Protein 4YNZ (pdb70)

Solvent-accessible surface area: 30318 Å² total; per-residue (Å²): 7,34,30,49,6,46,69,130,0,45,52,31,83,3,33,61,14,67,29,86,50,131,20,16,23,33,0,26,0,24,37,69,123,90,89,109,109,5,10,0,11,4,5,34,44,91,135,40,64,136,66,31,10,40,100,1,16,58,20,5,7,0,14,62,27,15,103,7,78,32,13,20,24,9,92,52,31,67,73,66,179,84,15,1,0,2,0,24,40,55,30,52,22,13,19,0,8,3,28,2,17,74,98,45,128,6,85,52,166,47,0,48,76,1,3,107,20,3,0,38,0,0,32,7,0,22,50,0,22,0,12,1,87,37,3,16,11,70,5,0,41,3,14,142,196,58,36,0,44,1,9,50,7,7,10,25,56,16,95,77,39,48,21,20,0,0,7,44,39,110,68,77,202,77,50,3,130,27,3,0,1,0,6,2,0,0,2,1,5,0,1,4,20,20,47,28,16,1,62,35,96,82,110,201,88,2,48,96,93,0,65,182,11,89,39,127,19,13,168,110,2,37,106,56,0,32,56,0,0,126,16,0,7,50,48,55,33,94,181,3,38,32,13,107,94,0,58,147,32,124,7,11,107,68,112,168,104,24,152,35,143,76,4,107,49,106,171,68,17,30,95,84,5,28,89,48,0,58,90,59,30,6,10,120,63,103,106,114,2,54,114,38,0,62,42,167,106,125,30,21,8,7,1,0,2,6,5,30,25,36,138,102,160,7,35,30,71,6,72,52,105,0,40,39,33,78,0,32,68,18,66,26,93,51,151,38,16,22,31,0,30,0,26,30,71,124,75,87,115,120,6,10,0,14,5,10,48,42,85,117,33,61,142,62,32,38,91,106,9,60,50,18,15,10,0,18,80,37,16,110,9,36,10,14,20,28,9,87,53,29,68,111,45,176,72,20,14,0,10,0,22,39,50,29,50,23,13,16,0,8,5,41,1,7,92,108,37,111,3,84,43,112,35,0,26,31,0,2,32,21,2,0,40,0,0,30,4,0,13,52,3,27,0,8,2,87,63,3,32,10,74,4,0,39,4,22,136,200,41,28,0,38,1,8,44,10,6,16,42,55,44,91,33,30,25,19,0,0,14,42,40,109,69,86,213,70,78,5,95,22,2,0,0,0,7,1,0,0,1,0,5,0,1,4,29,16,50,29,10,0,76,39,102,61,105,180,100,3,40,93,76,0,61,174,13,85,27,147,12,20,165,65,2,38,112,57,0,42,64,0,0,141,17,0,7,40,50,58,34,97,169,2,36,49,17,115,82,0,52,143,37,124,6,12,79,38,0,134,70,54,78,103,118,71,84,102,148,34,190,85,28,104,64,132,90,16,104,49,106,165,73,11,45,88,96,8,11,75,54,0,48,67,76,34,22,10,159,84,84,114,118,3,26,124,26,0,60,40,182,123,128,24,22,13,11,4,0,2,5,9,39,31,63,157,149,153

Sequence (636 aa):
GPLGSMQYVGPYRLEKTLGKGQTGLVKLGIHCVTCQKVAIKIVNREKLSESVLMKVEREIAILKLIEHPHVLKLHDVYENKKYLYLVLEHVSGGELFDYLVKKGRLTPKEARKFFRQIISALDFCHSHSICHRDLKPENLLLDERNNIRIADFGMASLQSPHYACPEVIRGEKYDGRKADVWSCGVILFALLVGALPFDDDNLRQLLEKVKRGVFHMPHFIPPDCQSLLRGMIEVDAARRLTLEHIQKHIWYIGPRKVQIRSLPSLEDIDPDVLDSMHSLGCFRDRNKLLQDLLSEEENQEKMIYFLLLDRKLGPLGSMQYVGPYRLEKTLGKGQTGLVKLGIHCVTCQKVAIKIVNREKLSESVLMKVEREIAILKLIEHPHVLKLHDVYENKKYLYLVLEHVSGGELFDYLVKKGRLTPKEARKFFRQIISALDFCHSHSICHRDLKPENLLLDERNNIRIADFGMASLSPHYACPEVIRGEKYDGRKADVWSCGVILFALLVGALPFDDDNLRQLLEKVKRGVFHMPHFIPPDCQSLLRGMIEVDAARRLTLEHIQKHIWYIGGKNEPEPEQPIPRKVQIRSLPSLEDIDPDVLDSMHSLGCFRDRNKLLQDLLSEEENQEKMIYFLLLDRKL

B-factor: mean 48.61, std 18.44, range [17.69, 143.49]

Structure (mmCIF, N/CA/C/O backbone):
data_4YNZ
#
_entry.id   4YNZ
#
_cell.length_a   43.299
_cell.length_b   60.745
_cell.length_c   73.937
_cell.angle_alpha   103.74
_cell.angle_beta   106.48
_cell.angle_gamma   107.42
#
_symmetry.space_group_name_H-M   'P 1'
#
loop_
_entity.id
_entity.type
_entity.pdbx_description
1 polymer 'Serine/threonine-protein kinase BRSK2'
2 water water
#
loop_
_atom_site.group_PDB
_atom_site.id
_atom_site.type_symbol
_atom_site.label_atom_id
_atom_site.label_alt_id
_atom_site.label_comp_id
_atom_site.label_asym_id
_atom_site.label_entity_id
_atom_site.label_seq_id
_atom_site.pdbx_PDB_ins_code
_atom_site.Cartn_x
_atom_site.Cartn_y
_atom_site.Cartn_z
_atom_site.occupancy
_atom_site.B_iso_or_equiv
_atom_site.auth_seq_id
_atom_site.auth_comp_id
_atom_site.auth_asym_id
_atom_site.auth_atom_id
_atom_site.pdbx_PDB_model_num
ATOM 1 N N . GLY A 1 1 ? -30.558 24.727 56.006 1.00 50.51 9 GLY A N 1
ATOM 2 C CA . GLY A 1 1 ? -29.473 25.269 55.211 1.00 57.51 9 GLY A CA 1
ATOM 3 C C . GLY A 1 1 ? -28.273 25.618 56.061 1.00 56.58 9 GLY A C 1
ATOM 4 O O . GLY A 1 1 ? -28.229 25.261 57.236 1.00 57.94 9 GLY A O 1
ATOM 5 N N . PRO A 1 2 ? -27.288 26.341 55.482 1.00 55.28 10 PRO A N 1
ATOM 6 C CA . PRO A 1 2 ? -26.097 26.702 56.261 1.00 53.57 10 PRO A CA 1
ATOM 7 C C . PRO A 1 2 ? -26.450 27.725 57.339 1.00 47.47 10 PRO A C 1
ATOM 8 O O . PRO A 1 2 ? -27.288 28.602 57.107 1.00 39.85 10 PRO A O 1
ATOM 12 N N . LEU A 1 3 ? -25.821 27.611 58.501 1.00 43.79 11 LEU A N 1
ATOM 13 C CA . LEU A 1 3 ? -26.057 28.562 59.575 1.00 52.49 11 LEU A CA 1
ATOM 14 C C . LEU A 1 3 ? -25.581 29.954 59.165 1.00 57.44 11 LEU A C 1
ATOM 15 O O . LEU A 1 3 ? -24.514 30.113 58.564 1.00 58.71 11 LEU A O 1
ATOM 20 N N . GLY A 1 4 ? -26.396 30.953 59.478 1.00 44.87 12 GLY A N 1
ATOM 21 C CA . GLY A 1 4 ? -26.124 32.311 59.059 1.00 46.67 12 GLY A CA 1
ATOM 22 C C . GLY A 1 4 ? -26.736 32.651 57.713 1.00 50.15 12 GLY A C 1
ATOM 23 O O . GLY A 1 4 ? -26.783 33.821 57.340 1.00 56.15 12 GLY A O 1
ATOM 24 N N . SER A 1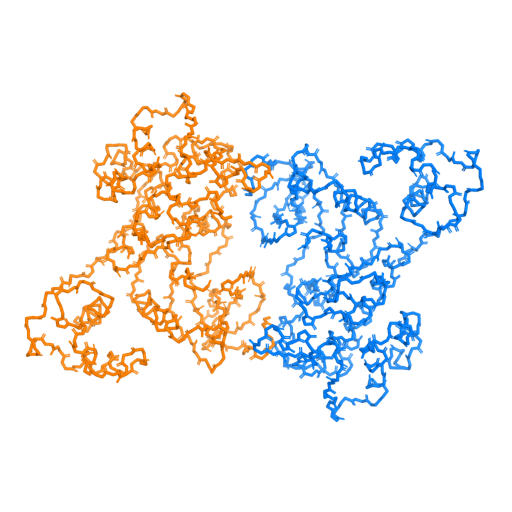 5 ? -27.197 31.644 56.972 1.00 47.33 13 SER A N 1
ATOM 25 C CA . SER A 1 5 ? -27.829 31.900 55.681 1.00 44.65 13 SER A CA 1
ATOM 26 C C . SER A 1 5 ? -29.229 32.515 55.836 1.00 51.50 13 SER A C 1
ATOM 27 O O . SER A 1 5 ? -29.854 32.398 56.892 1.00 50.28 13 SER A O 1
ATOM 30 N N . MET A 1 6 ? -29.712 33.171 54.784 1.00 45.67 14 MET A N 1
ATOM 31 C CA . MET A 1 6 ? -30.989 33.883 54.856 1.00 54.22 14 MET A CA 1
ATOM 32 C C . MET A 1 6 ? -32.202 32.954 54.895 1.00 57.31 14 MET A C 1
ATOM 33 O O . MET A 1 6 ? -32.142 31.809 54.456 1.00 50.08 14 MET A O 1
ATOM 38 N N . GLN A 1 7 ? -33.299 33.462 55.445 1.00 40.28 15 GLN A N 1
ATOM 39 C CA . GLN A 1 7 ? -34.558 32.739 55.463 1.00 41.25 15 GLN A CA 1
ATOM 40 C C . GLN A 1 7 ? -35.359 33.088 54.210 1.00 42.20 15 GLN A C 1
ATOM 41 O O . GLN A 1 7 ? -36.080 32.248 53.660 1.00 41.23 15 GLN A O 1
ATOM 47 N N . TYR A 1 8 ? -35.222 34.339 53.765 1.00 49.26 16 TYR A N 1
ATOM 48 C CA . TYR A 1 8 ? -35.837 34.827 52.538 1.00 39.01 16 TYR A CA 1
ATOM 49 C C . TYR A 1 8 ? -34.763 35.336 51.587 1.00 45.50 16 TYR A C 1
ATOM 50 O O . TYR A 1 8 ? -33.813 35.984 52.016 1.00 43.67 16 TYR A O 1
ATOM 59 N N . VAL A 1 9 ? -34.921 35.036 50.299 1.00 39.51 17 VAL A N 1
ATOM 60 C CA . VAL A 1 9 ? -34.061 35.573 49.238 1.00 37.25 17 VAL A CA 1
ATOM 61 C C . VAL A 1 9 ? -34.931 36.311 48.213 1.00 36.68 17 VAL A C 1
ATOM 62 O O . VAL A 1 9 ? -35.695 35.689 47.463 1.00 40.40 17 VAL A O 1
ATOM 66 N N . GLY A 1 10 ? -34.823 37.637 48.192 1.00 40.03 18 GLY A N 1
ATOM 67 C CA . GLY A 1 10 ? -35.746 38.447 47.421 1.00 43.42 18 GLY A CA 1
ATOM 68 C C . GLY A 1 10 ? -37.161 38.060 47.818 1.00 48.19 18 GLY A C 1
ATOM 69 O O . GLY A 1 10 ? -37.508 38.085 48.999 1.00 50.57 18 GLY A O 1
ATOM 70 N N . PRO A 1 11 ? -37.976 37.654 46.840 1.00 46.94 19 PRO A N 1
ATOM 71 C CA . PRO A 1 11 ? -39.369 37.268 47.094 1.00 45.79 19 PRO A CA 1
ATOM 72 C C . PRO A 1 11 ? -39.512 35.784 47.434 1.00 45.59 19 PRO A C 1
ATOM 73 O O . PRO A 1 11 ? -40.624 35.300 47.698 1.00 40.04 19 PRO A O 1
ATOM 77 N N . TYR A 1 12 ? -38.391 35.067 47.436 1.00 40.10 20 TYR A N 1
ATOM 78 C CA . TYR A 1 12 ? -38.424 33.628 47.639 1.00 41.48 20 TYR A CA 1
ATOM 79 C C . TYR A 1 12 ? -38.233 33.220 49.090 1.00 41.18 20 TYR A C 1
ATOM 80 O O . TYR A 1 12 ? -37.290 33.647 49.755 1.00 37.81 20 TYR A O 1
ATOM 89 N N . ARG A 1 13 ? -39.119 32.359 49.570 1.00 38.89 21 ARG A N 1
ATOM 90 C CA . ARG A 1 13 ? -38.949 31.763 50.889 1.00 40.48 21 ARG A CA 1
ATOM 91 C C . ARG A 1 13 ? -38.131 30.463 50.749 1.00 40.37 21 ARG A C 1
ATOM 92 O O . ARG A 1 13 ? -38.484 29.593 49.953 1.00 43.59 21 ARG A O 1
ATOM 100 N N . LEU A 1 14 ? -37.042 30.347 51.500 1.00 34.96 22 LEU A N 1
ATOM 101 C CA . LEU A 1 14 ? -36.247 29.106 51.507 1.00 33.91 22 LEU A CA 1
ATOM 102 C C . LEU A 1 14 ? -36.899 27.957 52.280 1.00 38.97 22 LEU A C 1
ATOM 103 O O . LEU A 1 14 ? -37.264 28.103 53.444 1.00 44.97 22 LEU A O 1
ATOM 108 N N . GLU A 1 15 ? -37.017 26.802 51.637 1.00 40.22 23 GLU A N 1
ATOM 109 C CA . GLU A 1 15 ? -37.566 25.618 52.291 1.00 39.96 23 GLU A CA 1
ATOM 110 C C . GLU A 1 15 ? -36.475 24.558 52.478 1.00 45.69 23 GLU A C 1
ATOM 111 O O . GLU A 1 15 ? -35.425 24.853 53.049 1.00 59.91 23 GLU A O 1
ATOM 117 N N . LYS A 1 16 ? -36.702 23.339 51.990 1.00 39.65 24 LYS A N 1
ATOM 118 C CA . LYS A 1 16 ? -35.797 22.222 52.289 1.00 35.94 24 LYS A CA 1
ATOM 119 C C . LYS A 1 16 ? -34.530 22.180 51.432 1.00 33.74 24 LYS A C 1
ATOM 120 O O . LYS A 1 16 ? -34.494 22.660 50.296 1.00 35.16 24 LYS A O 1
ATOM 126 N N . THR A 1 17 ? -33.493 21.571 51.988 1.00 33.01 25 THR A N 1
ATOM 127 C CA . THR A 1 17 ? -32.253 21.382 51.265 1.00 36.87 25 THR A CA 1
ATOM 128 C C . THR A 1 17 ? -32.467 20.321 50.193 1.00 37.11 25 THR A C 1
ATOM 129 O O . THR A 1 17 ? -33.044 19.275 50.460 1.00 38.12 25 THR A O 1
ATOM 133 N N . LEU A 1 18 ? -32.015 20.597 48.979 1.00 36.53 26 LEU A N 1
ATOM 134 C CA . LEU A 1 18 ? -32.210 19.660 47.877 1.00 37.04 26 LEU A CA 1
ATOM 135 C C . LEU A 1 18 ? -31.005 18.743 47.694 1.00 43.90 26 LEU A C 1
ATOM 136 O O . LEU A 1 18 ? -31.154 17.579 47.342 1.00 37.05 26 LEU A O 1
ATOM 141 N N . GLY A 1 19 ? -29.815 19.280 47.933 1.00 38.23 27 GLY A N 1
ATOM 142 C CA . GLY A 1 19 ? -28.594 18.521 47.755 1.00 37.82 27 GLY A CA 1
ATOM 143 C C . GLY A 1 19 ? -27.448 19.464 48.013 1.00 39.48 27 GLY A C 1
ATOM 144 O O . GLY A 1 19 ? -27.646 20.687 48.113 1.00 32.49 27 GLY A O 1
ATOM 145 N N . LYS A 1 20 ? -26.250 18.914 48.148 1.00 32.74 28 LYS A N 1
ATOM 146 C CA . LYS A 1 20 ? -25.082 19.756 48.369 1.00 36.66 28 LYS A CA 1
ATOM 147 C C . LYS A 1 20 ? -23.837 19.053 47.908 1.00 41.88 28 LYS A C 1
ATOM 148 O O . LYS A 1 20 ? -23.853 17.845 47.680 1.00 40.04 28 LYS A O 1
ATOM 154 N N . GLY A 1 21 ? -22.759 19.817 47.773 1.00 45.72 29 GLY A N 1
ATOM 155 C CA . GLY A 1 21 ? -21.462 19.256 47.442 1.00 45.95 29 GLY A CA 1
ATOM 156 C C . GLY A 1 21 ? -20.432 20.353 47.574 1.00 45.07 29 GLY A C 1
ATOM 157 O O . GLY A 1 21 ? -20.733 21.409 48.133 1.00 41.53 29 GLY A O 1
ATOM 158 N N . GLN A 1 22 ? -19.239 20.125 47.032 1.00 45.58 30 GLN A N 1
ATOM 159 C CA . GLN A 1 22 ? -18.152 21.100 47.131 1.00 45.24 30 GLN A CA 1
ATOM 160 C C . GLN A 1 22 ? -18.507 22.497 46.597 1.00 39.07 30 GLN A C 1
ATOM 161 O O . GLN A 1 22 ? -18.007 23.496 47.108 1.00 48.93 30 GLN A O 1
ATOM 167 N N . THR A 1 23 ? -19.372 22.565 45.585 1.00 38.78 31 THR A N 1
ATOM 168 C CA . THR A 1 23 ? -19.657 23.824 44.900 1.00 33.28 31 THR A CA 1
ATOM 169 C C . THR A 1 23 ? -20.776 24.648 45.560 1.00 45.84 31 THR A C 1
ATOM 170 O O . THR A 1 23 ? -21.004 25.808 45.205 1.00 41.46 31 THR A O 1
ATOM 174 N N . GLY A 1 24 ? -21.444 24.059 46.548 1.00 43.61 32 GLY A N 1
ATOM 175 C CA . GLY A 1 24 ? -22.432 24.789 47.322 1.00 42.47 32 GLY A CA 1
ATOM 176 C C . GLY A 1 24 ? -23.619 23.928 47.718 1.00 44.28 32 GLY A C 1
ATOM 177 O O . GLY A 1 24 ? -23.651 22.716 47.469 1.00 36.28 32 GLY A O 1
ATOM 178 N N . LEU A 1 25 ? -24.601 24.568 48.339 1.00 35.32 33 LEU A N 1
ATOM 179 C CA . LEU A 1 25 ? -25.772 23.882 48.875 1.00 28.92 33 LEU A CA 1
ATOM 180 C C . LEU A 1 25 ? -26.983 24.390 48.122 1.00 28.35 33 LEU A C 1
ATOM 181 O O . LEU A 1 25 ? -27.175 25.610 47.965 1.00 35.75 33 LEU A O 1
ATOM 186 N N . VAL A 1 26 ? -27.816 23.477 47.657 1.00 31.03 34 VAL A N 1
ATOM 187 C CA . VAL A 1 26 ? -28.999 23.866 46.899 1.00 34.15 34 VAL A CA 1
ATOM 188 C C . VAL A 1 26 ? -30.249 23.708 47.760 1.00 32.25 34 VAL A C 1
ATOM 189 O O . VAL A 1 26 ? -30.470 22.638 48.332 1.00 29.36 34 VAL A O 1
ATOM 193 N N . LYS A 1 27 ? -31.045 24.773 47.873 1.00 28.08 35 LYS A N 1
ATOM 194 C CA . LYS A 1 27 ? -32.308 24.719 48.627 1.00 36.40 35 LYS A CA 1
ATOM 195 C C . LYS A 1 27 ? -33.527 24.979 47.746 1.00 33.51 35 LYS A C 1
ATOM 196 O O . LYS A 1 27 ? -33.442 25.700 46.755 1.00 37.72 35 LYS A O 1
ATOM 202 N N . LEU A 1 28 ? -34.658 24.390 48.115 1.00 32.65 36 LEU A N 1
ATOM 203 C CA . LEU A 1 28 ? -35.914 24.653 47.428 1.00 33.75 36 LEU A CA 1
ATOM 204 C C . LEU A 1 28 ? -36.388 26.037 47.821 1.00 32.67 36 LEU A C 1
ATOM 205 O O . LEU A 1 28 ? -36.405 26.372 49.006 1.00 38.27 36 LEU A O 1
ATOM 210 N N . GLY A 1 29 ? -36.751 26.850 46.835 1.00 30.96 37 GLY A N 1
ATOM 211 C CA . GLY A 1 29 ? -37.312 28.161 47.118 1.00 30.70 37 GLY A CA 1
ATOM 212 C C . GLY A 1 29 ? -38.748 28.275 46.605 1.00 39.50 37 GLY A C 1
ATOM 213 O O . GLY A 1 29 ? -39.122 27.642 45.611 1.00 35.82 37 GLY A O 1
ATOM 214 N N . ILE A 1 30 ? -39.555 29.087 47.283 1.00 33.15 38 ILE A N 1
ATOM 215 C CA . ILE A 1 30 ? -40.962 29.269 46.901 1.00 39.60 38 ILE A CA 1
ATOM 216 C C . ILE A 1 30 ? -41.275 30.757 46.786 1.00 38.91 38 ILE A C 1
ATOM 217 O O . ILE A 1 30 ? -41.103 31.496 47.744 1.00 38.20 38 ILE A O 1
ATOM 222 N N . HIS A 1 31 ? -41.738 31.201 45.625 1.00 46.95 39 HIS A N 1
ATOM 223 C CA . HIS A 1 31 ? -42.090 32.607 45.472 1.00 52.17 39 HIS A CA 1
ATOM 224 C C . HIS A 1 31 ? -43.290 32.929 46.370 1.00 50.27 39 HIS A C 1
ATOM 225 O O . HIS A 1 31 ? -44.309 32.245 46.321 1.00 47.02 39 HIS A O 1
ATOM 232 N N . CYS A 1 32 ? -43.158 33.960 47.199 1.00 58.27 40 CYS A N 1
ATOM 233 C CA . CYS A 1 32 ? -44.166 34.249 48.224 1.00 60.88 40 CYS A CA 1
ATOM 234 C C . CYS A 1 32 ? -45.522 34.740 47.692 1.00 65.39 40 CYS A C 1
ATOM 235 O O . CYS A 1 32 ? -46.491 34.819 48.451 1.00 67.30 40 CYS A O 1
ATOM 238 N N . VAL A 1 33 ? -45.585 35.041 46.394 1.00 56.24 41 VAL A N 1
ATOM 239 C CA . VAL A 1 33 ? -46.812 35.519 45.761 1.00 66.13 41 VAL A CA 1
ATOM 240 C C . VAL A 1 33 ? -47.413 34.473 44.825 1.00 68.72 41 VAL A C 1
ATOM 241 O O . VAL A 1 33 ? -48.601 34.144 44.918 1.00 71.87 41 VAL A O 1
ATOM 245 N N . THR A 1 34 ? -46.575 33.950 43.933 1.00 60.53 42 THR A N 1
ATOM 246 C CA . THR A 1 34 ? -47.012 33.060 42.864 1.00 59.38 42 THR A CA 1
ATOM 247 C C . THR A 1 34 ? -46.908 31.584 43.236 1.00 61.93 42 THR A C 1
ATOM 248 O O . THR A 1 34 ? -47.496 30.724 42.569 1.00 55.60 42 THR A O 1
ATOM 252 N N . CYS A 1 35 ? -46.133 31.303 44.284 1.00 63.17 43 CYS A N 1
ATOM 253 C CA . CYS A 1 35 ? -45.870 29.941 44.749 1.00 53.13 43 CYS A CA 1
ATOM 254 C C . CYS A 1 35 ? -45.020 29.154 43.756 1.00 51.67 43 CYS A C 1
ATOM 255 O O . CYS A 1 35 ? -44.876 27.940 43.875 1.00 50.66 43 CYS A O 1
ATOM 258 N N . GLN A 1 36 ? -44.465 29.865 42.778 1.00 49.55 44 GLN A N 1
ATOM 259 C CA . GLN A 1 36 ? -43.475 29.313 41.861 1.00 48.46 44 GLN A CA 1
ATOM 260 C C . GLN A 1 36 ? -42.243 28.763 42.593 1.00 38.69 44 GLN A C 1
ATOM 261 O O . GLN A 1 36 ? -41.651 29.440 43.426 1.00 41.73 44 GLN A O 1
ATOM 267 N N . LYS A 1 37 ? -41.866 27.532 42.274 1.00 31.76 45 LYS A N 1
ATOM 268 C CA . LYS A 1 37 ? -40.645 26.927 42.809 1.00 34.42 45 LYS A CA 1
ATOM 269 C C . LYS A 1 37 ? -39.403 27.329 42.011 1.00 39.90 45 LYS A C 1
ATOM 270 O O . LYS A 1 37 ? -39.444 27.409 40.777 1.00 41.49 45 LYS A O 1
ATOM 276 N N . VAL A 1 38 ? -38.305 27.573 42.729 1.00 38.73 46 VAL A N 1
ATOM 277 C CA . VAL A 1 38 ? -36.986 27.790 42.136 1.00 34.44 46 VAL A CA 1
ATOM 278 C C . VAL A 1 38 ? -35.977 26.929 42.900 1.00 31.84 46 VAL A C 1
ATOM 279 O O . VAL A 1 38 ? -36.280 26.434 43.978 1.00 34.20 46 VAL A O 1
ATOM 283 N N . ALA A 1 39 ? -34.782 26.737 42.349 1.00 33.07 47 ALA A N 1
ATOM 284 C CA . ALA A 1 39 ? -33.710 26.101 43.122 1.00 38.61 47 ALA A CA 1
ATOM 285 C C . ALA A 1 39 ? -32.735 27.191 43.515 1.00 36.56 47 ALA A C 1
ATOM 286 O O . ALA A 1 39 ? -32.281 27.952 42.667 1.00 45.70 47 ALA A O 1
ATOM 288 N N . ILE A 1 40 ? -32.422 27.290 44.797 1.00 33.36 48 ILE A N 1
ATOM 289 C CA . ILE A 1 40 ? -31.548 28.360 45.235 1.00 29.12 48 ILE A CA 1
ATOM 290 C C . ILE A 1 40 ? -30.214 27.792 45.679 1.00 25.11 48 ILE A C 1
ATOM 291 O O . ILE A 1 40 ? -30.147 27.057 46.664 1.00 32.92 48 ILE A O 1
ATOM 296 N N . LYS A 1 41 ? -29.151 28.126 44.955 1.00 24.80 49 LYS A N 1
ATOM 297 C CA . LYS A 1 41 ? -27.826 27.645 45.339 1.00 24.96 49 LYS A CA 1
ATOM 298 C C . LYS A 1 41 ? -27.099 28.665 46.217 1.00 35.22 49 LYS A C 1
ATOM 299 O O . LYS A 1 41 ? -26.933 29.832 45.839 1.00 35.48 49 LYS A O 1
ATOM 305 N N . ILE A 1 42 ? -26.702 28.207 47.401 1.00 32.28 50 ILE A N 1
ATOM 306 C CA . ILE A 1 42 ? -25.998 29.021 48.368 1.00 34.92 50 ILE A CA 1
ATOM 307 C C . ILE A 1 42 ? -24.495 28.705 48.324 1.00 40.88 50 ILE A C 1
ATOM 308 O O . ILE A 1 42 ? -24.088 27.535 48.376 1.00 30.74 50 ILE A O 1
ATOM 313 N N . VAL A 1 43 ? -23.682 29.748 48.189 1.00 28.81 51 VAL A N 1
ATOM 314 C CA . VAL A 1 43 ? -22.231 29.592 48.058 1.00 35.10 51 VAL A CA 1
ATOM 315 C C . VAL A 1 43 ? -21.535 30.492 49.068 1.00 39.38 51 VAL A C 1
ATOM 316 O O . VAL A 1 43 ? -21.884 31.663 49.187 1.00 37.39 51 VAL A O 1
ATOM 320 N N . ASN A 1 44 ? -20.575 29.940 49.810 1.00 45.76 52 ASN A N 1
ATOM 321 C CA . ASN A 1 44 ? -19.863 30.709 50.829 1.00 53.42 52 ASN A CA 1
ATOM 322 C C . ASN A 1 44 ? -18.720 31.491 50.193 1.00 54.97 52 ASN A C 1
ATOM 323 O O . ASN A 1 44 ? -17.730 30.909 49.742 1.00 55.68 52 ASN A O 1
ATOM 328 N N . ARG A 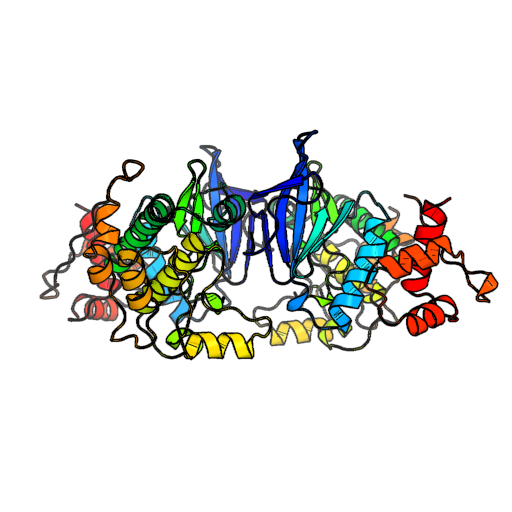1 45 ? -18.868 32.809 50.164 1.00 49.49 53 ARG A N 1
ATOM 329 C CA . ARG A 1 45 ? -17.876 33.689 49.559 1.00 54.57 53 ARG A CA 1
ATOM 330 C C . ARG A 1 45 ? -16.572 33.742 50.353 1.00 57.27 53 ARG A C 1
ATOM 331 O O . ARG A 1 45 ? -15.514 33.998 49.783 1.00 55.78 53 ARG A O 1
ATOM 339 N N . GLU A 1 46 ? -16.645 33.510 51.662 1.00 65.76 54 GLU A N 1
ATOM 340 C CA . GLU A 1 46 ? -15.476 33.686 52.531 1.00 83.90 54 GLU A CA 1
ATOM 341 C C . GLU A 1 46 ? -14.447 32.571 52.404 1.00 83.69 54 GLU A C 1
ATOM 342 O O . GLU A 1 46 ? -13.243 32.804 52.549 1.00 85.29 54 GLU A O 1
ATOM 348 N N . LYS A 1 47 ? -14.926 31.361 52.141 1.00 75.35 55 LYS A N 1
ATOM 349 C CA . LYS A 1 47 ? -14.044 30.213 51.986 1.00 78.17 55 LYS A CA 1
ATOM 350 C C . LYS A 1 47 ? -13.230 30.326 50.698 1.00 77.37 55 LYS A C 1
ATOM 351 O O . LYS A 1 47 ? -12.225 29.635 50.522 1.00 78.53 55 LYS A O 1
ATOM 357 N N . LEU A 1 48 ? -13.672 31.205 49.802 1.00 62.05 56 LEU A N 1
ATOM 358 C CA . LEU A 1 48 ? -13.085 31.317 48.473 1.00 52.30 56 LEU A CA 1
ATOM 359 C C . LEU A 1 48 ? -11.862 32.219 48.442 1.00 60.07 56 LEU A C 1
ATOM 360 O O . LEU A 1 48 ? -11.833 33.250 49.107 1.00 58.65 56 LEU A O 1
ATOM 365 N N . SER A 1 49 ? -10.863 31.835 47.652 1.00 54.41 57 SER A N 1
ATOM 366 C CA . SER A 1 49 ? -9.720 32.705 47.424 1.00 64.19 57 SER A CA 1
ATOM 367 C C . SER A 1 49 ? -10.162 33.894 46.580 1.00 67.07 57 SER A C 1
ATOM 368 O O . SER A 1 49 ? -11.281 33.922 46.058 1.00 64.89 57 SER A O 1
ATOM 371 N N . GLU A 1 50 ? -9.273 34.870 46.446 1.00 72.31 58 GLU A N 1
ATOM 372 C CA . GLU A 1 50 ? -9.566 36.107 45.729 1.00 74.03 58 GLU A CA 1
ATOM 373 C C . GLU A 1 50 ? -9.894 35.844 44.256 1.00 67.64 58 GLU A C 1
ATOM 374 O O . GLU A 1 50 ? -10.982 36.179 43.790 1.00 67.64 58 GLU A O 1
ATOM 380 N N . SER A 1 51 ? -8.966 35.216 43.540 1.00 61.83 59 SER A N 1
ATOM 381 C CA . SER A 1 51 ? -9.123 34.990 42.107 1.00 60.51 59 SER A CA 1
ATOM 382 C C . SER A 1 51 ? -10.296 34.065 41.757 1.00 51.42 59 SER A C 1
ATOM 383 O O . SER A 1 51 ? -10.896 34.201 40.693 1.00 55.06 59 SER A O 1
ATOM 386 N N . VAL A 1 52 ? -10.610 33.127 42.648 1.00 41.54 60 VAL A N 1
ATOM 387 C CA . VAL A 1 52 ? -11.710 32.194 42.420 1.00 45.02 60 VAL A CA 1
ATOM 388 C C . VAL A 1 52 ? -13.045 32.923 42.493 1.00 43.32 60 VAL A C 1
ATOM 389 O O . VAL A 1 52 ? -13.887 32.795 41.601 1.00 44.49 60 VAL A O 1
ATOM 393 N N . LEU A 1 53 ? -13.216 33.696 43.559 1.00 49.71 61 LEU A N 1
ATOM 394 C CA . LEU A 1 53 ? -14.424 34.475 43.774 1.00 49.40 61 LEU A CA 1
ATOM 395 C C . LEU A 1 53 ? -14.717 35.361 42.562 1.00 47.47 61 LEU A C 1
ATOM 396 O O . LEU A 1 53 ? -15.859 35.397 42.075 1.00 42.61 61 LEU A O 1
ATOM 401 N N . MET A 1 54 ? -13.681 36.038 42.059 1.00 46.06 62 MET A N 1
ATOM 402 C CA . MET A 1 54 ? -13.808 36.916 40.895 1.00 43.56 62 MET A CA 1
ATOM 403 C C . MET A 1 54 ? -14.207 36.145 39.643 1.00 43.19 62 MET A C 1
ATOM 404 O O . MET A 1 54 ? -15.122 36.561 38.910 1.00 39.77 62 MET A O 1
ATOM 409 N N . LYS A 1 55 ? -13.508 35.037 39.387 1.00 38.64 63 LYS A N 1
ATOM 410 C CA . LYS A 1 55 ? -13.809 34.210 38.213 1.00 42.86 63 LYS A CA 1
ATOM 411 C C . LYS A 1 55 ? -15.254 33.726 38.234 1.00 31.42 63 LYS A C 1
ATOM 412 O O . LYS A 1 55 ? -15.919 33.729 37.216 1.00 36.28 63 LYS A O 1
ATOM 418 N N . VAL A 1 56 ? -15.735 33.346 39.414 1.00 42.07 64 VAL A N 1
ATOM 419 C CA . VAL A 1 56 ? -17.084 32.818 39.569 1.00 40.15 64 VAL A CA 1
ATOM 420 C C . VAL A 1 56 ? -18.120 33.920 39.392 1.00 28.93 64 VAL A C 1
ATOM 421 O O . VAL A 1 56 ? -19.104 33.739 38.676 1.00 32.26 64 VAL A O 1
ATOM 425 N N . GLU A 1 57 ? -17.892 35.063 40.033 1.00 33.86 65 GLU A N 1
ATOM 426 C CA . GLU A 1 57 ? -18.845 36.168 39.960 1.00 34.48 65 GLU A CA 1
ATOM 427 C C . GLU A 1 57 ? -18.920 36.758 38.548 1.00 33.28 65 GLU A C 1
ATOM 428 O O . GLU A 1 57 ? -19.991 37.154 38.083 1.00 39.65 65 GLU A O 1
ATOM 434 N N . ARG A 1 58 ? -17.788 36.791 37.859 1.00 34.07 66 ARG A N 1
ATOM 435 C CA . ARG A 1 58 ? -17.764 37.233 36.457 1.00 35.89 66 ARG A CA 1
ATOM 436 C C . ARG A 1 58 ? -18.654 36.351 35.573 1.00 28.93 66 ARG A C 1
ATOM 437 O O . ARG A 1 58 ? -19.461 36.853 34.797 1.00 29.98 66 ARG A O 1
ATOM 445 N N . GLU A 1 59 ? -18.520 35.032 35.697 1.00 28.35 67 GLU A N 1
ATOM 446 C CA . GLU A 1 59 ? -19.296 34.119 34.849 1.00 28.96 67 GLU A CA 1
ATOM 447 C C . GLU A 1 59 ? -20.788 34.083 35.214 1.00 30.84 67 GLU A C 1
ATOM 448 O O . GLU A 1 59 ? -21.646 33.971 34.345 1.00 25.54 67 GLU A O 1
ATOM 454 N N . ILE A 1 60 ? -21.079 34.159 36.504 1.00 27.97 68 ILE A N 1
ATOM 455 C CA . ILE A 1 60 ? -22.441 34.279 36.994 1.00 31.53 68 ILE A CA 1
ATOM 456 C C . ILE A 1 60 ? -23.135 35.531 36.427 1.00 34.68 68 ILE A C 1
ATOM 457 O O . ILE A 1 60 ? -24.333 35.507 36.115 1.00 34.47 68 ILE A O 1
ATOM 462 N N . ALA A 1 61 ? -22.368 36.616 36.288 1.00 25.90 69 ALA A N 1
ATOM 463 C CA . ALA A 1 61 ? -22.857 37.846 35.672 1.00 31.99 69 ALA A CA 1
ATOM 464 C C . ALA A 1 61 ? -23.271 37.657 34.200 1.00 39.33 69 ALA A C 1
ATOM 465 O O . ALA A 1 61 ? -24.195 38.324 33.716 1.00 35.37 69 ALA A O 1
ATOM 467 N N . ILE A 1 62 ? -22.568 36.781 33.486 1.00 31.28 70 ILE A N 1
ATOM 468 C CA . ILE A 1 62 ? -22.910 36.472 32.094 1.00 25.86 70 ILE A CA 1
ATOM 469 C C . ILE A 1 62 ? -24.139 35.558 32.066 1.00 26.69 70 ILE A C 1
ATOM 470 O O . ILE A 1 62 ? -25.107 35.818 31.341 1.00 28.02 70 ILE A O 1
ATOM 475 N N . LEU A 1 63 ? -24.101 34.516 32.892 1.00 24.39 71 LEU A N 1
ATOM 476 C CA . LEU A 1 63 ? -25.157 33.512 32.943 1.00 32.44 71 LEU A CA 1
ATOM 477 C C . LEU A 1 63 ? -26.530 34.093 33.293 1.00 30.78 71 LEU A C 1
ATOM 478 O O . LEU A 1 63 ? -27.537 33.692 32.722 1.00 27.27 71 LEU A O 1
ATOM 483 N N . LYS A 1 64 ? -26.562 35.048 34.217 1.00 32.64 72 LYS A N 1
ATOM 484 C CA . LYS A 1 64 ? -27.823 35.635 34.628 1.00 40.22 72 LYS A CA 1
ATOM 485 C C . LYS A 1 64 ? -28.480 36.480 33.515 1.00 41.00 72 LYS A C 1
ATOM 486 O O . LYS A 1 64 ? -29.685 36.735 33.548 1.00 39.84 72 LYS A O 1
ATOM 492 N N . LEU A 1 65 ? -27.701 36.866 32.506 1.00 31.12 73 LEU A N 1
ATOM 493 C CA . LEU A 1 65 ? -28.219 37.719 31.441 1.00 35.95 73 LEU A CA 1
ATOM 494 C C . LEU A 1 65 ? -28.604 36.965 30.149 1.00 32.86 73 LEU A C 1
ATOM 495 O O . LEU A 1 65 ? -29.180 37.555 29.238 1.00 33.58 73 LEU A O 1
ATOM 500 N N . ILE A 1 66 ? -28.303 35.671 30.085 1.00 33.27 74 ILE A N 1
ATOM 501 C CA . ILE A 1 66 ? -28.624 34.872 28.902 1.00 32.88 74 ILE A CA 1
ATOM 502 C C . ILE A 1 66 ? -29.543 33.713 29.244 1.00 31.75 74 ILE A C 1
ATOM 503 O O . ILE A 1 66 ? -29.709 33.364 30.417 1.00 31.28 74 ILE A O 1
ATOM 508 N N . GLU A 1 67 ? -30.142 33.119 28.214 1.00 29.56 75 GLU A N 1
ATOM 509 C CA . GLU A 1 67 ? -31.103 32.014 28.392 1.00 34.18 75 GLU A CA 1
ATOM 510 C C . GLU A 1 67 ? -31.105 31.057 27.196 1.00 26.14 75 GLU A C 1
ATOM 511 O O . GLU A 1 67 ? -31.103 31.501 26.048 1.00 28.97 75 GLU A O 1
ATOM 517 N N . HIS A 1 68 ? -31.108 29.757 27.468 1.00 34.54 76 HIS A N 1
ATOM 518 C CA . HIS A 1 68 ? -31.113 28.725 26.427 1.00 30.66 76 HIS A CA 1
ATOM 519 C C . HIS A 1 68 ? -31.971 27.569 26.971 1.00 32.67 76 HIS A C 1
ATOM 520 O O . HIS A 1 68 ? -31.941 27.303 28.164 1.00 31.85 76 HIS A O 1
ATOM 527 N N . PRO A 1 69 ? -32.748 26.887 26.110 1.00 31.03 77 PRO A N 1
ATOM 528 C CA . PRO A 1 69 ? -33.676 25.877 26.657 1.00 29.87 77 PRO A CA 1
ATOM 529 C C . PRO A 1 69 ? -32.981 24.625 27.202 1.00 27.63 77 PRO A C 1
ATOM 530 O O . PRO A 1 69 ? -33.622 23.807 27.876 1.00 26.70 77 PRO A O 1
ATOM 534 N N . HIS A 1 70 ? -31.682 24.491 26.948 1.00 25.76 78 HIS A N 1
ATOM 535 C CA . HIS A 1 70 ? -30.924 23.347 27.491 1.00 30.98 78 HIS A CA 1
ATOM 536 C C . HIS A 1 70 ? -29.790 23.736 28.464 1.00 24.64 78 HIS A C 1
ATOM 537 O O . HIS A 1 70 ? -28.903 22.924 28.778 1.00 25.00 78 HIS A O 1
ATOM 544 N N . VAL A 1 71 ? -29.841 24.968 28.954 1.00 23.57 79 VAL A N 1
ATOM 545 C CA . VAL A 1 71 ? -28.956 25.417 30.033 1.00 28.26 79 VAL A CA 1
ATOM 546 C C . VAL A 1 71 ? -29.834 25.784 31.235 1.00 24.90 79 VAL A C 1
ATOM 547 O O . VAL A 1 71 ? -30.791 26.551 31.089 1.00 24.71 79 VAL A O 1
ATOM 551 N N . LEU A 1 72 ? -29.553 25.191 32.395 1.00 28.22 80 LEU A N 1
ATOM 552 C CA . LEU A 1 72 ? -30.302 25.491 33.629 1.00 32.83 80 LEU A CA 1
ATOM 553 C C . LEU A 1 72 ? -30.329 27.005 33.842 1.00 28.16 80 LEU A C 1
ATOM 554 O O . LEU A 1 72 ? -29.290 27.627 34.034 1.00 25.05 80 LEU A O 1
ATOM 559 N N . LYS A 1 73 ? -31.517 27.609 33.757 1.00 29.71 81 LYS A N 1
ATOM 560 C CA . LYS A 1 73 ? -31.610 29.071 33.773 1.00 31.43 81 LYS A CA 1
ATOM 561 C C . LYS A 1 73 ? -31.267 29.708 35.137 1.00 30.35 81 LYS A C 1
ATOM 562 O O . LYS A 1 73 ? -31.854 29.377 36.172 1.00 28.45 81 LYS A O 1
ATOM 568 N N . LEU A 1 74 ? -30.287 30.612 35.118 1.00 29.95 82 LEU A N 1
ATOM 569 C CA . LEU A 1 74 ? -29.959 31.447 36.273 1.00 25.75 82 LEU A CA 1
ATOM 570 C C . LEU A 1 74 ? -30.773 32.753 36.212 1.00 28.79 82 LEU A C 1
ATOM 571 O O . LEU A 1 74 ? -30.554 33.592 35.337 1.00 31.14 82 LEU A O 1
ATOM 576 N N . HIS A 1 75 ? -31.705 32.908 37.144 1.00 25.52 83 HIS A N 1
ATOM 577 C CA . HIS A 1 75 ? -32.694 33.990 37.090 1.00 39.55 83 HIS A CA 1
ATOM 578 C C . HIS A 1 75 ? -32.162 35.260 37.723 1.00 39.92 83 HIS A C 1
ATOM 579 O O . HIS A 1 75 ? -32.329 36.333 37.171 1.00 44.75 83 HIS A O 1
ATOM 586 N N . ASP A 1 76 ? -31.505 35.123 38.873 1.00 39.02 84 ASP A N 1
ATOM 587 C CA . ASP A 1 76 ? -30.936 36.270 39.574 1.00 47.66 84 ASP A CA 1
ATOM 588 C C . ASP A 1 76 ? -29.892 35.847 40.604 1.00 43.81 84 ASP A C 1
ATOM 589 O O . ASP A 1 76 ? -29.688 34.654 40.854 1.00 30.76 84 ASP A O 1
ATOM 594 N N . VAL A 1 77 ? -29.246 36.847 41.197 1.00 44.62 85 VAL A N 1
ATOM 595 C CA . VAL A 1 77 ? -28.151 36.655 42.137 1.00 41.92 85 VAL A CA 1
ATOM 596 C C . VAL A 1 77 ? -28.346 37.615 43.305 1.00 39.54 85 VAL A C 1
ATOM 597 O O . VAL A 1 77 ? -28.559 38.804 43.095 1.00 44.70 85 VAL A O 1
ATOM 601 N N . TYR A 1 78 ? -28.302 37.100 44.529 1.00 33.13 86 TYR A N 1
ATOM 602 C CA . TYR A 1 78 ? -28.362 37.941 45.715 1.00 37.77 86 TYR A CA 1
ATOM 603 C C . TYR A 1 78 ? -27.134 37.668 46.572 1.00 52.29 86 TYR A C 1
ATOM 604 O O . TYR A 1 78 ? -26.563 36.575 46.507 1.00 50.67 86 TYR A O 1
ATOM 613 N N . GLU A 1 79 ? -26.734 38.655 47.371 1.00 61.24 87 GLU A N 1
ATOM 614 C CA . GLU A 1 79 ? -25.559 38.516 48.229 1.00 75.39 87 GLU A CA 1
ATOM 615 C C . GLU A 1 79 ? -25.673 39.228 49.578 1.00 81.71 87 GLU A C 1
ATOM 616 O O . GLU A 1 79 ? -25.957 40.427 49.629 1.00 83.89 87 GLU A O 1
ATOM 622 N N . ASN A 1 80 ? -25.484 38.471 50.660 1.00 86.52 88 ASN A N 1
ATOM 623 C CA . ASN A 1 80 ? -24.943 39.017 51.907 1.00 96.70 88 ASN A CA 1
ATOM 624 C C . ASN A 1 80 ? -23.444 38.762 51.850 1.00 98.35 88 ASN A C 1
ATOM 625 O O . ASN A 1 80 ? -23.009 37.878 51.115 1.00 109.47 88 ASN A O 1
ATOM 630 N N . LYS A 1 81 ? -22.653 39.529 52.593 1.00 88.38 89 LYS A N 1
ATOM 631 C CA . LYS A 1 81 ? -21.192 39.423 52.521 1.00 83.01 89 LYS A CA 1
ATOM 632 C C . LYS A 1 81 ? -20.697 37.985 52.645 1.00 76.17 89 LYS A C 1
ATOM 633 O O . LYS A 1 81 ? -19.660 37.626 52.089 1.00 89.08 89 LYS A O 1
ATOM 639 N N . LYS A 1 82 ? -21.449 37.166 53.369 1.00 60.01 90 LYS A N 1
ATOM 640 C CA . LYS A 1 82 ? -21.060 35.783 53.632 1.00 65.85 90 LYS A CA 1
ATOM 641 C C . LYS A 1 82 ? -21.454 34.808 52.510 1.00 58.96 90 LYS A C 1
ATOM 642 O O . LYS A 1 82 ? -20.679 33.914 52.134 1.00 53.64 90 LYS A O 1
ATOM 648 N N . TYR A 1 83 ? -22.655 34.994 51.970 1.00 48.02 91 TYR A N 1
ATOM 649 C CA . TYR A 1 83 ? -23.222 34.044 51.015 1.00 41.50 91 TYR A CA 1
ATOM 650 C C . TYR A 1 83 ? -23.626 34.677 49.688 1.00 44.35 91 TYR A C 1
ATOM 651 O O . TYR A 1 83 ? -24.144 35.789 49.666 1.00 46.38 91 TYR A O 1
ATOM 660 N N . LEU A 1 84 ? -23.389 33.974 48.582 1.00 44.79 92 LEU A N 1
ATOM 661 C CA . LEU A 1 84 ? -24.079 34.308 47.340 1.00 39.81 92 LEU A CA 1
ATOM 662 C C . LEU A 1 84 ? -25.292 33.398 47.240 1.00 40.20 92 LEU A C 1
ATOM 663 O O . LEU A 1 84 ? -25.231 32.213 47.608 1.00 35.47 92 LEU A O 1
ATOM 668 N N . TYR A 1 85 ? -26.386 33.943 46.728 1.00 34.53 93 TYR A N 1
ATOM 669 C CA . TYR A 1 85 ? -27.572 33.137 46.487 1.00 38.50 93 TYR A CA 1
ATOM 670 C C . TYR A 1 85 ? -27.907 33.183 45.003 1.00 36.81 93 TYR A C 1
ATOM 671 O O . TYR A 1 85 ? -28.171 34.250 44.431 1.00 37.10 93 TYR A O 1
ATOM 680 N N . LEU A 1 86 ? -27.884 32.019 44.376 1.00 27.54 94 LEU A N 1
ATOM 681 C CA . LEU A 1 86 ? -28.140 31.924 42.946 1.00 26.94 94 LEU A CA 1
ATOM 682 C C . LEU A 1 86 ? -29.536 31.372 42.767 1.00 26.50 94 LEU A C 1
ATOM 683 O O . LEU A 1 86 ? -29.797 30.216 43.112 1.00 30.72 94 LEU A O 1
ATOM 688 N N . VAL A 1 87 ? -30.431 32.184 42.225 1.00 26.91 95 VAL A N 1
ATOM 689 C CA . VAL A 1 87 ? -31.804 31.737 42.043 1.00 32.89 95 VAL A CA 1
ATOM 690 C C . VAL A 1 87 ? -31.901 31.011 40.713 1.00 32.57 95 VAL A C 1
ATOM 691 O O . VAL A 1 87 ? -31.747 31.624 39.662 1.00 31.38 95 VAL A O 1
ATOM 695 N N . LEU A 1 88 ? -32.170 29.709 40.755 1.00 27.77 96 LEU A N 1
ATOM 696 C CA . LEU A 1 88 ? -32.131 28.889 39.542 1.00 24.71 96 LEU A CA 1
ATOM 697 C C . LEU A 1 88 ? -33.476 28.264 39.181 1.00 25.01 96 LEU A C 1
ATOM 698 O O . LEU A 1 88 ? -34.305 28.007 40.043 1.00 26.88 96 LEU A O 1
ATOM 703 N N . GLU A 1 89 ? -33.645 28.019 37.885 1.00 27.02 97 GLU A N 1
ATOM 704 C CA . GLU A 1 89 ? -34.704 27.173 37.358 1.00 31.66 97 GLU A CA 1
ATOM 705 C C . GLU A 1 89 ? -34.782 25.882 38.179 1.00 32.89 97 GLU A C 1
ATOM 706 O O . GLU A 1 89 ? -33.756 25.271 38.534 1.00 25.93 97 GLU A O 1
ATOM 712 N N . HIS A 1 90 ? -35.999 25.480 38.514 1.00 29.30 98 HIS A N 1
ATOM 713 C CA . HIS A 1 90 ? -36.185 24.294 39.333 1.00 29.79 98 HIS A CA 1
ATOM 714 C C . HIS A 1 90 ? -36.514 23.106 38.436 1.00 32.20 98 HIS A C 1
ATOM 715 O O . HIS A 1 90 ? -37.480 23.141 37.677 1.00 37.06 98 HIS A O 1
ATOM 722 N N . VAL A 1 91 ? -35.727 22.044 38.559 1.00 32.64 99 VAL A N 1
ATOM 723 C CA . VAL A 1 91 ? -35.901 20.846 37.742 1.00 39.62 99 VAL A CA 1
ATOM 724 C C . VAL A 1 91 ? -35.783 19.604 38.633 1.00 36.46 99 VAL A C 1
ATOM 725 O O . VAL A 1 91 ? -34.936 19.554 39.520 1.00 38.00 99 VAL A O 1
ATOM 729 N N . SER A 1 92 ? -36.625 18.602 38.404 1.00 34.76 100 SER A N 1
ATOM 730 C CA . SER A 1 92 ? -36.676 17.464 39.325 1.00 39.34 100 SER A CA 1
ATOM 731 C C . SER A 1 92 ? -36.850 16.109 38.644 1.00 43.93 100 SER A C 1
ATOM 732 O O . SER A 1 92 ? -37.236 15.125 39.290 1.00 47.27 100 SER A O 1
ATOM 735 N N . GLY A 1 93 ? -36.546 16.052 37.349 1.00 41.37 101 GLY A N 1
ATOM 736 C CA . GLY A 1 93 ? -36.718 14.838 36.573 1.00 40.66 101 GLY A CA 1
ATOM 737 C C . GLY A 1 93 ? -35.594 13.830 36.761 1.00 44.44 101 GLY A C 1
ATOM 738 O O . GLY A 1 93 ? -35.623 12.742 36.195 1.00 55.20 101 GLY A O 1
ATOM 739 N N . GLY A 1 94 ? -34.594 14.194 37.550 1.00 30.18 102 GLY A N 1
ATOM 740 C CA . GLY A 1 94 ? -33.476 13.299 37.797 1.00 37.67 102 GLY A CA 1
ATOM 741 C C . GLY A 1 94 ? -32.304 13.702 36.921 1.00 41.66 102 GLY A C 1
ATOM 742 O O . GLY A 1 94 ? -32.238 14.834 36.442 1.00 35.87 102 GLY A O 1
ATOM 743 N N . GLU A 1 95 ? -31.369 12.782 36.715 1.00 32.80 103 GLU A N 1
ATOM 744 C CA . GLU A 1 95 ? -30.249 13.077 35.863 1.00 31.48 103 GLU A CA 1
ATOM 745 C C . GLU A 1 95 ? -30.158 12.100 34.690 1.00 33.48 103 GLU A C 1
ATOM 746 O O . GLU A 1 95 ? -30.769 11.020 34.701 1.00 33.89 103 GLU A O 1
ATOM 752 N N . LEU A 1 96 ? -29.442 12.516 33.653 1.00 24.65 104 LEU A N 1
ATOM 753 C CA . LEU A 1 96 ? -29.411 11.761 32.391 1.00 29.04 104 LEU A CA 1
ATOM 754 C C . LEU A 1 96 ? -29.138 10.275 32.582 1.00 31.53 104 LEU A C 1
ATOM 755 O O . LEU A 1 96 ? -29.822 9.433 31.999 1.00 31.97 104 LEU A O 1
ATOM 760 N N . PHE A 1 97 ? -28.137 9.940 33.389 1.00 26.17 105 PHE A N 1
ATOM 761 C CA . PHE A 1 97 ? -27.795 8.530 33.551 1.00 30.10 105 PHE A CA 1
ATOM 762 C C . PHE A 1 97 ? -28.866 7.701 34.297 1.00 34.56 105 PHE A C 1
ATOM 763 O O . PHE A 1 97 ? -28.802 6.458 34.305 1.00 38.13 105 PHE A O 1
ATOM 771 N N . ASP A 1 98 ? -29.837 8.363 34.932 1.00 39.64 106 ASP A N 1
ATOM 772 C CA . ASP A 1 98 ? -30.978 7.635 35.516 1.00 41.14 106 ASP A CA 1
ATOM 773 C C . ASP A 1 98 ? -31.795 7.036 34.384 1.00 39.61 106 ASP A C 1
ATOM 774 O O . ASP A 1 98 ? -32.330 5.920 34.487 1.00 44.08 106 ASP A O 1
ATOM 779 N N . TYR A 1 99 ? -31.914 7.810 33.313 1.00 36.88 107 TYR A N 1
ATOM 780 C CA . TYR A 1 99 ? -32.570 7.358 32.097 1.00 39.44 107 TYR A CA 1
ATOM 781 C C . TYR A 1 99 ? -31.773 6.231 31.454 1.00 43.01 107 TYR A C 1
ATOM 782 O O . TYR A 1 99 ? -32.337 5.198 31.085 1.00 46.14 107 TYR A O 1
ATOM 791 N N . LEU A 1 100 ? -30.460 6.428 31.328 1.00 37.38 108 LEU A N 1
ATOM 792 C CA . LEU A 1 100 ? -29.584 5.432 30.697 1.00 39.18 108 LEU A CA 1
ATOM 793 C C . LEU A 1 100 ? -29.658 4.076 31.400 1.00 40.25 108 LEU A C 1
ATOM 794 O O . LEU A 1 100 ? -29.707 3.026 30.750 1.00 44.38 108 LEU A O 1
ATOM 799 N N . VAL A 1 101 ? -29.705 4.102 32.732 1.00 34.40 109 VAL A N 1
ATOM 800 C CA . VAL A 1 101 ? -29.835 2.883 33.526 1.00 41.76 109 VAL A CA 1
ATOM 801 C C . VAL A 1 101 ? -31.106 2.104 33.178 1.00 48.65 109 VAL A C 1
ATOM 802 O O . VAL A 1 101 ? -31.076 0.872 33.057 1.00 48.18 109 VAL A O 1
ATOM 806 N N . LYS A 1 102 ? -32.216 2.814 32.993 1.00 49.60 110 LYS A N 1
ATOM 807 C CA . LYS A 1 102 ? -33.471 2.167 32.592 1.00 50.55 110 LYS A CA 1
ATOM 808 C C . LYS A 1 102 ? -33.407 1.484 31.219 1.00 49.62 110 LYS A C 1
ATOM 809 O O . LYS A 1 102 ? -34.018 0.435 30.999 1.00 50.74 110 LYS A O 1
ATOM 815 N N . LYS A 1 103 ? -32.656 2.078 30.300 1.00 42.44 111 LYS A N 1
ATOM 816 C CA . LYS A 1 103 ? -32.574 1.568 28.935 1.00 49.21 111 LYS A CA 1
ATOM 817 C C . LYS A 1 103 ? -31.420 0.585 28.743 1.00 47.41 111 LYS A C 1
ATOM 818 O O . LYS A 1 103 ? -31.453 -0.233 27.829 1.00 54.80 111 LYS A O 1
ATOM 824 N N . GLY A 1 104 ? -30.393 0.685 29.588 1.00 41.67 112 GLY A N 1
ATOM 825 C CA . GLY A 1 104 ? -29.152 -0.049 29.377 1.00 46.65 112 GLY A CA 1
ATOM 826 C C . GLY A 1 104 ? -28.196 0.703 28.462 1.00 49.02 112 GLY A C 1
ATOM 827 O O . GLY A 1 104 ? -27.098 1.096 28.871 1.00 56.67 112 GLY A O 1
ATOM 828 N N . ARG A 1 105 ? -28.604 0.893 27.213 1.00 45.51 113 ARG A N 1
ATOM 829 C CA . ARG A 1 105 ? -27.864 1.744 26.281 1.00 48.24 113 ARG A CA 1
ATOM 830 C C . ARG A 1 105 ? -28.859 2.319 25.291 1.00 42.36 113 ARG A C 1
ATOM 831 O O . ARG A 1 105 ? -29.917 1.739 25.071 1.00 44.68 113 ARG A O 1
ATOM 839 N N . LEU A 1 106 ? -28.535 3.471 24.712 1.00 37.95 114 LEU A N 1
ATOM 840 C CA . LEU A 1 106 ? -29.450 4.121 23.793 1.00 39.90 114 LEU A CA 1
ATOM 841 C C . LEU A 1 106 ? -29.170 3.713 22.348 1.00 52.08 114 LEU A C 1
ATOM 842 O O . LEU A 1 106 ? -28.039 3.386 21.999 1.00 57.08 114 LEU A O 1
ATOM 847 N N . THR A 1 107 ? -30.210 3.721 21.519 1.00 43.91 115 THR A N 1
ATOM 848 C CA . THR A 1 107 ? -30.030 3.629 20.082 1.00 44.26 115 THR A CA 1
ATOM 849 C C . THR A 1 107 ? -29.294 4.876 19.597 1.00 38.37 115 THR A C 1
ATOM 850 O O . THR A 1 107 ? -29.461 5.957 20.153 1.00 36.01 115 THR A O 1
ATOM 854 N N . PRO A 1 108 ? -28.491 4.729 18.543 1.00 43.99 116 PRO A N 1
ATOM 855 C CA . PRO A 1 108 ? -27.841 5.900 17.957 1.00 43.73 116 PRO A CA 1
ATOM 856 C C . PRO A 1 108 ? -28.831 7.037 17.688 1.00 41.22 116 PRO A C 1
ATOM 857 O O . PRO A 1 108 ? -28.462 8.185 17.893 1.00 35.03 116 PRO A O 1
ATOM 861 N N . LYS A 1 109 ? -30.068 6.744 17.295 1.00 38.30 117 LYS A N 1
ATOM 862 C CA . LYS A 1 109 ? -31.020 7.844 17.107 1.00 41.77 117 LYS A CA 1
ATOM 863 C C . LYS A 1 109 ? -31.405 8.571 18.395 1.00 39.27 117 LYS A C 1
ATOM 864 O O . LYS A 1 109 ? -31.442 9.803 18.414 1.00 42.74 117 LYS A O 1
ATOM 870 N N . GLU A 1 110 ? -31.677 7.828 19.471 1.00 34.29 118 GLU A N 1
ATOM 871 C CA . GLU A 1 110 ? -32.008 8.471 20.737 1.00 35.76 118 GLU A CA 1
ATOM 872 C C . GLU A 1 110 ? -30.808 9.221 21.335 1.00 38.86 118 GLU A C 1
ATOM 873 O O . GLU A 1 110 ? -30.948 10.353 21.806 1.00 34.37 118 GLU A O 1
ATOM 879 N N . ALA A 1 111 ? -29.630 8.598 21.310 1.00 33.15 119 ALA A N 1
ATOM 880 C CA . ALA A 1 111 ? -28.427 9.257 21.818 1.00 31.42 119 ALA A CA 1
ATOM 881 C C . ALA A 1 111 ? -28.170 10.575 21.082 1.00 37.99 119 ALA A C 1
ATOM 882 O O . ALA A 1 111 ? -27.729 11.557 21.683 1.00 33.50 119 ALA A O 1
ATOM 884 N N . ARG A 1 112 ? -28.448 10.597 19.782 1.00 40.00 120 ARG A N 1
ATOM 885 C CA . ARG A 1 112 ? -28.221 11.814 18.996 1.00 42.15 120 ARG A CA 1
ATOM 886 C C . ARG A 1 112 ? -29.133 12.959 19.439 1.00 37.39 120 ARG A C 1
ATOM 887 O O . ARG A 1 112 ? -28.739 14.129 19.424 1.00 30.81 120 ARG A O 1
ATOM 895 N N . LYS A 1 113 ? -30.354 12.610 19.820 1.00 35.20 121 LYS A N 1
ATOM 896 C CA . LYS A 1 113 ? -31.297 13.565 20.371 1.00 42.17 121 LYS A CA 1
ATOM 897 C C . LYS A 1 113 ? -30.697 14.276 21.589 1.00 35.30 121 LYS A C 1
ATOM 898 O O . LYS A 1 113 ? -30.726 15.500 21.659 1.00 34.72 121 LYS A O 1
ATOM 904 N N . PHE A 1 114 ? -30.175 13.518 22.551 1.00 32.98 122 PHE A N 1
ATOM 905 C CA . PHE A 1 114 ? -29.554 14.139 23.721 1.00 31.89 122 PHE A CA 1
ATOM 906 C C . PHE A 1 114 ? -28.302 14.918 23.336 1.00 35.60 122 PHE A C 1
ATOM 907 O O . PHE A 1 114 ? -28.060 16.009 23.857 1.00 27.96 122 PHE A O 1
ATOM 915 N N . PHE A 1 115 ? -27.519 14.345 22.426 1.00 25.45 123 PHE A N 1
ATOM 916 C CA . PHE A 1 115 ? -26.250 14.934 22.024 1.00 24.97 123 PHE A CA 1
ATOM 917 C C . PHE A 1 115 ? -26.467 16.323 21.433 1.00 34.01 123 PHE A C 1
ATOM 918 O O . PHE A 1 115 ? -25.747 17.269 21.776 1.00 30.45 123 PHE A O 1
ATOM 926 N N . ARG A 1 116 ? -27.460 16.447 20.554 1.00 31.32 124 ARG A N 1
ATOM 927 C CA . ARG A 1 116 ? -27.781 17.743 19.948 1.00 29.75 124 ARG A CA 1
ATOM 928 C C . ARG A 1 116 ? -28.210 18.791 20.975 1.00 24.76 124 ARG A C 1
ATOM 929 O O . ARG A 1 116 ? -27.900 19.962 20.806 1.00 26.85 124 ARG A O 1
ATOM 937 N N . GLN A 1 117 ? -28.917 18.375 22.023 1.00 24.88 125 GLN A N 1
ATOM 938 C CA . GLN A 1 117 ? -29.275 19.274 23.132 1.00 29.63 125 GLN A CA 1
ATOM 939 C C . GLN A 1 117 ? -28.030 19.778 23.840 1.00 31.02 125 GLN A C 1
ATOM 940 O O . GLN A 1 117 ? -27.885 20.975 24.076 1.00 26.86 125 GLN A O 1
ATOM 946 N N . ILE A 1 118 ? -27.144 18.845 24.181 1.00 25.02 126 ILE A N 1
ATOM 947 C CA . ILE A 1 118 ? -25.915 19.163 24.891 1.00 26.59 126 ILE A CA 1
ATOM 948 C C . ILE A 1 118 ? -25.010 20.102 24.078 1.00 29.04 126 ILE A C 1
ATOM 949 O O . ILE A 1 118 ? -24.541 21.122 24.595 1.00 32.29 126 ILE A O 1
ATOM 954 N N . ILE A 1 119 ? -24.785 19.758 22.814 1.00 20.07 127 ILE A N 1
ATOM 955 C CA . ILE A 1 119 ? -23.908 20.542 21.922 1.00 24.35 127 ILE A CA 1
ATOM 956 C C . ILE A 1 119 ? -24.517 21.927 21.686 1.00 30.39 127 ILE A C 1
ATOM 957 O O . ILE A 1 119 ? -23.813 22.932 21.668 1.00 30.80 127 ILE A O 1
ATOM 962 N N . SER A 1 120 ? -25.838 21.973 21.542 1.00 22.62 128 SER A N 1
ATOM 963 C CA . SER A 1 120 ? -26.527 23.233 21.338 1.00 22.77 128 SER A CA 1
ATOM 964 C C . SER A 1 120 ? -26.282 24.168 22.513 1.00 25.53 128 SER A C 1
ATOM 965 O O . SER A 1 120 ? -25.982 25.341 22.324 1.00 29.79 128 SER A O 1
ATOM 968 N N . ALA A 1 121 ? -26.464 23.640 23.728 1.00 23.48 129 ALA A N 1
ATOM 969 C CA . ALA A 1 121 ? -26.218 24.392 24.954 1.00 26.87 129 ALA A CA 1
ATOM 970 C C . ALA A 1 121 ? -24.770 24.854 25.080 1.00 29.49 129 ALA A C 1
ATOM 971 O O . ALA A 1 121 ? -24.520 25.998 25.463 1.00 28.48 129 ALA A O 1
ATOM 973 N N . LEU A 1 122 ? -23.812 23.976 24.776 1.00 20.34 130 LEU A N 1
ATOM 974 C CA . LEU A 1 122 ? -22.399 24.354 24.884 1.00 27.63 130 LEU A CA 1
ATOM 975 C C . LEU A 1 122 ? -21.979 25.369 23.838 1.00 24.61 130 LEU A C 1
ATOM 976 O O . LEU A 1 122 ? -21.222 26.295 24.124 1.00 26.01 130 LEU A O 1
ATOM 981 N N . ASP A 1 123 ? -22.480 25.211 22.627 1.00 25.11 131 ASP A N 1
ATOM 982 C CA . ASP A 1 123 ? -22.187 26.173 21.565 1.00 32.92 131 ASP A CA 1
ATOM 983 C C . ASP A 1 123 ? -22.733 27.565 21.951 1.00 32.85 131 ASP A C 1
ATOM 984 O O . ASP A 1 123 ? -22.100 28.595 21.683 1.00 26.11 131 ASP A O 1
ATOM 989 N N . PHE A 1 124 ? -23.900 27.584 22.587 1.00 29.12 132 PHE A N 1
ATOM 990 C CA . PHE A 1 124 ? -24.501 28.845 23.041 1.00 32.37 132 PHE A CA 1
ATOM 991 C C . PHE A 1 124 ? -23.640 29.482 24.128 1.00 30.66 132 PHE A C 1
ATOM 992 O O . PHE A 1 124 ? -23.299 30.665 24.049 1.00 26.30 132 PHE A O 1
ATOM 1000 N N . CYS A 1 125 ? -23.270 28.692 25.131 1.00 26.09 133 CYS A N 1
ATOM 1001 C CA . CYS A 1 125 ? -22.432 29.201 26.211 1.00 29.17 133 CYS A CA 1
ATOM 1002 C C . CYS A 1 125 ? -21.031 29.629 25.750 1.00 27.42 133 CYS A C 1
ATOM 1003 O O . CYS A 1 125 ? -20.522 30.670 26.184 1.00 28.17 133 CYS A O 1
ATOM 1006 N N . HIS A 1 126 ? -20.412 28.838 24.873 1.00 23.02 134 HIS A N 1
ATOM 1007 C CA . HIS A 1 126 ? -19.084 29.159 24.357 1.00 23.97 134 HIS A CA 1
ATOM 1008 C C . HIS A 1 126 ? -19.095 30.461 23.587 1.00 23.78 134 HIS A C 1
ATOM 1009 O O . HIS A 1 126 ? -18.119 31.222 23.592 1.00 24.41 134 HIS A O 1
ATOM 1016 N N . SER A 1 127 ? -20.207 30.713 22.903 1.00 26.30 135 SER A N 1
ATOM 1017 C CA . SER A 1 127 ? -20.385 31.947 22.141 1.00 31.97 135 SER A CA 1
ATOM 1018 C C . SER A 1 127 ? -20.375 33.141 23.074 1.00 32.48 135 SER A C 1
ATOM 1019 O O . SER A 1 127 ? -20.049 34.259 22.672 1.00 32.01 135 SER A O 1
ATOM 1022 N N . HIS A 1 128 ? -20.742 32.908 24.326 1.00 27.23 136 HIS A N 1
ATOM 1023 C CA . HIS A 1 128 ? -20.703 33.986 25.311 1.00 28.11 136 HIS A CA 1
ATOM 1024 C C . HIS A 1 128 ? -19.490 33.887 26.229 1.00 32.48 136 HIS A C 1
ATOM 1025 O O . HIS A 1 128 ? -19.540 34.347 27.365 1.00 32.29 136 HIS A O 1
ATOM 1032 N N . SER A 1 129 ? -18.415 33.269 25.737 1.00 29.95 137 SER A N 1
ATOM 1033 C CA . SER A 1 129 ? -17.159 33.127 26.501 1.00 36.09 137 SER A CA 1
ATOM 1034 C C . SER A 1 129 ? -17.281 32.309 27.800 1.00 32.37 137 SER A C 1
ATOM 1035 O O . SER A 1 129 ? -16.489 32.476 28.722 1.00 33.00 137 SER A O 1
ATOM 1038 N N . ILE A 1 130 ? -18.264 31.423 27.869 1.00 27.33 138 ILE A N 1
ATOM 1039 C CA . ILE A 1 130 ? -18.439 30.577 29.048 1.00 27.10 138 ILE A CA 1
ATOM 1040 C C . ILE A 1 130 ? -18.180 29.126 28.668 1.00 31.78 138 ILE A C 1
ATOM 1041 O O . ILE A 1 130 ? -18.933 28.554 27.886 1.00 30.17 138 ILE A O 1
ATOM 1046 N N . CYS A 1 131 ? -17.139 28.524 29.232 1.00 27.30 139 CYS A N 1
ATOM 1047 C CA . CYS A 1 131 ? -16.950 27.069 29.110 1.00 29.12 139 CYS A CA 1
ATOM 1048 C C . CYS A 1 131 ? -17.382 26.403 30.404 1.00 25.72 139 CYS A C 1
ATOM 1049 O O . CYS A 1 131 ? -17.299 27.001 31.479 1.00 27.42 139 CYS A O 1
ATOM 1052 N N . HIS A 1 132 ? -17.816 25.148 30.316 1.00 20.99 140 HIS A N 1
ATOM 1053 C CA . HIS A 1 132 ? -18.211 24.431 31.531 1.00 24.91 140 HIS A CA 1
ATOM 1054 C C . HIS A 1 132 ? -16.985 23.965 32.300 1.00 23.61 140 HIS A C 1
ATOM 1055 O O . HIS A 1 132 ? -16.844 24.222 33.508 1.00 23.98 140 HIS A O 1
ATOM 1062 N N . ARG A 1 133 ? -16.102 23.280 31.584 1.00 21.51 141 ARG A N 1
ATOM 1063 C CA . ARG A 1 133 ? -14.787 22.865 32.093 1.00 22.28 141 ARG A CA 1
ATOM 1064 C C . ARG A 1 133 ? -14.843 21.689 33.043 1.00 27.12 141 ARG A C 1
ATOM 1065 O O . ARG A 1 133 ? -13.808 21.160 33.426 1.00 30.64 141 ARG A O 1
ATOM 1073 N N . ASP A 1 134 ? -16.036 21.260 33.420 1.00 27.54 142 ASP A N 1
ATOM 1074 C CA . ASP A 1 134 ? -16.149 20.238 34.446 1.00 31.97 142 ASP A CA 1
ATOM 1075 C C . ASP A 1 134 ? -17.379 19.378 34.187 1.00 27.31 142 ASP A C 1
ATOM 1076 O O . ASP A 1 134 ? -18.059 18.928 35.105 1.00 32.51 142 ASP A O 1
ATOM 1081 N N . LEU A 1 135 ? -17.628 19.140 32.909 1.00 22.55 143 LEU A N 1
ATOM 1082 C CA . LEU A 1 135 ? -18.843 18.490 32.452 1.00 27.78 143 LEU A CA 1
ATOM 1083 C C . LEU A 1 135 ? -18.839 17.022 32.864 1.00 33.08 143 LEU A C 1
ATOM 1084 O O . LEU A 1 135 ? -17.889 16.274 32.577 1.00 29.16 143 LEU A O 1
ATOM 1089 N N . LYS A 1 136 ? -19.879 16.637 33.595 1.00 30.98 144 LYS A N 1
ATOM 1090 C CA . LYS A 1 136 ? -20.029 15.264 34.041 1.00 28.70 144 LYS A CA 1
ATOM 1091 C C . LYS A 1 136 ? -21.520 14.915 34.031 1.00 27.47 144 LYS A C 1
ATOM 1092 O O . LYS A 1 136 ? -22.356 15.811 33.974 1.00 26.04 144 LYS A O 1
ATOM 1098 N N . PRO A 1 137 ? -21.852 13.617 34.064 1.00 28.86 145 PRO A N 1
ATOM 1099 C CA . PRO A 1 137 ? -23.262 13.199 33.974 1.00 30.14 145 PRO A CA 1
ATOM 1100 C C . PRO A 1 137 ? -24.191 13.869 34.976 1.00 27.56 145 PRO A C 1
ATOM 1101 O O . PRO A 1 137 ? -25.322 14.201 34.618 1.00 32.17 145 PRO A O 1
ATOM 1105 N N . GLU A 1 138 ? -23.726 14.092 36.200 1.00 25.08 146 GLU A N 1
ATOM 1106 C CA . GLU A 1 138 ? -24.604 14.714 37.181 1.00 31.47 146 GLU A CA 1
ATOM 1107 C C . GLU A 1 138 ? -24.917 16.180 36.876 1.00 32.70 146 GLU A C 1
ATOM 1108 O O . GLU A 1 138 ? -25.808 16.751 37.515 1.00 33.45 146 GLU A O 1
ATOM 1114 N N . ASN A 1 139 ? -24.187 16.792 35.932 1.00 26.06 147 ASN A N 1
ATOM 1115 C CA . ASN A 1 139 ? -24.510 18.147 35.465 1.00 27.03 147 ASN A CA 1
ATOM 1116 C C . ASN A 1 139 ? -25.634 18.142 34.427 1.00 27.43 147 ASN A C 1
ATOM 1117 O O . ASN A 1 139 ? -26.112 19.197 34.018 1.00 24.61 147 ASN A O 1
ATOM 1122 N N . LEU A 1 140 ? -26.007 16.956 33.959 1.00 22.62 148 LEU A N 1
ATOM 1123 C CA . LEU A 1 140 ? -26.962 16.849 32.865 1.00 30.63 148 LEU A CA 1
ATOM 1124 C C . LEU A 1 140 ? -28.324 16.502 33.453 1.00 29.62 148 LEU A C 1
ATOM 1125 O O . LEU A 1 140 ? -28.708 15.337 33.575 1.00 26.86 148 LEU A O 1
ATOM 1130 N N . LEU A 1 141 ? -29.035 17.538 33.859 1.00 26.38 149 LEU A N 1
ATOM 1131 C CA . LEU A 1 141 ? -30.302 17.340 34.532 1.00 31.67 149 LEU A CA 1
ATOM 1132 C C . LEU A 1 141 ? -31.401 17.042 33.526 1.00 29.95 149 LEU A C 1
ATOM 1133 O O . LEU A 1 141 ? -31.303 17.411 32.361 1.00 30.45 149 LEU A O 1
ATOM 1138 N N . LEU A 1 142 ? -32.456 16.384 33.996 1.00 27.60 150 LEU A N 1
ATOM 1139 C CA . LEU A 1 142 ? -33.630 16.126 33.170 1.00 31.71 150 LEU A CA 1
ATOM 1140 C C . LEU A 1 142 ? -34.830 16.866 33.730 1.00 25.84 150 LEU A C 1
ATOM 1141 O O . LEU A 1 142 ? -35.050 16.878 34.949 1.00 31.49 150 LEU A O 1
ATOM 1146 N N . ASP A 1 143 ? -35.586 17.505 32.850 1.00 28.47 151 ASP A N 1
ATOM 1147 C CA . ASP A 1 143 ? -36.873 18.069 33.217 1.00 34.01 151 ASP A CA 1
ATOM 1148 C C . ASP A 1 143 ? -37.916 16.948 33.071 1.00 40.25 151 ASP A C 1
ATOM 1149 O O . ASP A 1 143 ? -37.551 15.785 32.872 1.00 37.97 151 ASP A O 1
ATOM 1154 N N . GLU A 1 144 ? -39.197 17.287 33.144 1.00 38.28 152 GLU A N 1
ATOM 1155 C CA . GLU A 1 144 ? -40.246 16.260 33.158 1.00 41.92 152 GLU A CA 1
ATOM 1156 C C . GLU A 1 144 ? -40.444 15.546 31.816 1.00 41.83 152 GLU A C 1
ATOM 1157 O O . GLU A 1 144 ? -41.009 14.452 31.765 1.00 44.33 152 GLU A O 1
ATOM 1163 N N . ARG A 1 145 ? -39.974 16.177 30.744 1.00 31.14 153 ARG A N 1
ATOM 1164 C CA . ARG A 1 145 ? -40.031 15.620 29.398 1.00 38.95 153 ARG A CA 1
ATOM 1165 C C . ARG A 1 145 ? -38.808 14.784 29.054 1.00 31.93 153 ARG A C 1
ATOM 1166 O O . ARG A 1 145 ? -38.627 14.423 27.896 1.00 38.04 153 ARG A O 1
ATOM 1174 N N . ASN A 1 146 ? -37.946 14.528 30.027 1.00 38.22 154 ASN A N 1
ATOM 1175 C CA . ASN A 1 146 ? -36.648 13.920 29.749 1.00 39.46 154 ASN A CA 1
ATOM 1176 C C . ASN A 1 146 ? -35.781 14.719 28.770 1.00 38.23 154 ASN A C 1
ATOM 1177 O O . ASN A 1 146 ? -35.006 14.124 28.024 1.00 34.21 154 ASN A O 1
ATOM 1182 N N . ASN A 1 147 ? -35.913 16.047 28.777 1.00 34.73 155 ASN A N 1
ATOM 1183 C CA . ASN A 1 147 ? -34.971 16.911 28.050 1.00 30.36 155 ASN A CA 1
ATOM 1184 C C . ASN A 1 147 ? -33.881 17.431 28.995 1.00 26.36 155 ASN A C 1
ATOM 1185 O O . ASN A 1 147 ? -34.098 17.551 30.219 1.00 31.42 155 ASN A O 1
ATOM 1190 N N . ILE A 1 148 ? -32.721 17.739 28.424 1.00 26.71 156 ILE A N 1
ATOM 1191 C CA . ILE A 1 148 ? -31.552 18.137 29.201 1.00 30.53 156 ILE A CA 1
ATOM 1192 C C . ILE A 1 148 ? -31.586 19.615 29.608 1.00 28.62 156 ILE A C 1
ATOM 1193 O O . ILE A 1 148 ? -31.961 20.482 28.811 1.00 28.07 156 ILE A O 1
ATOM 1198 N N . ARG A 1 149 ? -31.195 19.884 30.856 1.00 22.91 157 ARG A N 1
ATOM 1199 C CA . ARG A 1 149 ? -30.722 21.203 31.258 1.00 24.19 157 ARG A CA 1
ATOM 1200 C C . ARG A 1 149 ? -29.313 20.990 31.809 1.00 23.07 157 ARG A C 1
ATOM 1201 O O . ARG A 1 149 ? -29.148 20.240 32.769 1.00 32.78 157 ARG A O 1
ATOM 1209 N N . ILE A 1 150 ? -28.308 21.612 31.200 1.00 23.97 158 ILE A N 1
ATOM 1210 C CA . ILE A 1 150 ? -26.940 21.541 31.751 1.00 26.68 158 ILE A CA 1
ATOM 1211 C C . ILE A 1 150 ? -26.797 22.525 32.901 1.00 28.77 158 ILE A C 1
ATOM 1212 O O . ILE A 1 150 ? -27.084 23.709 32.744 1.00 24.57 158 ILE A O 1
ATOM 1217 N N . ALA A 1 151 ? -26.385 22.023 34.066 1.00 27.87 159 ALA A N 1
ATOM 1218 C CA . ALA A 1 151 ? -26.263 22.836 35.277 1.00 20.04 159 ALA A CA 1
ATOM 1219 C C . ALA A 1 151 ? -24.774 23.097 35.580 1.00 26.39 159 ALA A C 1
ATOM 1220 O O . ALA A 1 151 ? -23.895 22.405 35.044 1.00 22.78 159 ALA A O 1
ATOM 1222 N N . ASP A 1 152 ? -24.527 24.081 36.443 1.00 25.27 160 ASP A N 1
ATOM 1223 C CA . ASP A 1 152 ? -23.202 24.358 37.023 1.00 25.98 160 ASP A CA 1
ATOM 1224 C C . ASP A 1 152 ? -22.132 24.889 36.090 1.00 29.13 160 ASP A C 1
ATOM 1225 O O . ASP A 1 152 ? -20.941 24.696 36.315 1.00 27.69 160 ASP A O 1
ATOM 1230 N N . PHE A 1 153 ? -22.558 25.565 35.042 1.00 27.93 161 PHE A N 1
ATOM 1231 C CA . PHE A 1 153 ? -21.645 26.460 34.349 1.00 35.38 161 PHE A CA 1
ATOM 1232 C C . PHE A 1 153 ? -21.110 27.487 35.339 1.00 37.02 161 PHE A C 1
ATOM 1233 O O . PHE A 1 153 ? -21.844 27.974 36.199 1.00 36.89 161 PHE A O 1
ATOM 1241 N N . GLY A 1 154 ? -19.821 27.788 35.231 1.00 36.10 162 GLY A N 1
ATOM 1242 C CA . GLY A 1 154 ? -19.210 28.805 36.052 1.00 43.37 162 GLY A CA 1
ATOM 1243 C C . GLY A 1 154 ? -18.712 28.352 37.411 1.00 43.43 162 GLY A C 1
ATOM 1244 O O . GLY A 1 154 ? -18.097 29.140 38.119 1.00 39.18 162 GLY A O 1
ATOM 1245 N N . MET A 1 155 ? -18.967 27.097 37.778 1.00 38.14 163 MET A N 1
ATOM 1246 C CA . MET A 1 155 ? -18.586 26.590 39.098 1.00 35.01 163 MET A CA 1
ATOM 1247 C C . MET A 1 155 ? -17.282 25.799 39.125 1.00 33.12 163 MET A C 1
ATOM 1248 O O . MET A 1 155 ? -16.843 25.387 40.193 1.00 32.14 163 MET A O 1
ATOM 1253 N N . ALA A 1 156 ? -16.659 25.585 37.971 1.00 30.79 164 ALA A N 1
ATOM 1254 C CA . ALA A 1 156 ? -15.498 24.691 37.903 1.00 33.82 164 ALA A CA 1
ATOM 1255 C C . ALA A 1 156 ? -14.355 25.071 38.854 1.00 44.79 164 ALA A C 1
ATOM 1256 O O . ALA A 1 156 ? -13.692 24.200 39.415 1.00 49.42 164 ALA A O 1
ATOM 1258 N N . SER A 1 157 ? -14.133 26.364 39.062 1.00 46.60 165 SER A N 1
ATOM 1259 C CA . SER A 1 157 ? -13.061 26.783 39.963 1.00 53.87 165 SER A CA 1
ATOM 1260 C C . SER A 1 157 ? -13.356 26.481 41.442 1.00 59.15 165 SER A C 1
ATOM 1261 O O . SER A 1 157 ? -12.438 26.393 42.256 1.00 63.39 165 SER A O 1
ATOM 1264 N N . LEU A 1 158 ? -14.632 26.307 41.782 1.00 56.24 166 LEU A N 1
ATOM 1265 C CA . LEU A 1 158 ? -15.020 25.947 43.147 1.00 52.65 166 LEU A CA 1
ATOM 1266 C C . LEU A 1 158 ? -14.631 24.513 43.498 1.00 48.09 166 LEU A C 1
ATOM 1267 O O . LEU A 1 158 ? -14.759 24.099 44.648 1.00 48.52 166 LEU A O 1
ATOM 1272 N N . GLN A 1 159 ? -14.185 23.749 42.508 1.00 37.89 167 GLN A N 1
ATOM 1273 C CA . GLN A 1 159 ? -13.822 22.349 42.748 1.00 49.47 167 GLN A CA 1
ATOM 1274 C C . GLN A 1 159 ? -12.391 22.241 43.276 1.00 58.88 167 GLN A C 1
ATOM 1275 O O . GLN A 1 159 ? -12.000 21.213 43.833 1.00 67.23 167 GLN A O 1
ATOM 1281 N N . SER A 1 171 ? -14.287 14.510 38.936 1.00 58.53 179 SER A N 1
ATOM 1282 C CA . SER A 1 171 ? -14.589 13.272 38.211 1.00 63.80 179 SER A CA 1
ATOM 1283 C C . SER A 1 171 ? -13.712 13.077 36.972 1.00 55.41 179 SER A C 1
ATOM 1284 O O . SER A 1 171 ? -14.110 13.401 35.847 1.00 42.36 179 SER A O 1
ATOM 1287 N N . PRO A 1 172 ? -12.511 12.511 37.180 1.00 46.97 180 PRO A N 1
ATOM 1288 C CA . PRO A 1 172 ? -11.509 12.331 36.122 1.00 41.76 180 PRO A CA 1
ATOM 1289 C C . PRO A 1 172 ? -11.947 11.444 34.950 1.00 37.35 180 PRO A C 1
ATOM 1290 O O . PRO A 1 172 ? -11.327 11.532 33.892 1.00 36.53 180 PRO A O 1
ATOM 1294 N N . HIS A 1 173 ? -12.997 10.634 35.110 1.00 34.78 181 HIS A N 1
ATOM 1295 C CA . HIS A 1 173 ? -13.505 9.835 33.987 1.00 31.65 181 HIS A CA 1
ATOM 1296 C C . HIS A 1 173 ? -13.891 10.686 32.792 1.00 27.87 181 HIS A C 1
ATOM 1297 O O . HIS A 1 173 ? -13.860 10.210 31.660 1.00 31.11 181 HIS A O 1
ATOM 1304 N N . TYR A 1 174 ? -14.266 11.940 33.046 1.00 25.50 182 TYR A N 1
ATOM 1305 C CA . TYR A 1 174 ? -14.853 12.783 32.015 1.00 25.81 182 TYR A CA 1
ATOM 1306 C C . TYR A 1 174 ? -13.948 13.956 31.617 1.00 23.94 182 TYR A C 1
ATOM 1307 O O . TYR A 1 174 ? -14.281 14.732 30.724 1.00 28.62 182 TYR A O 1
ATOM 1316 N N . ALA A 1 175 ? -12.818 14.083 32.293 1.00 31.14 183 ALA A N 1
ATOM 1317 C CA . ALA A 1 175 ? -11.911 15.209 32.072 1.00 28.88 183 ALA A CA 1
ATOM 1318 C C . ALA A 1 175 ? -10.873 14.889 30.995 1.00 35.76 183 ALA A C 1
ATOM 1319 O O . ALA A 1 175 ? -10.341 13.768 30.929 1.00 31.73 183 ALA A O 1
ATOM 1321 N N . CYS A 1 176 ? -10.566 15.883 30.165 1.00 27.31 184 CYS A N 1
ATOM 1322 C CA . CYS A 1 176 ? -9.604 15.684 29.094 1.00 27.01 184 CYS A CA 1
ATOM 1323 C C . CYS A 1 176 ? -8.184 15.598 29.693 1.00 34.84 184 CYS A C 1
ATOM 1324 O O . CYS A 1 176 ? -7.970 16.007 30.837 1.00 27.25 184 CYS A O 1
ATOM 1327 N N . PRO A 1 177 ? -7.213 15.060 28.932 1.00 33.97 185 PRO A N 1
ATOM 1328 C CA . PRO A 1 177 ? -5.882 14.899 29.543 1.00 32.81 185 PRO A CA 1
ATOM 1329 C C . PRO A 1 177 ? -5.254 16.221 29.983 1.00 34.31 185 PRO A C 1
ATOM 1330 O O . PRO A 1 177 ? -4.502 16.239 30.961 1.00 32.20 185 PRO A O 1
ATOM 1334 N N . GLU A 1 178 ? -5.552 17.319 29.295 1.00 33.31 186 GLU A N 1
ATOM 1335 C CA . GLU A 1 178 ? -4.920 18.566 29.705 1.00 38.43 186 GLU A CA 1
ATOM 1336 C C . GLU A 1 178 ? -5.443 19.057 31.065 1.00 36.08 186 GLU A C 1
ATOM 1337 O O . GLU A 1 178 ? -4.685 19.606 31.874 1.00 37.38 186 GLU A O 1
ATOM 1343 N N . VAL A 1 179 ? -6.719 18.797 31.335 1.00 31.02 187 VAL A N 1
ATOM 1344 C CA . VAL A 1 179 ? -7.334 19.144 32.618 1.00 34.42 187 VAL A CA 1
ATOM 1345 C C . VAL A 1 179 ? -6.772 18.265 33.732 1.00 36.41 187 VAL A C 1
ATOM 1346 O O . VAL A 1 179 ? -6.402 18.758 34.791 1.00 36.92 187 VAL A O 1
ATOM 1350 N N . ILE A 1 180 ? -6.690 16.961 33.475 1.00 31.07 188 ILE A N 1
ATOM 1351 C CA . ILE A 1 180 ? -6.051 16.038 34.402 1.00 31.64 188 ILE A CA 1
ATOM 1352 C C . ILE A 1 180 ? -4.595 16.412 34.701 1.00 43.21 188 ILE A C 1
ATOM 1353 O O . ILE A 1 180 ? -4.124 16.297 35.838 1.00 33.78 188 ILE A O 1
ATOM 1358 N N . ARG A 1 181 ? -3.888 16.891 33.690 1.00 33.06 189 ARG A N 1
ATOM 1359 C CA . ARG A 1 181 ? -2.474 17.200 33.884 1.00 35.37 189 ARG A CA 1
ATOM 1360 C C . ARG A 1 181 ? -2.271 18.548 34.582 1.00 54.67 189 ARG A C 1
ATOM 1361 O O . ARG A 1 181 ? -1.147 18.916 34.922 1.00 52.55 189 ARG A O 1
ATOM 1369 N N . GLY A 1 182 ? -3.365 19.272 34.801 1.00 52.75 190 GLY A N 1
ATOM 1370 C CA . GLY A 1 182 ? -3.304 20.561 35.467 1.00 49.85 190 GLY A CA 1
ATOM 1371 C C . GLY A 1 182 ? -2.592 21.620 34.645 1.00 46.37 190 GLY A C 1
ATOM 1372 O O . GLY A 1 182 ? -2.003 22.554 35.190 1.00 49.22 190 GLY A O 1
ATOM 1373 N N . GLU A 1 183 ? -2.638 21.481 33.327 1.00 42.47 191 GLU A N 1
ATOM 1374 C CA . GLU A 1 183 ? -1.960 22.438 32.467 1.00 44.30 191 GLU A CA 1
ATOM 1375 C C . GLU A 1 183 ? -2.910 23.521 31.986 1.00 47.59 191 GLU A C 1
ATOM 1376 O O . GLU A 1 183 ? -4.108 23.456 32.247 1.00 43.35 191 GLU A O 1
ATOM 1382 N N . LYS A 1 184 ? -2.361 24.535 31.324 1.00 48.87 192 LYS A N 1
ATOM 1383 C CA . LYS A 1 184 ? -3.175 25.567 30.691 1.00 56.41 192 LYS A CA 1
ATOM 1384 C C . LYS A 1 184 ? -3.902 24.942 29.509 1.00 54.28 192 LYS A C 1
ATOM 1385 O O . LYS A 1 184 ? -3.323 24.152 28.755 1.00 59.55 192 LYS A O 1
ATOM 1391 N N . TYR A 1 185 ? -5.170 25.282 29.334 1.00 48.34 193 TYR A N 1
ATOM 1392 C CA . TYR A 1 185 ? -5.961 24.621 28.301 1.00 41.72 193 TYR A CA 1
ATOM 1393 C C . TYR A 1 185 ? -7.056 25.518 27.761 1.00 42.03 193 TYR A C 1
ATOM 1394 O O . TYR A 1 185 ? -7.385 26.548 28.356 1.00 35.48 193 TYR A O 1
ATOM 1403 N N . ASP A 1 186 ? -7.593 25.125 26.611 1.00 42.53 194 ASP A N 1
ATOM 1404 C CA . ASP A 1 186 ? -8.758 25.771 26.033 1.00 42.07 194 ASP A CA 1
ATOM 1405 C C . ASP A 1 186 ? -9.979 25.109 26.664 1.00 37.92 194 ASP A C 1
ATOM 1406 O O . ASP A 1 186 ? -10.163 23.902 26.541 1.00 32.44 194 ASP A O 1
ATOM 1411 N N . GLY A 1 187 ? -10.801 25.888 27.357 1.00 33.91 195 GLY A N 1
ATOM 1412 C CA . GLY A 1 187 ? -12.016 25.349 27.958 1.00 36.0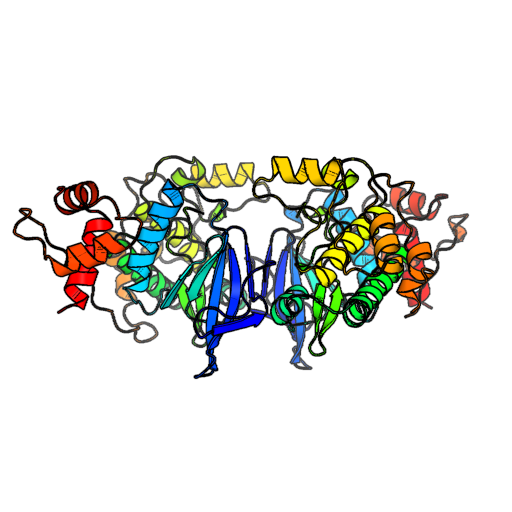5 195 GLY A CA 1
ATOM 1413 C C . GLY A 1 187 ? -12.998 24.761 26.959 1.00 31.71 195 GLY A C 1
ATOM 1414 O O . GLY A 1 187 ? -13.775 23.851 27.286 1.00 30.22 195 GLY A O 1
ATOM 1415 N N . ARG A 1 188 ? -12.987 25.287 25.741 1.00 31.87 196 ARG A N 1
ATOM 1416 C CA . ARG A 1 188 ? -13.876 24.799 24.687 1.00 34.33 196 ARG A CA 1
ATOM 1417 C C . ARG A 1 188 ? -13.474 23.400 24.299 1.00 31.73 196 ARG A C 1
ATOM 1418 O O . ARG A 1 188 ? -14.328 22.546 24.049 1.00 34.32 196 ARG A O 1
ATOM 1426 N N . LYS A 1 189 ? -12.166 23.169 24.259 1.00 30.24 197 LYS A N 1
ATOM 1427 C CA . LYS A 1 189 ? -11.624 21.877 23.879 1.00 31.68 197 LYS A CA 1
ATOM 1428 C C . LYS A 1 189 ? -11.884 20.825 24.957 1.00 23.66 197 LYS A C 1
ATOM 1429 O O . LYS A 1 189 ? -12.173 19.673 24.642 1.00 25.90 197 LYS A O 1
ATOM 1435 N N . ALA A 1 190 ? -11.755 21.218 26.223 1.00 29.98 198 ALA A N 1
ATOM 1436 C CA . ALA A 1 190 ? -12.103 20.330 27.331 1.00 31.76 198 ALA A CA 1
ATOM 1437 C C . ALA A 1 190 ? -13.575 19.910 27.263 1.00 27.47 198 ALA A C 1
ATOM 1438 O O . ALA A 1 190 ? -13.890 18.756 27.481 1.00 27.25 198 ALA A O 1
ATOM 1440 N N . ASP A 1 191 ? -14.473 20.854 26.976 1.00 24.90 199 ASP A N 1
ATOM 1441 C CA . ASP A 1 191 ? -15.888 20.508 26.899 1.00 20.43 199 ASP A CA 1
ATOM 1442 C C . ASP A 1 191 ? -16.126 19.485 25.800 1.00 26.79 199 ASP A C 1
ATOM 1443 O O . ASP A 1 191 ? -16.958 18.575 25.971 1.00 21.71 199 ASP A O 1
ATOM 1448 N N . VAL A 1 192 ? -15.409 19.626 24.678 1.00 24.29 200 VAL A N 1
ATOM 1449 C CA . VAL A 1 192 ? -15.587 18.693 23.552 1.00 24.22 200 VAL A CA 1
ATOM 1450 C C . VAL A 1 192 ? -15.176 17.269 23.955 1.00 24.73 200 VAL A C 1
ATOM 1451 O O . VAL A 1 192 ? -15.867 16.303 23.654 1.00 25.75 200 VAL A O 1
ATOM 1455 N N . TRP A 1 193 ? -14.042 17.151 24.637 1.00 24.00 201 TRP A N 1
ATOM 1456 C CA . TRP A 1 193 ? -13.627 15.861 25.158 1.00 28.96 201 TRP A CA 1
ATOM 1457 C C . TRP A 1 193 ? -14.688 15.273 26.100 1.00 30.25 201 TRP A C 1
ATOM 1458 O O . TRP A 1 193 ? -15.060 14.107 25.966 1.00 25.14 201 TRP A O 1
ATOM 1469 N N . SER A 1 194 ? -15.160 16.069 27.058 1.00 26.28 202 SER A N 1
ATOM 1470 C CA . SER A 1 194 ? -16.163 15.568 27.988 1.00 26.22 202 SER A CA 1
ATOM 1471 C C . SER A 1 194 ? -17.437 15.125 27.267 1.00 24.01 202 SER A C 1
ATOM 1472 O O . SER A 1 194 ? -18.007 14.086 27.604 1.00 27.02 202 SER A O 1
ATOM 1475 N N . CYS A 1 195 ? -17.863 15.882 26.252 1.00 25.52 203 CYS A N 1
ATOM 1476 C CA . CYS A 1 195 ? -19.030 15.469 25.452 1.00 30.02 203 CYS A CA 1
ATOM 1477 C C . CYS A 1 195 ? -18.823 14.166 24.680 1.00 31.02 203 CYS A C 1
ATOM 1478 O O . CYS A 1 195 ? -19.755 13.380 24.553 1.00 30.19 203 CYS A O 1
ATOM 1481 N N . GLY A 1 196 ? -17.618 13.961 24.147 1.00 27.08 204 GLY A N 1
ATOM 1482 C CA . GLY A 1 196 ? -17.273 12.684 23.523 1.00 23.33 204 GLY A CA 1
ATOM 1483 C C . GLY A 1 196 ? -17.432 11.534 24.515 1.00 29.73 204 GLY A C 1
ATOM 1484 O O . GLY A 1 196 ? -18.055 10.513 24.206 1.00 32.51 204 GLY A O 1
ATOM 1485 N N . VAL A 1 197 ? -16.882 11.696 25.717 1.00 24.70 205 VAL A N 1
ATOM 1486 C CA . VAL A 1 197 ? -16.964 10.628 26.714 1.00 28.78 205 VAL A CA 1
ATOM 1487 C C . VAL A 1 197 ? -18.423 10.325 27.073 1.00 35.11 205 VAL A C 1
ATOM 1488 O O . VAL A 1 197 ? -18.812 9.167 27.212 1.00 31.94 205 VAL A O 1
ATOM 1492 N N . ILE A 1 198 ? -19.226 11.377 27.184 1.00 32.77 206 ILE A N 1
ATOM 1493 C CA . ILE A 1 198 ? -20.631 11.229 27.510 1.00 29.91 206 ILE A CA 1
ATOM 1494 C C . ILE A 1 198 ? -21.404 10.547 26.387 1.00 30.25 206 ILE A C 1
ATOM 1495 O O . ILE A 1 198 ? -22.204 9.654 26.653 1.00 33.28 206 ILE A O 1
ATOM 1500 N N . LEU A 1 199 ? -21.161 10.967 25.146 1.00 28.06 207 LEU A N 1
ATOM 1501 C CA . LEU A 1 199 ? -21.805 10.368 23.993 1.00 29.35 207 LEU A CA 1
ATOM 1502 C C . LEU A 1 199 ? -21.476 8.880 23.979 1.00 33.90 207 LEU A C 1
ATOM 1503 O O . LEU A 1 199 ? -22.365 8.055 23.788 1.00 33.60 207 LEU A O 1
ATOM 1508 N N . PHE A 1 200 ? -20.208 8.545 24.224 1.00 28.01 208 PHE A N 1
ATOM 1509 C CA . PHE A 1 200 ? -19.773 7.141 24.227 1.00 30.83 208 PHE A CA 1
ATOM 1510 C C . PHE A 1 200 ? -20.563 6.358 25.257 1.00 36.56 208 PHE A C 1
ATOM 1511 O O . PHE A 1 200 ? -21.041 5.253 24.981 1.00 34.33 208 PHE A O 1
ATOM 1519 N N . ALA A 1 201 ? -20.704 6.947 26.442 1.00 28.67 209 ALA A N 1
ATOM 1520 C CA . ALA A 1 201 ? -21.430 6.310 27.533 1.00 27.36 209 ALA A CA 1
ATOM 1521 C C . ALA A 1 201 ? -22.891 6.082 27.181 1.00 34.90 209 ALA A C 1
ATOM 1522 O O . ALA A 1 201 ? -23.454 5.056 27.560 1.00 33.63 209 ALA A O 1
ATOM 1524 N N . LEU A 1 202 ? -23.505 7.015 26.450 1.00 27.06 210 LEU A N 1
ATOM 1525 C CA . LEU A 1 202 ? -24.921 6.841 26.078 1.00 32.48 210 LEU A CA 1
ATOM 1526 C C . LEU A 1 202 ? -25.085 5.674 25.104 1.00 37.04 210 LEU A C 1
ATOM 1527 O O . LEU A 1 202 ? -26.044 4.892 25.173 1.00 40.32 210 LEU A O 1
ATOM 1532 N N . LEU A 1 203 ? -24.133 5.556 24.191 1.00 36.94 211 LEU A N 1
ATOM 1533 C CA . LEU A 1 203 ? -24.198 4.514 23.170 1.00 40.73 211 LEU A CA 1
ATOM 1534 C C . LEU A 1 203 ? -23.817 3.129 23.706 1.00 43.32 211 LEU A C 1
ATOM 1535 O O . LEU A 1 203 ? -24.366 2.121 23.274 1.00 50.00 211 LEU A O 1
ATOM 1540 N N . VAL A 1 204 ? -22.866 3.089 24.637 1.00 38.02 212 VAL A N 1
ATOM 1541 C CA . VAL A 1 204 ? -22.254 1.837 25.066 1.00 36.19 212 VAL A CA 1
ATOM 1542 C C . VAL A 1 204 ? -22.785 1.322 26.415 1.00 41.12 212 VAL A C 1
ATOM 1543 O O . VAL A 1 204 ? -22.922 0.117 26.614 1.00 42.79 212 VAL A O 1
ATOM 1547 N N . GLY A 1 205 ? -23.099 2.228 27.336 1.00 43.42 213 GLY A N 1
ATOM 1548 C CA . GLY A 1 205 ? -23.512 1.821 28.672 1.00 41.27 213 GLY A CA 1
ATOM 1549 C C . GLY A 1 205 ? -22.314 1.484 29.543 1.00 37.24 213 GLY A C 1
ATOM 1550 O O . GLY A 1 205 ? -22.425 0.768 30.528 1.00 42.61 213 GLY A O 1
ATOM 1551 N N . ALA A 1 206 ? -21.160 2.022 29.164 1.00 33.49 214 ALA A N 1
ATOM 1552 C CA . ALA A 1 206 ? -19.902 1.813 29.864 1.00 38.10 214 ALA A CA 1
ATOM 1553 C C . ALA A 1 206 ? -19.016 2.983 29.458 1.00 31.97 214 ALA A C 1
ATOM 1554 O O . ALA A 1 206 ? -19.257 3.599 28.431 1.00 32.60 214 ALA A O 1
ATOM 1556 N N . LEU A 1 207 ? -18.001 3.283 30.255 1.00 42.87 215 LEU A N 1
ATOM 1557 C CA . LEU A 1 207 ? -17.107 4.404 29.961 1.00 42.78 215 LEU A CA 1
ATOM 1558 C C . LEU A 1 207 ? -15.921 3.975 29.081 1.00 36.30 215 LEU A C 1
ATOM 1559 O O . LEU A 1 207 ? -15.479 2.823 29.144 1.00 37.29 215 LEU A O 1
ATOM 1564 N N . PRO A 1 208 ? -15.402 4.897 28.256 1.00 31.84 216 PRO A N 1
ATOM 1565 C CA . PRO A 1 208 ? -14.237 4.568 27.420 1.00 34.38 216 PRO A CA 1
ATOM 1566 C C . PRO A 1 208 ? -12.987 4.383 28.263 1.00 42.78 216 PRO A C 1
ATOM 1567 O O . PRO A 1 208 ? -12.102 3.565 27.934 1.00 37.42 216 PRO A O 1
ATOM 1571 N N . PHE A 1 209 ? -12.920 5.140 29.351 1.00 35.51 217 PHE A N 1
ATOM 1572 C CA . PHE A 1 209 ? -11.834 5.010 30.308 1.00 33.33 217 PHE A CA 1
ATOM 1573 C C . PHE A 1 209 ? -12.416 4.748 31.687 1.00 37.03 217 PHE A C 1
ATOM 1574 O O . PHE A 1 209 ? -13.176 5.560 32.208 1.00 41.32 217 PHE A O 1
ATOM 1582 N N . ASP A 1 210 ? -12.073 3.602 32.269 1.00 41.22 218 ASP A N 1
ATOM 1583 C CA . ASP A 1 210 ? -12.531 3.263 33.611 1.00 40.43 218 ASP A CA 1
ATOM 1584 C C . ASP A 1 210 ? -11.493 2.391 34.296 1.00 49.73 218 ASP A C 1
ATOM 1585 O O . ASP A 1 210 ? -10.748 1.661 33.637 1.00 52.44 218 ASP A O 1
ATOM 1590 N N . ASP A 1 211 ? -11.455 2.461 35.620 1.00 42.96 219 ASP A N 1
ATOM 1591 C CA . ASP A 1 211 ? -10.524 1.657 36.386 1.00 56.45 219 ASP A CA 1
ATOM 1592 C C . ASP A 1 211 ? -10.927 1.629 37.858 1.00 61.78 219 ASP A C 1
ATOM 1593 O O . ASP A 1 211 ? -11.510 2.581 38.378 1.00 60.78 219 ASP A 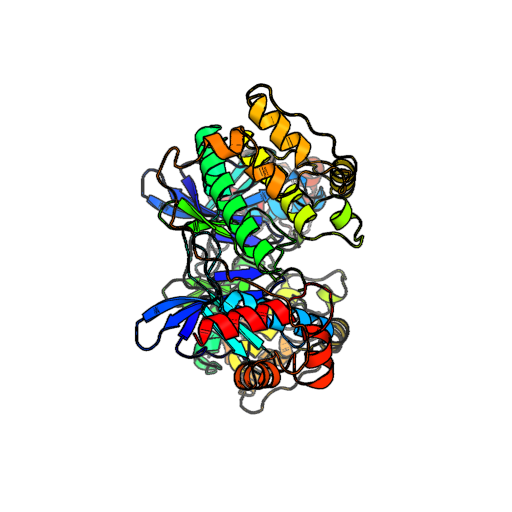O 1
ATOM 1598 N N . ASP A 1 212 ? -10.614 0.525 38.524 1.00 64.96 220 ASP A N 1
ATOM 1599 C CA . ASP A 1 212 ? -10.895 0.390 39.944 1.00 75.55 220 ASP A CA 1
ATOM 1600 C C . ASP A 1 212 ? -9.919 1.208 40.788 1.00 74.75 220 ASP A C 1
ATOM 1601 O O . ASP A 1 212 ? -10.146 1.405 41.981 1.00 82.89 220 ASP A O 1
ATOM 1606 N N . ASN A 1 213 ? -8.837 1.674 40.167 1.00 63.11 221 ASN A N 1
ATOM 1607 C CA . ASN A 1 213 ? -7.841 2.494 40.855 1.00 60.14 221 ASN A CA 1
ATOM 1608 C C . ASN A 1 213 ? -7.598 3.833 40.164 1.00 55.37 221 ASN A C 1
ATOM 1609 O O . ASN A 1 213 ? -7.344 3.888 38.958 1.00 50.52 221 ASN A O 1
ATOM 1614 N N . LEU A 1 214 ? -7.666 4.908 40.938 1.00 52.78 222 LEU A N 1
ATOM 1615 C CA . LEU A 1 214 ? -7.589 6.248 40.370 1.00 50.82 222 LEU A CA 1
ATOM 1616 C C . LEU A 1 214 ? -6.320 6.446 39.566 1.00 42.44 222 LEU A C 1
ATOM 1617 O O . LEU A 1 214 ? -6.363 6.921 38.433 1.00 44.90 222 LEU A O 1
ATOM 1622 N N . ARG A 1 215 ? -5.189 6.075 40.153 1.00 44.46 223 ARG A N 1
ATOM 1623 C CA . ARG A 1 215 ? -3.905 6.270 39.490 1.00 48.20 223 ARG A CA 1
ATOM 1624 C C . ARG A 1 215 ? -3.878 5.691 38.067 1.00 52.53 223 ARG A C 1
ATOM 1625 O O . ARG A 1 215 ? -3.435 6.357 37.131 1.00 49.06 223 ARG A O 1
ATOM 1633 N N . GLN A 1 216 ? -4.372 4.464 37.910 1.00 54.11 224 GLN A N 1
ATOM 1634 C CA . GLN A 1 216 ? -4.402 3.809 36.605 1.00 54.37 224 GLN A CA 1
ATOM 1635 C C . GLN A 1 216 ? -5.395 4.464 35.649 1.00 45.04 224 GLN A C 1
ATOM 1636 O O . GLN A 1 216 ? -5.162 4.494 34.438 1.00 49.93 224 GLN A O 1
ATOM 1642 N N . LEU A 1 217 ? -6.504 4.978 36.184 1.00 44.35 225 LEU A N 1
ATOM 1643 C CA . LEU A 1 217 ? -7.501 5.663 35.348 1.00 35.39 225 LEU A CA 1
ATOM 1644 C C . LEU A 1 217 ? -6.927 6.927 34.704 1.00 33.87 225 LEU A C 1
ATOM 1645 O O . LEU A 1 217 ? -7.098 7.152 33.508 1.00 40.56 225 LEU A O 1
ATOM 1650 N N . LEU A 1 218 ? -6.242 7.752 35.490 1.00 54.63 226 LEU A N 1
ATOM 1651 C CA . LEU A 1 218 ? -5.625 8.965 34.946 1.00 48.68 226 LEU A CA 1
ATOM 1652 C C . LEU A 1 218 ? -4.671 8.626 33.791 1.00 46.46 226 LEU A C 1
ATOM 1653 O O . LEU A 1 218 ? -4.656 9.311 32.756 1.00 40.64 226 LEU A O 1
ATOM 1658 N N . GLU A 1 219 ? -3.901 7.551 33.969 1.00 46.74 227 GLU A N 1
ATOM 1659 C CA . GLU A 1 219 ? -3.001 7.062 32.929 1.00 53.45 227 GLU A CA 1
ATOM 1660 C C . GLU A 1 219 ? -3.724 6.667 31.640 1.00 48.34 227 GLU A C 1
ATOM 1661 O O . GLU A 1 219 ? -3.288 7.037 30.541 1.00 41.03 227 GLU A O 1
ATOM 1667 N N . LYS A 1 220 ? -4.803 5.894 31.780 1.00 41.73 228 LYS A N 1
ATOM 1668 C CA . LYS A 1 220 ? -5.665 5.545 30.643 1.00 40.54 228 LYS A CA 1
ATOM 1669 C C . LYS A 1 220 ? -6.163 6.772 29.881 1.00 40.51 228 LYS A C 1
ATOM 1670 O O . LYS A 1 220 ? -6.086 6.825 28.651 1.00 40.76 228 LYS A O 1
ATOM 1676 N N . VAL A 1 221 ? -6.682 7.751 30.616 1.00 39.91 229 VAL A N 1
ATOM 1677 C CA . VAL A 1 221 ? -7.181 8.979 30.011 1.00 29.93 229 VAL A CA 1
ATOM 1678 C C . VAL A 1 221 ? -6.065 9.716 29.284 1.00 33.15 229 VAL A C 1
ATOM 1679 O O . VAL A 1 221 ? -6.231 10.123 28.138 1.00 32.17 229 VAL A O 1
ATOM 1683 N N . LYS A 1 222 ? -4.912 9.840 29.933 1.00 36.94 230 LYS A N 1
ATOM 1684 C CA . LYS A 1 222 ? -3.762 10.487 29.319 1.00 44.63 230 LYS A CA 1
ATOM 1685 C C . LYS A 1 222 ? -3.265 9.780 28.051 1.00 46.28 230 LYS A C 1
ATOM 1686 O O . LYS A 1 222 ? -2.961 10.434 27.049 1.00 41.68 230 LYS A O 1
ATOM 1692 N N . ARG A 1 223 ? -3.204 8.455 28.082 1.00 42.99 231 ARG A N 1
ATOM 1693 C CA . ARG A 1 223 ? -2.791 7.688 26.902 1.00 42.80 231 ARG A CA 1
ATOM 1694 C C . ARG A 1 223 ? -3.880 7.770 25.840 1.00 42.15 231 ARG A C 1
ATOM 1695 O O . ARG A 1 223 ? -3.608 7.863 24.643 1.00 45.26 231 ARG A O 1
ATOM 1703 N N . GLY A 1 224 ? -5.123 7.724 26.299 1.00 41.02 232 GLY A N 1
ATOM 1704 C CA . GLY A 1 224 ? -6.264 8.065 25.473 1.00 42.94 232 GLY A CA 1
ATOM 1705 C C . GLY A 1 224 ? -6.721 6.945 24.570 1.00 41.77 232 GLY A C 1
ATOM 1706 O O . GLY A 1 224 ? -7.524 7.170 23.675 1.00 37.19 232 GLY A O 1
ATOM 1707 N N . VAL A 1 225 ? -6.205 5.740 24.794 1.00 35.96 233 VAL A N 1
ATOM 1708 C CA . VAL A 1 225 ? -6.598 4.593 23.977 1.00 40.72 233 VAL A CA 1
ATOM 1709 C C . VAL A 1 225 ? -7.859 4.017 24.586 1.00 42.67 233 VAL A C 1
ATOM 1710 O O . VAL A 1 225 ? -7.961 3.898 25.806 1.00 37.77 233 VAL A O 1
ATOM 1714 N N . PHE A 1 226 ? -8.828 3.681 23.742 1.00 45.47 234 PHE A N 1
ATOM 1715 C CA . PHE A 1 226 ? -10.040 3.030 24.219 1.00 42.91 234 PHE A CA 1
ATOM 1716 C C . PHE A 1 226 ? -10.595 2.062 23.189 1.00 50.56 234 PHE A C 1
ATOM 1717 O O . PHE A 1 226 ? -10.222 2.100 22.014 1.00 46.53 234 PHE A O 1
ATOM 1725 N N . HIS A 1 227 ? -11.477 1.179 23.643 1.00 50.11 235 HIS A N 1
ATOM 1726 C CA . HIS A 1 227 ? -12.052 0.177 22.762 1.00 58.05 235 HIS A CA 1
ATOM 1727 C C . HIS A 1 227 ? -13.349 0.698 22.162 1.00 50.05 235 HIS A C 1
ATOM 1728 O O . HIS A 1 227 ? -14.271 1.044 22.881 1.00 44.02 235 HIS A O 1
ATOM 1735 N N . MET A 1 228 ? -13.415 0.749 20.839 1.00 52.25 236 MET A N 1
ATOM 1736 C CA . MET A 1 228 ? -14.629 1.192 20.177 1.00 57.69 236 MET A CA 1
ATOM 1737 C C . MET A 1 228 ? -15.442 0.021 19.657 1.00 55.44 236 MET A C 1
ATOM 1738 O O . MET A 1 228 ? -15.026 -0.641 18.710 1.00 57.47 236 MET A O 1
ATOM 1743 N N . PRO A 1 229 ? -16.618 -0.230 20.271 1.00 51.69 237 PRO A N 1
ATOM 1744 C CA . PRO A 1 229 ? -17.480 -1.362 19.894 1.00 57.24 237 PRO A CA 1
ATOM 1745 C C . PRO A 1 229 ? -17.923 -1.351 18.432 1.00 51.70 237 PRO A C 1
ATOM 1746 O O . PRO A 1 229 ? -18.151 -0.297 17.835 1.00 52.17 237 PRO A O 1
ATOM 1750 N N . HIS A 1 230 ? -18.051 -2.544 17.867 1.00 64.46 238 HIS A N 1
ATOM 1751 C CA . HIS A 1 230 ? -18.370 -2.698 16.455 1.00 71.20 238 HIS A CA 1
ATOM 1752 C C . HIS A 1 230 ? -19.789 -2.225 16.112 1.00 66.50 238 HIS A C 1
ATOM 1753 O O . HIS A 1 230 ? -20.038 -1.771 14.993 1.00 62.96 238 HIS A O 1
ATOM 1760 N N . PHE A 1 231 ? -20.704 -2.286 17.078 1.00 62.32 239 PHE A N 1
ATOM 1761 C CA . PHE A 1 231 ? -22.085 -1.886 16.820 1.00 56.57 239 PHE A CA 1
ATOM 1762 C C . PHE A 1 231 ? -22.268 -0.373 16.671 1.00 58.48 239 PHE A C 1
ATOM 1763 O O . PHE A 1 231 ? -23.320 0.093 16.230 1.00 67.49 239 PHE A O 1
ATOM 1771 N N . ILE A 1 232 ? -21.257 0.397 17.057 1.00 49.49 240 ILE A N 1
ATOM 1772 C CA . ILE A 1 232 ? -21.316 1.836 16.868 1.00 51.91 240 ILE A CA 1
ATOM 1773 C C . ILE A 1 232 ? -21.084 2.141 15.388 1.00 56.15 240 ILE A C 1
ATOM 1774 O O . ILE A 1 232 ? -20.046 1.772 14.835 1.00 52.48 240 ILE A O 1
ATOM 1779 N N . PRO A 1 233 ? -22.068 2.791 14.741 1.00 57.67 241 PRO A N 1
ATOM 1780 C CA . PRO A 1 233 ? -21.982 3.170 13.323 1.00 59.54 241 PRO A CA 1
ATOM 1781 C C . PRO A 1 233 ? -20.719 3.987 13.012 1.00 55.07 241 PRO A C 1
ATOM 1782 O O . PRO A 1 233 ? -20.313 4.817 13.823 1.00 44.32 241 PRO A O 1
ATOM 1786 N N . PRO A 1 234 ? -20.105 3.746 11.843 1.00 53.95 242 PRO A N 1
ATOM 1787 C CA . PRO A 1 234 ? -18.752 4.231 11.539 1.00 52.76 242 PRO A CA 1
ATOM 1788 C C . PRO A 1 234 ? -18.632 5.748 11.377 1.00 51.18 242 PRO A C 1
ATOM 1789 O O . PRO A 1 234 ? -17.569 6.312 11.640 1.00 54.31 242 PRO A O 1
ATOM 1793 N N . ASP A 1 235 ? -19.696 6.417 10.960 1.00 56.29 243 ASP A N 1
ATOM 1794 C CA . ASP A 1 235 ? -19.630 7.870 10.911 1.00 66.10 243 ASP A CA 1
ATOM 1795 C C . ASP A 1 235 ? -19.775 8.438 12.327 1.00 59.14 243 ASP A C 1
ATOM 1796 O O . ASP A 1 235 ? -19.198 9.474 12.651 1.00 55.58 243 ASP A O 1
ATOM 1801 N N . CYS A 1 236 ? -20.520 7.733 13.178 1.00 51.85 244 CYS A N 1
ATOM 1802 C CA . CYS A 1 236 ? -20.600 8.091 14.587 1.00 48.55 244 CYS A CA 1
ATOM 1803 C C . CYS A 1 236 ? -19.278 7.779 15.282 1.00 40.13 244 CYS A C 1
ATOM 1804 O O . CYS A 1 236 ? -18.777 8.549 16.093 1.00 38.61 244 CYS A O 1
ATOM 1807 N N . GLN A 1 237 ? -18.716 6.632 14.940 1.00 37.05 245 GLN A N 1
ATOM 1808 C CA . GLN A 1 237 ? -17.413 6.224 15.420 1.00 41.22 245 GLN A CA 1
ATOM 1809 C C . GLN A 1 237 ? -16.318 7.238 15.007 1.00 43.26 245 GLN A C 1
ATOM 1810 O O . GLN A 1 237 ? -15.408 7.539 15.776 1.00 34.61 245 GLN A O 1
ATOM 1816 N N . SER A 1 238 ? -16.416 7.805 13.812 1.00 44.66 246 SER A N 1
ATOM 1817 C CA . SER A 1 238 ? -15.437 8.818 13.452 1.00 45.76 246 SER A CA 1
ATOM 1818 C C . SER A 1 238 ? -15.622 10.087 14.294 1.00 41.28 246 SER A C 1
ATOM 1819 O O . SER A 1 238 ? -14.645 10.742 14.643 1.00 35.85 246 SER A O 1
ATOM 1822 N N . LEU A 1 239 ? -16.870 10.417 14.620 1.00 43.52 247 LEU A N 1
ATOM 1823 C CA . LEU A 1 239 ? -17.172 11.572 15.455 1.00 45.71 247 LEU A CA 1
ATOM 1824 C C . LEU A 1 239 ? -16.477 11.419 16.798 1.00 42.01 247 LEU A C 1
ATOM 1825 O O . LEU A 1 239 ? -15.852 12.364 17.287 1.00 34.74 247 LEU A O 1
ATOM 1830 N N . LEU A 1 240 ? -16.593 10.225 17.387 1.00 33.57 248 LEU A N 1
ATOM 1831 C CA . LEU A 1 240 ? -16.114 9.981 18.752 1.00 35.06 248 LEU A CA 1
ATOM 1832 C C . LEU A 1 240 ? -14.599 10.061 18.812 1.00 37.08 248 LEU A C 1
ATOM 1833 O O . LEU A 1 240 ? -14.032 10.596 19.773 1.00 35.11 248 LEU A O 1
ATOM 1838 N N . ARG A 1 241 ? -13.953 9.539 17.772 1.00 34.61 249 ARG A N 1
ATOM 1839 C CA . ARG A 1 241 ? -12.501 9.616 17.659 1.00 41.50 249 ARG A CA 1
ATOM 1840 C C . ARG A 1 241 ? -12.027 11.058 17.543 1.00 35.54 249 ARG A C 1
ATOM 1841 O O . ARG A 1 241 ? -10.975 11.391 18.053 1.00 41.95 249 ARG A O 1
ATOM 1849 N N . GLY A 1 242 ? -12.803 11.905 16.876 1.00 36.38 250 GLY A N 1
ATOM 1850 C CA . GLY A 1 242 ? -12.434 13.306 16.717 1.00 34.83 250 GLY A CA 1
ATOM 1851 C C . GLY A 1 242 ? -12.557 14.089 18.016 1.00 35.08 250 GLY A C 1
ATOM 1852 O O . GLY A 1 242 ? -11.794 15.023 18.269 1.00 32.44 250 GLY A O 1
ATOM 1853 N N . MET A 1 243 ? -13.505 13.683 18.856 1.00 28.80 251 MET A N 1
ATOM 1854 C CA . MET A 1 243 ? -13.754 14.356 20.122 1.00 30.86 251 MET A CA 1
ATOM 1855 C C . MET A 1 243 ? -12.861 13.863 21.252 1.00 34.25 251 MET A C 1
ATOM 1856 O O . MET A 1 243 ? -12.325 14.652 22.010 1.00 35.10 251 MET A O 1
ATOM 1861 N N . ILE A 1 244 ? -12.735 12.548 21.368 1.00 36.59 252 ILE A N 1
ATOM 1862 C CA . ILE A 1 244 ? -11.870 11.939 22.358 1.00 34.46 252 ILE A CA 1
ATOM 1863 C C . ILE A 1 244 ? -10.474 11.808 21.750 1.00 38.38 252 ILE A C 1
ATOM 1864 O O . ILE A 1 244 ? -9.926 10.715 21.602 1.00 32.26 252 ILE A O 1
ATOM 1869 N N . GLU A 1 245 ? -9.920 12.958 21.380 1.00 40.71 253 GLU A N 1
ATOM 1870 C CA . GLU A 1 245 ? -8.614 13.042 20.739 1.00 36.38 253 GLU A CA 1
ATOM 1871 C C . GLU A 1 245 ? -7.686 13.745 21.732 1.00 39.29 253 GLU A C 1
ATOM 1872 O O . GLU A 1 245 ? -7.990 14.846 22.216 1.00 31.78 253 GLU A O 1
ATOM 1878 N N . VAL A 1 246 ? -6.579 13.079 22.069 1.00 32.19 254 VAL A N 1
ATOM 1879 C CA . VAL A 1 246 ? -5.671 13.558 23.115 1.00 33.00 254 VAL A CA 1
ATOM 1880 C C . VAL A 1 246 ? -4.988 14.889 22.757 1.00 36.87 254 VAL A C 1
ATOM 1881 O O . VAL A 1 246 ? -4.732 15.719 23.636 1.00 40.80 254 VAL A O 1
ATOM 1885 N N . ASP A 1 247 ? -4.711 15.093 21.469 1.00 37.85 255 ASP A N 1
ATOM 1886 C CA . ASP A 1 247 ? -4.099 16.336 20.993 1.00 41.77 255 ASP A CA 1
ATOM 1887 C C . ASP A 1 247 ? -5.177 17.410 20.855 1.00 42.91 255 ASP A C 1
ATOM 1888 O O . ASP A 1 247 ? -6.016 17.344 19.956 1.00 46.55 255 ASP A O 1
ATOM 1893 N N . ALA A 1 248 ? -5.155 18.392 21.754 1.00 39.22 256 ALA A N 1
ATOM 1894 C CA . ALA A 1 248 ? -6.182 19.429 21.788 1.00 41.66 256 ALA A CA 1
ATOM 1895 C C . ALA A 1 248 ? -6.209 20.261 20.516 1.00 45.16 256 ALA A C 1
ATOM 1896 O O . ALA A 1 248 ? -7.249 20.797 20.138 1.00 44.56 256 ALA A O 1
ATOM 1898 N N . ALA A 1 249 ? -5.060 20.355 19.855 1.00 46.01 257 ALA A N 1
ATOM 1899 C CA . ALA A 1 249 ? -4.964 21.046 18.582 1.00 46.17 257 ALA A CA 1
ATOM 1900 C C . ALA A 1 249 ? -5.699 20.262 17.503 1.00 46.00 257 ALA A C 1
ATOM 1901 O O . ALA A 1 249 ? -6.293 20.849 16.604 1.00 46.51 257 ALA A O 1
ATOM 1903 N N . ARG A 1 250 ? -5.662 18.935 17.601 1.00 44.27 258 ARG A N 1
ATOM 1904 C CA . ARG A 1 250 ? -6.290 18.065 16.604 1.00 44.76 258 ARG A CA 1
ATOM 1905 C C . ARG A 1 250 ? -7.757 17.794 16.913 1.00 39.05 258 ARG A C 1
ATOM 1906 O O . ARG A 1 250 ? -8.538 17.475 16.020 1.00 42.79 258 ARG A O 1
ATOM 1914 N N . ARG A 1 251 ? -8.120 17.893 18.184 1.00 36.36 259 ARG A N 1
ATOM 1915 C CA . ARG A 1 251 ? -9.485 17.594 18.607 1.00 30.93 259 ARG A CA 1
ATOM 1916 C C . ARG A 1 251 ? -10.502 18.479 17.872 1.00 37.26 259 ARG A C 1
ATOM 1917 O O . ARG A 1 251 ? -10.235 19.647 17.590 1.00 30.21 259 ARG A O 1
ATOM 1925 N N . LEU A 1 252 ? -11.652 17.896 17.542 1.00 36.65 260 LEU A N 1
ATOM 1926 C CA . LEU A 1 252 ? -12.734 18.596 16.848 1.00 38.35 260 LEU A CA 1
ATOM 1927 C C . LEU A 1 252 ? -13.246 19.845 17.579 1.00 30.75 260 LEU A C 1
ATOM 1928 O O . LEU A 1 252 ? -13.327 19.869 18.806 1.00 30.16 260 LEU A O 1
ATOM 1933 N N . THR A 1 253 ? -13.621 20.868 16.820 1.00 29.88 261 THR A N 1
ATOM 1934 C CA . THR A 1 253 ? -14.266 22.057 17.382 1.00 30.63 261 THR A CA 1
ATOM 1935 C C . THR A 1 253 ? -15.784 21.870 17.400 1.00 34.61 261 THR A C 1
ATOM 1936 O O . THR A 1 253 ? -16.315 20.999 16.723 1.00 30.24 261 THR A O 1
ATOM 1940 N N . LEU A 1 254 ? -16.493 22.705 18.150 1.00 30.45 262 LEU A N 1
ATOM 1941 C CA . LEU A 1 254 ? -17.945 22.581 18.204 1.00 36.78 262 LEU A CA 1
ATOM 1942 C C . LEU A 1 254 ? -18.527 22.893 16.841 1.00 35.95 262 LEU A C 1
ATOM 1943 O O . LEU A 1 254 ? -19.516 22.293 16.422 1.00 31.09 262 LEU A O 1
ATOM 1948 N N . GLU A 1 255 ? -17.884 23.825 16.147 1.00 38.45 263 GLU A N 1
ATOM 1949 C CA . GLU A 1 255 ? -18.258 24.176 14.784 1.00 45.14 263 GLU A CA 1
ATOM 1950 C C . GLU A 1 255 ? -18.187 22.942 13.885 1.00 37.55 263 GLU A C 1
ATOM 1951 O O . GLU A 1 255 ? -19.116 22.675 13.121 1.00 37.45 263 GLU A O 1
ATOM 1957 N N . HIS A 1 256 ? -17.087 22.195 13.984 1.00 34.27 264 HIS A N 1
ATOM 1958 C CA . HIS A 1 256 ? -16.913 20.979 13.186 1.00 36.70 264 HIS A CA 1
ATOM 1959 C C . HIS A 1 256 ? -17.957 19.933 13.559 1.00 28.33 264 HIS A C 1
ATOM 1960 O O . HIS A 1 256 ? -18.524 19.289 12.686 1.00 33.12 264 HIS A O 1
ATOM 1967 N N . ILE A 1 257 ? -18.193 19.757 14.854 1.00 30.99 265 ILE A N 1
ATOM 1968 C CA . ILE A 1 257 ? -19.186 18.792 15.331 1.00 27.45 265 ILE A CA 1
ATOM 1969 C C . ILE A 1 257 ? -20.554 19.068 14.694 1.00 37.58 265 ILE A C 1
ATOM 1970 O O . ILE A 1 257 ? -21.224 18.157 14.202 1.00 36.06 265 ILE A O 1
ATOM 1975 N N . GLN A 1 258 ? -20.956 20.335 14.691 1.00 33.63 266 GLN A N 1
ATOM 1976 C CA . GLN A 1 258 ? -22.274 20.717 14.183 1.00 31.89 266 GLN A CA 1
ATOM 1977 C C . GLN A 1 258 ? -22.414 20.586 12.661 1.00 35.34 266 GLN A C 1
ATOM 1978 O O . GLN A 1 258 ? -23.518 20.644 12.132 1.00 41.91 266 GLN A O 1
ATOM 1984 N N . LYS A 1 259 ? -21.305 20.385 11.960 1.00 36.20 267 LYS A N 1
ATOM 1985 C CA . LYS A 1 259 ? -21.372 20.128 10.521 1.00 34.69 267 LYS A CA 1
ATOM 1986 C C . LYS A 1 259 ? -21.176 18.643 10.205 1.00 31.60 267 LYS A C 1
ATOM 1987 O O . LYS A 1 259 ? -21.146 18.265 9.044 1.00 41.77 267 LYS A O 1
ATOM 1993 N N . HIS A 1 260 ? -20.982 17.821 11.229 1.00 33.34 268 HIS A N 1
ATOM 1994 C CA . HIS A 1 260 ? -20.670 16.415 11.006 1.00 38.02 268 HIS A CA 1
ATOM 1995 C C . HIS A 1 260 ? -21.892 15.690 10.466 1.00 41.90 268 HIS A C 1
ATOM 1996 O O . HIS A 1 260 ? -23.017 15.911 10.926 1.00 38.53 268 HIS A O 1
ATOM 2003 N N . ILE A 1 261 ? -21.670 14.837 9.470 1.00 38.73 269 ILE A N 1
ATOM 2004 C CA . ILE A 1 261 ? -22.764 14.085 8.863 1.00 43.63 269 ILE A CA 1
ATOM 2005 C C . ILE A 1 261 ? -23.653 13.397 9.911 1.00 53.03 269 ILE A C 1
ATOM 2006 O O . ILE A 1 261 ? -24.880 13.434 9.797 1.00 52.34 269 ILE A O 1
ATOM 2011 N N . TRP A 1 262 ? -23.042 12.814 10.946 1.00 40.08 270 TRP A N 1
ATOM 2012 C CA . TRP A 1 262 ? -23.818 12.095 11.953 1.00 47.66 270 TRP A CA 1
ATOM 2013 C C . TRP A 1 262 ? -24.667 13.060 12.772 1.00 40.85 270 TRP A C 1
ATOM 2014 O O . TRP A 1 262 ? -25.791 12.749 13.153 1.00 43.31 270 TRP A O 1
ATOM 2025 N N . TYR A 1 263 ? -24.115 14.239 13.028 1.00 40.59 271 TYR A N 1
ATOM 2026 C CA . TYR A 1 263 ? -24.800 15.256 13.805 1.00 35.66 271 TYR A CA 1
ATOM 2027 C C . TYR A 1 263 ? -25.997 15.797 13.047 1.00 39.43 271 TYR A C 1
ATOM 2028 O O . TYR A 1 263 ? -27.054 16.051 13.622 1.00 39.25 271 TYR A O 1
ATOM 2037 N N . ILE A 1 264 ? -25.812 15.983 11.748 1.00 37.15 272 ILE A N 1
ATOM 2038 C CA . ILE A 1 264 ? -26.833 16.560 10.891 1.00 49.29 272 ILE A CA 1
ATOM 2039 C C . ILE A 1 264 ? -27.975 15.576 10.646 1.00 54.99 272 ILE A C 1
ATOM 2040 O O . ILE A 1 264 ? -29.131 15.979 10.500 1.00 55.00 272 ILE A O 1
ATOM 2045 N N . GLY A 1 265 ? -27.648 14.287 10.626 1.00 55.22 273 GLY A N 1
ATOM 2046 C CA . GLY A 1 265 ? -28.640 13.256 10.399 1.00 62.03 273 GLY A CA 1
ATOM 2047 C C . GLY A 1 265 ? -29.185 13.296 8.982 1.00 70.55 273 GLY A C 1
ATOM 2048 O O . GLY A 1 265 ? -28.559 13.859 8.081 1.00 72.64 273 GLY A O 1
ATOM 2049 N N . PRO A 1 277 ? -32.857 31.010 20.288 1.00 61.80 285 PRO A N 1
ATOM 2050 C CA . PRO A 1 277 ? -32.093 31.705 21.328 1.00 61.07 285 PRO A CA 1
ATOM 2051 C C . PRO A 1 277 ? -31.165 32.750 20.720 1.00 55.14 285 PRO A C 1
ATOM 2052 O O . PRO A 1 277 ? -30.352 32.424 19.859 1.00 51.68 285 PRO A O 1
ATOM 2056 N N . ARG A 1 278 ? -31.279 33.989 21.179 1.00 54.46 286 ARG A N 1
ATOM 2057 C CA . ARG A 1 278 ? -30.555 35.100 20.576 1.00 55.25 286 ARG A CA 1
ATOM 2058 C C . ARG A 1 278 ? -29.158 35.268 21.166 1.00 49.45 286 ARG A C 1
ATOM 2059 O O . ARG A 1 278 ? -29.008 35.434 22.379 1.00 51.76 286 ARG A O 1
ATOM 2067 N N . LYS A 1 279 ? -28.137 35.217 20.311 1.00 49.81 287 LYS A N 1
ATOM 2068 C CA . LYS A 1 279 ? -26.760 35.487 20.743 1.00 49.36 287 LYS A CA 1
ATOM 2069 C C . LYS A 1 279 ? -26.438 36.978 20.641 1.00 50.19 287 LYS A C 1
ATOM 2070 O O . LYS A 1 279 ? -26.841 37.645 19.686 1.00 51.62 287 LYS A O 1
ATOM 2076 N N . VAL A 1 280 ? -25.710 37.496 21.626 1.00 48.62 288 VAL A N 1
ATOM 2077 C CA . VAL A 1 280 ? -25.215 38.866 21.554 1.00 52.83 288 VAL A CA 1
ATOM 2078 C C . VAL A 1 280 ? -23.760 38.816 21.112 1.00 43.66 288 VAL A C 1
ATOM 2079 O O . VAL A 1 280 ? -23.010 37.966 21.565 1.00 41.87 288 VAL A O 1
ATOM 2083 N N . GLN A 1 281 ? -23.355 39.711 20.221 1.00 40.57 289 GLN A N 1
ATOM 2084 C CA . GLN A 1 281 ? -21.995 39.650 19.693 1.00 44.15 289 GLN A CA 1
ATOM 2085 C C . GLN A 1 281 ? -21.088 40.686 20.339 1.00 47.07 289 GLN A C 1
ATOM 2086 O O . GLN A 1 281 ? -21.453 41.851 20.478 1.00 47.57 289 GLN A O 1
ATOM 2092 N N . ILE A 1 282 ? -19.904 40.239 20.747 1.00 43.30 290 ILE A N 1
ATOM 2093 C CA . ILE A 1 282 ? -18.878 41.123 21.290 1.00 36.74 290 ILE A CA 1
ATOM 2094 C C . ILE A 1 282 ? -18.285 41.962 20.163 1.00 47.13 290 ILE A C 1
ATOM 2095 O O . ILE A 1 282 ? -18.000 41.449 19.080 1.00 46.97 290 ILE A O 1
ATOM 2100 N N . ARG A 1 283 ? -18.115 43.254 20.429 1.00 43.34 291 ARG A N 1
ATOM 2101 C CA . ARG A 1 283 ? -17.624 44.228 19.460 1.00 48.45 291 ARG A CA 1
ATOM 2102 C C . ARG A 1 283 ? -16.373 44.834 20.089 1.00 46.58 291 ARG A C 1
ATOM 2103 O O . ARG A 1 283 ? -16.087 44.568 21.245 1.00 46.08 291 ARG A O 1
ATOM 2111 N N . SER A 1 284 ? -15.623 45.640 19.348 1.00 44.05 292 SER A N 1
ATOM 2112 C CA . SER A 1 284 ? -14.446 46.274 19.928 1.00 46.53 292 SER A CA 1
ATOM 2113 C C . SER A 1 284 ? -14.761 47.642 20.539 1.00 50.54 292 SER A C 1
ATOM 2114 O O . SER A 1 284 ? -15.686 48.328 20.109 1.00 47.30 292 SER A O 1
ATOM 2117 N N . LEU A 1 285 ? -13.999 48.019 21.560 1.00 46.00 293 LEU A N 1
ATOM 2118 C CA . LEU A 1 285 ? -14.075 49.364 22.123 1.00 48.43 293 LEU A CA 1
ATOM 2119 C C . LEU A 1 285 ? -12.702 50.023 21.969 1.00 55.86 293 LEU A C 1
ATOM 2120 O O . LEU A 1 285 ? -11.826 49.852 22.815 1.00 56.04 293 LEU A O 1
ATOM 2125 N N . PRO A 1 286 ? -12.504 50.758 20.864 1.00 62.62 294 PRO A N 1
ATOM 2126 C CA . PRO A 1 286 ? -11.220 51.397 20.544 1.00 69.48 294 PRO A CA 1
ATOM 2127 C C . PRO A 1 286 ? -10.775 52.416 21.590 1.00 71.77 294 PRO A C 1
ATOM 2128 O O . PRO A 1 286 ? -9.584 52.532 21.887 1.00 73.77 294 PRO A O 1
ATOM 2132 N N . SER A 1 287 ? -11.727 53.160 22.139 1.00 65.66 295 SER A N 1
ATOM 2133 C CA . SER A 1 287 ? -11.381 54.231 23.054 1.00 56.04 295 SER A CA 1
ATOM 2134 C C . SER A 1 287 ? -12.391 54.408 24.175 1.00 53.73 295 SER A C 1
ATOM 2135 O O . SER A 1 287 ? -13.547 53.991 24.072 1.00 52.86 295 SER A O 1
ATOM 2138 N N . LEU A 1 288 ? -11.935 55.058 25.240 1.00 54.55 296 LEU A N 1
ATOM 2139 C CA . LEU A 1 288 ? -12.748 55.322 26.417 1.00 58.71 296 LEU A CA 1
ATOM 2140 C C . LEU A 1 288 ? -14.017 56.079 26.081 1.00 56.22 296 LEU A C 1
ATOM 2141 O O . LEU A 1 288 ? -14.987 56.016 26.832 1.00 54.74 296 LEU A O 1
ATOM 2146 N N . GLU A 1 289 ? -14.001 56.814 24.973 1.00 47.72 297 GLU A N 1
ATOM 2147 C CA . GLU A 1 289 ? -15.164 57.598 24.575 1.00 56.83 297 GLU A CA 1
ATOM 2148 C C . GLU A 1 289 ? -16.275 56.698 24.043 1.00 56.25 297 GLU A C 1
ATOM 2149 O O . GLU A 1 289 ? -17.430 57.113 23.948 1.00 52.97 297 GLU A O 1
ATOM 2155 N N . ASP A 1 290 ? -15.910 55.462 23.708 1.00 50.96 298 ASP A N 1
ATOM 2156 C CA . ASP A 1 290 ? -16.847 54.485 23.162 1.00 55.28 298 ASP A CA 1
ATOM 2157 C C . ASP A 1 290 ? -17.599 53.766 24.270 1.00 57.72 298 ASP A C 1
ATOM 2158 O O . ASP A 1 290 ? -18.566 53.047 24.011 1.00 53.69 298 ASP A O 1
ATOM 2163 N N . ILE A 1 291 ? -17.138 53.956 25.501 1.00 50.55 299 ILE A N 1
ATOM 2164 C CA . ILE A 1 291 ? -17.683 53.235 26.636 1.00 53.80 299 ILE A CA 1
ATOM 2165 C C . ILE A 1 291 ? -18.910 53.954 27.180 1.00 52.96 299 ILE A C 1
ATOM 2166 O O . ILE A 1 291 ? -18.835 55.102 27.588 1.00 50.06 299 ILE A O 1
ATOM 2171 N N . ASP A 1 292 ? -20.053 53.276 27.120 1.00 54.15 300 ASP A N 1
ATOM 2172 C CA . ASP A 1 292 ? -21.302 53.808 27.648 1.00 51.08 300 ASP A CA 1
ATOM 2173 C C . ASP A 1 292 ? -21.174 53.908 29.159 1.00 37.70 300 ASP A C 1
ATOM 2174 O O . ASP A 1 292 ? -20.878 52.914 29.822 1.00 43.80 300 ASP A O 1
ATOM 2179 N N . PRO A 1 293 ? -21.432 55.107 29.713 1.00 42.93 301 PRO A N 1
ATOM 2180 C CA . PRO A 1 293 ? -21.225 55.358 31.141 1.00 41.72 301 PRO A CA 1
ATOM 2181 C C . PRO A 1 293 ? -22.230 54.608 32.001 1.00 43.13 301 PRO A C 1
ATOM 2182 O O . PRO A 1 293 ? -21.905 54.211 33.115 1.00 43.72 301 PRO A O 1
ATOM 2186 N N . ASP A 1 294 ? -23.434 54.399 31.486 1.00 44.16 302 ASP A N 1
ATOM 2187 C CA . ASP A 1 294 ? -24.436 53.642 32.229 1.00 49.15 302 ASP A CA 1
ATOM 2188 C C . ASP A 1 294 ? -24.010 52.177 32.395 1.00 46.27 302 ASP A C 1
ATOM 2189 O O . ASP A 1 294 ? -24.111 51.599 33.490 1.00 47.74 302 ASP A O 1
ATOM 2194 N N . VAL A 1 295 ? -23.544 51.576 31.302 1.00 43.43 303 VAL A N 1
ATOM 2195 C CA . VAL A 1 295 ? -23.071 50.194 31.345 1.00 37.44 303 VAL A CA 1
ATOM 2196 C C . VAL A 1 295 ? -21.875 50.025 32.305 1.00 36.35 303 VAL A C 1
ATOM 2197 O O . VAL A 1 295 ? -21.831 49.072 33.083 1.00 38.78 303 VAL A O 1
ATOM 2201 N N . LEU A 1 296 ? -20.918 50.951 32.259 1.00 33.22 304 LEU A N 1
ATOM 2202 C CA . LEU A 1 296 ? -19.758 50.876 33.139 1.00 35.67 304 LEU A CA 1
ATOM 2203 C C . LEU A 1 296 ? -20.159 50.971 34.606 1.00 36.21 304 LEU A C 1
ATOM 2204 O O . LEU A 1 296 ? -19.652 50.230 35.449 1.00 45.17 304 LEU A O 1
ATOM 2209 N N . ASP A 1 297 ? -21.083 51.874 34.910 1.00 36.28 305 ASP A N 1
ATOM 2210 C CA . ASP A 1 297 ? -21.595 52.018 36.266 1.00 34.45 305 ASP A CA 1
ATOM 2211 C C . ASP A 1 297 ? -22.225 50.742 36.771 1.00 41.97 305 ASP A C 1
ATOM 2212 O O . ASP A 1 297 ? -22.060 50.386 37.948 1.00 46.12 305 ASP A O 1
ATOM 2217 N N . SER A 1 298 ? -22.968 50.065 35.892 1.00 35.71 306 SER A N 1
ATOM 2218 C CA . SER A 1 298 ? -23.598 48.808 36.268 1.00 42.38 306 SER A CA 1
ATOM 2219 C C . SER A 1 298 ? -22.543 47.744 36.501 1.00 43.86 306 SER A C 1
ATOM 2220 O O . SER A 1 298 ? -22.710 46.878 37.363 1.00 47.49 306 SER A O 1
ATOM 2223 N N . MET A 1 299 ? -21.457 47.816 35.732 1.00 44.33 307 MET A N 1
ATOM 2224 C CA . MET A 1 299 ? -20.358 46.853 35.870 1.00 45.29 307 MET A CA 1
ATOM 2225 C C . MET A 1 299 ? -19.614 47.121 37.181 1.00 45.99 307 MET A C 1
ATOM 2226 O O . MET A 1 299 ? -19.289 46.182 37.909 1.00 39.31 307 MET A O 1
ATOM 2231 N N . HIS A 1 300 ? -19.376 48.398 37.481 1.00 40.59 308 HIS A N 1
ATOM 2232 C CA . HIS A 1 300 ? -18.747 48.798 38.739 1.00 43.44 308 HIS A CA 1
ATOM 2233 C C . HIS A 1 300 ? -19.522 48.257 39.929 1.00 49.66 308 HIS A C 1
ATOM 2234 O O . HIS A 1 300 ? -18.935 47.857 40.930 1.00 52.21 308 HIS A O 1
ATOM 2241 N N . SER A 1 301 ? -20.846 48.244 39.810 1.00 56.43 309 SER A N 1
ATOM 2242 C CA . SER A 1 301 ? -21.716 47.838 40.911 1.00 58.94 309 SER A CA 1
ATOM 2243 C C . SER A 1 301 ? -21.777 46.326 41.134 1.00 64.41 309 SER A C 1
ATOM 2244 O O . SER A 1 301 ? -22.261 45.867 42.172 1.00 65.06 309 SER A O 1
ATOM 2247 N N . LEU A 1 302 ? -21.304 45.550 40.162 1.00 69.01 310 LEU A N 1
ATOM 2248 C CA . LEU A 1 302 ? -21.394 44.094 40.255 1.00 70.65 310 LEU A CA 1
ATOM 2249 C C . LEU A 1 302 ? -20.583 43.538 41.422 1.00 70.50 310 LEU A C 1
ATOM 2250 O O . LEU A 1 302 ? -21.099 42.757 42.223 1.00 78.98 310 LEU A O 1
ATOM 2255 N N . GLY A 1 303 ? -19.320 43.939 41.525 1.00 62.04 311 GLY A N 1
ATOM 2256 C CA . GLY A 1 303 ? -18.503 43.499 42.636 1.00 68.65 311 GLY A CA 1
ATOM 2257 C C . GLY A 1 303 ? -17.311 42.646 42.261 1.00 74.31 311 GLY A C 1
ATOM 2258 O O . GLY A 1 303 ? -16.275 42.708 42.915 1.00 79.45 311 GLY A O 1
ATOM 2259 N N . CYS A 1 304 ? -17.452 41.845 41.212 1.00 76.99 312 CYS A N 1
ATOM 2260 C CA . CYS A 1 304 ? -16.355 41.017 40.718 1.00 70.93 312 CYS A CA 1
ATOM 2261 C C . CYS A 1 304 ? -15.273 41.869 40.068 1.00 68.70 312 CYS A C 1
ATOM 2262 O O . CYS A 1 304 ? -14.220 41.364 39.677 1.00 65.89 312 CYS A O 1
ATOM 2265 N N . PHE A 1 305 ? -15.551 43.157 39.926 1.00 62.98 313 PHE A N 1
ATOM 2266 C CA . PHE A 1 305 ? -14.561 44.076 39.398 1.00 65.14 313 PHE A CA 1
ATOM 2267 C C . PHE A 1 305 ? -14.125 45.013 40.497 1.00 71.15 313 PHE A C 1
ATOM 2268 O O . PHE A 1 305 ? -14.685 46.091 40.665 1.00 72.48 313 PHE A O 1
ATOM 2276 N N . ARG A 1 306 ? -13.139 44.572 41.268 1.00 76.79 314 ARG A N 1
ATOM 2277 C CA . ARG A 1 306 ? -12.543 45.411 42.293 1.00 83.40 314 ARG A CA 1
ATOM 2278 C C . ARG A 1 306 ? -11.515 46.321 41.644 1.00 85.41 314 ARG A C 1
ATOM 2279 O O . ARG A 1 306 ? -11.608 47.544 41.738 1.00 95.77 314 ARG A O 1
ATOM 2287 N N . ASP A 1 307 ? -10.532 45.715 40.987 1.00 72.21 315 ASP A N 1
ATOM 2288 C CA . ASP A 1 307 ? -9.522 46.477 40.272 1.00 61.08 315 ASP A CA 1
ATOM 2289 C C . ASP A 1 307 ? -10.161 47.137 39.062 1.00 50.64 315 ASP A C 1
ATOM 2290 O O . ASP A 1 307 ? -10.326 46.506 38.008 1.00 44.37 315 ASP A O 1
ATOM 2295 N N . ARG A 1 308 ? -10.521 48.410 39.210 1.00 45.30 316 ARG A N 1
ATOM 2296 C CA . ARG A 1 308 ? -11.294 49.091 38.177 1.00 45.03 316 ARG A CA 1
ATOM 2297 C C . ARG A 1 308 ? -10.420 49.542 37.012 1.00 46.27 316 ARG A C 1
ATOM 2298 O O . ARG A 1 308 ? -10.914 49.704 35.891 1.00 44.26 316 ARG A O 1
ATOM 2306 N N . ASN A 1 309 ? -9.130 49.756 37.279 1.00 45.63 317 ASN A N 1
ATOM 2307 C CA . ASN A 1 309 ? -8.175 50.047 36.210 1.00 40.65 317 ASN A CA 1
ATOM 2308 C C . ASN A 1 309 ? -8.017 48.822 35.316 1.00 37.41 317 ASN A C 1
ATOM 2309 O O . ASN A 1 309 ? -7.876 48.937 34.111 1.00 39.18 317 ASN A O 1
ATOM 2314 N N . LYS A 1 310 ? -8.042 47.653 35.941 1.00 37.18 318 LYS A N 1
ATOM 2315 C CA . LYS A 1 310 ? -7.887 46.396 35.244 1.00 44.47 318 LYS A CA 1
ATOM 2316 C C . LYS A 1 310 ? -9.119 46.175 34.394 1.00 41.76 318 LYS A C 1
ATOM 2317 O O . LYS A 1 310 ? -9.016 45.692 33.268 1.00 45.70 318 LYS A O 1
ATOM 2323 N N . LEU A 1 311 ? -10.277 46.544 34.940 1.00 39.28 319 LEU A N 1
ATOM 2324 C CA . LEU A 1 311 ? -11.537 46.489 34.200 1.00 39.93 319 LEU A CA 1
ATOM 2325 C C . LEU A 1 311 ? -11.415 47.239 32.875 1.00 35.59 319 LEU A C 1
ATOM 2326 O O . LEU A 1 311 ? -11.733 46.707 31.809 1.00 32.22 319 LEU A O 1
ATOM 2331 N N . LEU A 1 312 ? -10.987 48.495 32.961 1.00 40.62 320 LEU A N 1
ATOM 2332 C CA . LEU A 1 312 ? -10.916 49.362 31.792 1.00 35.58 320 LEU A CA 1
ATOM 2333 C C . LEU A 1 312 ? -9.922 48.820 30.777 1.00 29.84 320 LEU A C 1
ATOM 2334 O O . LEU A 1 312 ? -10.208 48.813 29.598 1.00 33.07 320 LEU A O 1
ATOM 2339 N N . GLN A 1 313 ? -8.747 48.397 31.242 1.00 42.19 321 GLN A N 1
ATOM 2340 C CA . GLN A 1 313 ? -7.781 47.740 30.362 1.00 41.29 321 GLN A CA 1
ATOM 2341 C C . GLN A 1 313 ? -8.435 46.572 29.623 1.00 34.63 321 GLN A C 1
ATOM 2342 O O . GLN A 1 313 ? -8.229 46.389 28.424 1.00 35.37 321 GLN A O 1
ATOM 2348 N N . ASP A 1 314 ? -9.216 45.772 30.342 1.00 34.69 322 ASP A N 1
ATOM 2349 C CA . ASP A 1 314 ? -9.824 44.579 29.735 1.00 30.58 322 ASP A CA 1
ATOM 2350 C C . ASP A 1 314 ? -10.896 44.925 28.704 1.00 33.32 322 ASP A C 1
ATOM 2351 O O . ASP A 1 314 ? -11.097 44.199 27.728 1.00 30.82 322 ASP A O 1
ATOM 2356 N N . LEU A 1 315 ? -11.572 46.049 28.908 1.00 33.50 323 LEU A N 1
ATOM 2357 C CA . LEU A 1 315 ? -12.545 46.521 27.931 1.00 31.60 323 LEU A CA 1
ATOM 2358 C C . LEU A 1 315 ? -11.849 47.110 26.706 1.00 31.66 323 LEU A C 1
ATOM 2359 O O . LEU A 1 315 ? -12.354 46.993 25.591 1.00 33.21 323 LEU A O 1
ATOM 2364 N N . LEU A 1 316 ? -10.683 47.732 26.902 1.00 33.22 324 LEU A N 1
ATOM 2365 C CA . LEU A 1 316 ? -9.959 48.314 25.764 1.00 39.32 324 LEU A CA 1
ATOM 2366 C C . LEU A 1 316 ? -8.958 47.365 25.091 1.00 42.18 324 LEU A C 1
ATOM 2367 O O . LEU A 1 316 ? -8.356 47.715 24.081 1.00 38.10 324 LEU A O 1
ATOM 2372 N N . SER A 1 317 ? -8.766 46.178 25.652 1.00 41.28 325 SER A N 1
ATOM 2373 C CA . SER A 1 317 ? -7.782 45.254 25.100 1.00 41.13 325 SER A CA 1
ATOM 2374 C C . SER A 1 317 ? -8.192 44.706 23.724 1.00 39.34 325 SER A C 1
ATOM 2375 O O . SER A 1 317 ? -9.327 44.884 23.267 1.00 33.47 325 SER A O 1
ATOM 2378 N N . GLU A 1 318 ? -7.240 44.045 23.075 1.00 41.88 326 GLU A N 1
ATOM 2379 C CA . GLU A 1 318 ? -7.387 43.563 21.708 1.00 47.56 326 GLU A CA 1
ATOM 2380 C C . GLU A 1 318 ? -8.002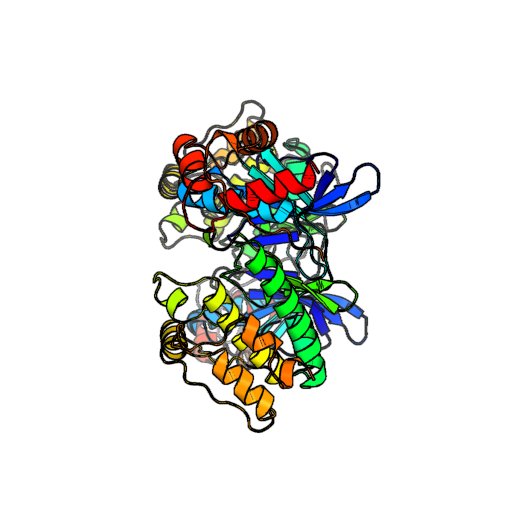 42.165 21.705 1.00 45.70 326 GLU A C 1
ATOM 2381 O O . GLU A 1 318 ? -8.158 41.542 20.654 1.00 49.14 326 GLU A O 1
ATOM 2387 N N . GLU A 1 319 ? -8.335 41.677 22.892 1.00 48.96 327 GLU A N 1
ATOM 2388 C CA . GLU A 1 319 ? -8.766 40.302 23.059 1.00 53.47 327 GLU A CA 1
ATOM 2389 C C . GLU A 1 319 ? -10.205 40.197 23.549 1.00 43.88 327 GLU A C 1
ATOM 2390 O O . GLU A 1 319 ? -10.670 41.012 24.346 1.00 43.46 327 GLU A O 1
ATOM 2396 N N . GLU A 1 320 ? -10.889 39.188 23.027 1.00 36.75 328 GLU A N 1
ATOM 2397 C CA . GLU A 1 320 ? -12.162 38.700 23.535 1.00 41.12 328 GLU A CA 1
ATOM 2398 C C . GLU A 1 320 ? -11.971 38.327 24.993 1.00 42.74 328 GLU A C 1
ATOM 2399 O O . GLU A 1 320 ? -10.998 37.663 25.352 1.00 47.10 328 GLU A O 1
ATOM 2405 N N . ASN A 1 321 ? -12.872 38.782 25.847 1.00 37.26 329 ASN A N 1
ATOM 2406 C CA . ASN A 1 321 ? -12.834 38.373 27.246 1.00 30.62 329 ASN A CA 1
ATOM 2407 C C . ASN A 1 321 ? -14.221 38.507 27.852 1.00 30.33 329 ASN A C 1
ATOM 2408 O O . ASN A 1 321 ? -15.145 39.035 27.210 1.00 31.17 329 ASN A O 1
ATOM 2413 N N . GLN A 1 322 ? -14.377 38.035 29.078 1.00 31.39 330 GLN A N 1
ATOM 2414 C CA . GLN A 1 322 ? -15.676 38.070 29.721 1.00 30.12 330 GLN A CA 1
ATOM 2415 C C . GLN A 1 322 ? -16.062 39.505 30.081 1.00 34.64 330 GLN A C 1
ATOM 2416 O O . GLN A 1 322 ? -17.246 39.819 30.172 1.00 29.68 330 GLN A O 1
ATOM 2422 N N . GLU A 1 323 ? -15.059 40.372 30.243 1.00 27.75 331 GLU A N 1
ATOM 2423 C CA . GLU A 1 323 ? -15.328 41.788 30.535 1.00 32.60 331 GLU A CA 1
ATOM 2424 C C . GLU A 1 323 ? -16.118 42.419 29.407 1.00 33.24 331 GLU A C 1
ATOM 2425 O O . GLU A 1 323 ? -17.154 43.049 29.649 1.00 31.17 331 GLU A O 1
ATOM 2431 N N . LYS A 1 324 ? -15.647 42.227 28.169 1.00 28.95 332 LYS A N 1
ATOM 2432 C CA . LYS A 1 324 ? -16.360 42.719 27.010 1.00 25.97 332 LYS A CA 1
ATOM 2433 C C . LYS A 1 324 ? -17.733 42.057 26.874 1.00 27.13 332 LYS A C 1
ATOM 2434 O O . LYS A 1 324 ? -18.738 42.734 26.595 1.00 23.69 332 LYS A O 1
ATOM 2440 N N . MET A 1 325 ? -17.779 40.743 27.070 1.00 22.97 333 MET A N 1
ATOM 2441 C CA . MET A 1 325 ? -19.044 40.020 26.970 1.00 29.93 333 MET A CA 1
ATOM 2442 C C . MET A 1 325 ? -20.100 40.653 27.887 1.00 32.33 333 MET A C 1
ATOM 2443 O O . MET A 1 325 ? -21.217 40.932 27.448 1.00 32.24 333 MET A O 1
ATOM 2448 N N . ILE A 1 326 ? -19.726 40.879 29.146 1.00 30.68 334 ILE A N 1
ATOM 2449 C CA . ILE A 1 326 ? -20.639 41.464 30.116 1.00 30.87 334 ILE A CA 1
ATOM 2450 C C . ILE A 1 326 ? -21.045 42.850 29.635 1.00 41.12 334 ILE A C 1
ATOM 2451 O O . ILE A 1 326 ? -22.235 43.188 29.641 1.00 32.68 334 ILE A O 1
ATOM 2456 N N . TYR A 1 327 ? -20.060 43.625 29.179 1.00 30.14 335 TYR A N 1
ATOM 2457 C CA . TYR A 1 327 ? -20.350 44.954 28.652 1.00 33.06 335 TYR A CA 1
ATOM 2458 C C . TYR A 1 327 ? -21.449 44.877 27.599 1.00 33.25 335 TYR A C 1
ATOM 2459 O O . TYR A 1 327 ? -22.450 45.592 27.690 1.00 28.55 335 TYR A O 1
ATOM 2468 N N . PHE A 1 328 ? -21.273 44.011 26.602 1.00 24.09 336 PHE A N 1
ATOM 2469 C CA . PHE A 1 328 ? -22.205 44.002 25.494 1.00 30.90 336 PHE A CA 1
ATOM 2470 C C . PHE A 1 328 ? -23.565 43.385 25.830 1.00 34.04 336 PHE A C 1
ATOM 2471 O O . PHE A 1 328 ? -24.581 43.809 25.290 1.00 33.79 336 PHE A O 1
ATOM 2479 N N . LEU A 1 329 ? -23.595 42.415 26.738 1.00 30.44 337 LEU A N 1
ATOM 2480 C CA . LEU A 1 329 ? -24.879 41.926 27.249 1.00 29.23 337 LEU A CA 1
ATOM 2481 C C . LEU A 1 329 ? -25.649 43.037 27.987 1.00 38.36 337 LEU A C 1
ATOM 2482 O O . LEU A 1 329 ? -26.864 43.156 27.868 1.00 38.51 337 LEU A O 1
ATOM 2487 N N . LEU A 1 330 ? -24.934 43.842 28.762 1.00 38.45 338 LEU A N 1
ATOM 2488 C CA . LEU A 1 330 ? -25.567 44.941 29.471 1.00 39.56 338 LEU A CA 1
ATOM 2489 C C . LEU A 1 330 ? -26.040 46.008 28.473 1.00 38.13 338 LEU A C 1
ATOM 2490 O O . LEU A 1 330 ? -27.146 46.534 28.583 1.00 41.65 338 LEU A O 1
ATOM 2495 N N . LEU A 1 331 ? -25.207 46.301 27.484 1.00 36.91 339 LEU A N 1
ATOM 2496 C CA . LEU A 1 331 ? -25.565 47.270 26.459 1.00 41.92 339 LEU A CA 1
ATOM 2497 C C . LEU A 1 331 ? -26.827 46.831 25.719 1.00 44.42 339 LEU A C 1
ATOM 2498 O O . LEU A 1 331 ? -27.749 47.624 25.536 1.00 39.93 339 LEU A O 1
ATOM 2503 N N . ASP A 1 332 ? -26.872 45.561 25.319 1.00 40.91 340 ASP A N 1
ATOM 2504 C CA . ASP A 1 332 ? -28.023 45.023 24.601 1.00 50.99 340 ASP A CA 1
ATOM 2505 C C . ASP A 1 332 ? -29.278 45.046 25.466 1.00 53.20 340 ASP A C 1
ATOM 2506 O O . ASP A 1 332 ? -30.364 45.346 24.983 1.00 61.97 340 ASP A O 1
ATOM 2511 N N . ARG A 1 333 ? -29.121 44.733 26.746 1.00 42.25 341 ARG A N 1
ATOM 2512 C CA . ARG A 1 333 ? -30.253 44.727 27.670 1.00 52.22 341 ARG A CA 1
ATOM 2513 C C . ARG A 1 333 ? -30.821 46.127 27.896 1.00 53.61 341 ARG A C 1
ATOM 2514 O O . ARG A 1 333 ? -32.029 46.295 28.053 1.00 59.21 341 ARG A O 1
ATOM 2522 N N . LYS A 1 334 ? -29.955 47.134 27.892 1.00 53.42 342 LYS A N 1
ATOM 2523 C CA . LYS A 1 334 ? -30.422 48.508 27.983 1.00 62.91 342 LYS A CA 1
ATOM 2524 C C . LYS A 1 334 ? -31.133 48.893 26.688 1.00 68.83 342 LYS A C 1
ATOM 2525 O O . LYS A 1 334 ? -32.017 49.747 26.690 1.00 71.34 342 LYS A O 1
ATOM 2531 N N . LEU A 1 335 ? -30.746 48.252 25.586 1.00 70.14 343 LEU A N 1
ATOM 2532 C CA . LEU A 1 335 ? -31.341 48.520 24.276 1.00 66.57 343 LEU A CA 1
ATOM 2533 C C . LEU A 1 335 ? -32.729 47.897 24.155 1.00 66.09 343 LEU A C 1
ATOM 2534 O O . LEU A 1 335 ? -33.692 48.383 24.740 1.00 63.88 343 LEU A O 1
ATOM 2539 N N . GLY B 1 1 ? -28.175 6.540 37.906 1.00 52.49 9 GLY B N 1
ATOM 2540 C CA . GLY B 1 1 ? -27.338 5.731 38.766 1.00 56.94 9 GLY B CA 1
ATOM 2541 C C . GLY B 1 1 ? -26.033 5.408 38.088 1.00 58.43 9 GLY B C 1
ATOM 2542 O O . GLY B 1 1 ? -25.849 5.723 36.910 1.00 65.93 9 GLY B O 1
ATOM 2543 N N . PRO B 1 2 ? -25.109 4.769 38.827 1.00 61.24 10 PRO B N 1
ATOM 2544 C CA . PRO B 1 2 ? -23.822 4.436 38.206 1.00 62.77 10 PRO B CA 1
ATOM 2545 C C . PRO B 1 2 ? -24.004 3.459 37.051 1.00 62.28 10 PRO B C 1
ATOM 2546 O O . PRO B 1 2 ? -24.978 2.700 37.021 1.00 61.14 10 PRO B O 1
ATOM 2550 N N . LEU B 1 3 ? -23.086 3.501 36.094 1.00 54.46 11 LEU B N 1
ATOM 2551 C CA . LEU B 1 3 ? -23.150 2.611 34.951 1.00 57.67 11 LEU B CA 1
ATOM 2552 C C . LEU B 1 3 ? -23.038 1.162 35.408 1.00 60.02 11 LEU B C 1
ATOM 2553 O O . LEU B 1 3 ? -22.215 0.835 36.259 1.00 53.58 11 LEU B O 1
ATOM 2558 N N . GLY B 1 4 ? -23.889 0.305 34.856 1.00 67.25 12 GLY B N 1
ATOM 2559 C CA . GLY B 1 4 ? -23.897 -1.094 35.230 1.00 73.95 12 GLY B CA 1
ATOM 2560 C C . GLY B 1 4 ? -24.618 -1.389 36.536 1.00 80.47 12 GLY B C 1
ATOM 2561 O O . GLY B 1 4 ? -24.567 -2.519 37.024 1.00 83.08 12 GLY B O 1
ATOM 2562 N N . SER B 1 5 ? -25.276 -0.386 37.116 1.00 77.95 13 SER B N 1
ATOM 2563 C CA . SER B 1 5 ? -26.117 -0.623 38.289 1.00 78.15 13 SER B CA 1
ATOM 2564 C C . SER B 1 5 ? -27.527 -0.977 37.831 1.00 88.99 13 SER B C 1
ATOM 2565 O O . SER B 1 5 ? -28.129 -0.251 37.043 1.00 92.92 13 SER B O 1
ATOM 2568 N N . MET B 1 6 ? -28.037 -2.100 38.330 1.00 94.74 14 MET B N 1
ATOM 2569 C CA . MET B 1 6 ? -29.315 -2.669 37.893 1.00 89.40 14 MET B CA 1
ATOM 2570 C C . MET B 1 6 ? -30.472 -1.666 37.908 1.00 84.47 14 MET B C 1
ATOM 2571 O O . MET B 1 6 ? -30.450 -0.685 38.663 1.00 86.82 14 MET B O 1
ATOM 2576 N N . GLN B 1 7 ? -31.483 -1.916 37.078 1.00 78.34 15 GLN B N 1
ATOM 2577 C CA . GLN B 1 7 ? -32.695 -1.101 37.119 1.00 71.01 15 GLN B CA 1
ATOM 2578 C C . GLN B 1 7 ? -33.605 -1.552 38.256 1.00 51.30 15 GLN B C 1
ATOM 2579 O O . GLN B 1 7 ? -34.482 -0.810 38.689 1.00 57.87 15 GLN B O 1
ATOM 2585 N N . TYR B 1 8 ? -33.403 -2.781 38.725 1.00 44.57 16 TYR B N 1
ATOM 2586 C CA . TYR B 1 8 ? -34.153 -3.286 39.867 1.00 37.37 16 TYR B CA 1
ATOM 2587 C C . TYR B 1 8 ? -33.224 -3.739 40.962 1.00 35.91 16 TYR B C 1
ATOM 2588 O O . TYR B 1 8 ? -32.206 -4.374 40.709 1.00 49.22 16 TYR B O 1
ATOM 2597 N N . VAL B 1 9 ? -33.599 -3.447 42.193 1.00 36.13 17 VAL B N 1
ATOM 2598 C CA . VAL B 1 9 ? -32.934 -4.055 43.329 1.00 49.62 17 VAL B CA 1
ATOM 2599 C C . VAL B 1 9 ? -34.000 -4.812 44.094 1.00 51.67 17 VAL B C 1
ATOM 2600 O O . VAL B 1 9 ? -34.962 -4.214 44.585 1.00 50.30 17 VAL B O 1
ATOM 2604 N N . GLY B 1 10 ? -33.855 -6.135 44.150 1.00 50.09 18 GLY B N 1
ATOM 2605 C CA . GLY B 1 10 ? -34.916 -6.981 44.649 1.00 42.77 18 GLY B CA 1
ATOM 2606 C C . GLY B 1 10 ? -36.207 -6.604 43.948 1.00 52.75 18 GLY B C 1
ATOM 2607 O O . GLY B 1 10 ? -36.253 -6.521 42.712 1.00 49.81 18 GLY B O 1
ATOM 2608 N N . PRO B 1 11 ? -37.258 -6.326 44.732 1.00 47.47 19 PRO B N 1
ATOM 2609 C CA . PRO B 1 11 ? -38.552 -5.914 44.171 1.00 45.46 19 PRO B CA 1
ATOM 2610 C C . PRO B 1 11 ? -38.633 -4.419 43.898 1.00 52.24 19 PRO B C 1
ATOM 2611 O O . PRO B 1 11 ? -39.715 -3.924 43.577 1.00 56.34 19 PRO B O 1
ATOM 2615 N N . TYR B 1 12 ? -37.520 -3.704 44.034 1.00 40.77 20 TYR B N 1
ATOM 2616 C CA . TYR B 1 12 ? -37.547 -2.263 43.835 1.00 48.76 20 TYR B CA 1
ATOM 2617 C C . TYR B 1 12 ? -36.936 -1.881 42.486 1.00 49.06 20 TYR B C 1
ATOM 2618 O O . TYR B 1 12 ? -35.826 -2.298 42.158 1.00 46.32 20 TYR B O 1
ATOM 2627 N N . ARG B 1 13 ? -37.683 -1.106 41.709 1.00 41.28 21 ARG B N 1
ATOM 2628 C CA . ARG B 1 13 ? -37.191 -0.556 40.454 1.00 40.82 21 ARG B CA 1
ATOM 2629 C C . ARG B 1 13 ? -36.506 0.767 40.763 1.00 46.76 21 ARG B C 1
ATOM 2630 O O . ARG B 1 13 ? -37.056 1.602 41.487 1.00 39.43 21 ARG B O 1
ATOM 2638 N N . LEU B 1 14 ? -35.311 0.977 40.224 1.00 52.31 22 LEU B N 1
ATOM 2639 C CA . LEU B 1 14 ? -34.604 2.227 40.523 1.00 51.89 22 LEU B CA 1
ATOM 2640 C C . LEU B 1 14 ? -35.079 3.375 39.633 1.00 55.97 22 LEU B C 1
ATOM 2641 O O . LEU B 1 14 ? -35.054 3.280 38.405 1.00 58.05 22 LEU B O 1
ATOM 2646 N N . GLU B 1 15 ? -35.516 4.462 40.256 1.00 57.33 23 GLU B N 1
ATOM 2647 C CA . GLU B 1 15 ? -35.897 5.656 39.515 1.00 54.65 23 GLU B CA 1
ATOM 2648 C C . GLU B 1 15 ? -34.799 6.722 39.656 1.00 57.10 23 GLU B C 1
ATOM 2649 O O . GLU B 1 15 ? -33.620 6.423 39.504 1.00 67.17 23 GLU B O 1
ATOM 2655 N N . LYS B 1 16 ? -35.170 7.955 39.967 1.00 52.47 24 LYS B N 1
ATOM 2656 C CA . LYS B 1 16 ? -34.199 9.047 39.914 1.00 44.53 24 LYS B CA 1
ATOM 2657 C C . LYS B 1 16 ? -33.155 9.031 41.027 1.00 44.17 24 LYS B C 1
ATOM 2658 O O . LYS B 1 16 ? -33.381 8.506 42.126 1.00 39.37 24 LYS B O 1
ATOM 2664 N N . THR B 1 17 ? -32.001 9.628 40.747 1.00 32.96 25 THR B N 1
ATOM 2665 C CA . THR B 1 17 ? -30.985 9.786 41.770 1.00 31.52 25 THR B CA 1
ATOM 2666 C C . THR B 1 17 ? -31.473 10.819 42.792 1.00 40.82 25 THR B C 1
ATOM 2667 O O . THR B 1 17 ? -31.970 11.874 42.413 1.00 42.72 25 THR B O 1
ATOM 2671 N N . LEU B 1 18 ? -31.360 10.513 44.082 1.00 37.92 26 LEU B N 1
ATOM 2672 C CA . LEU B 1 18 ? -31.767 11.477 45.102 1.00 36.26 26 LEU B CA 1
ATOM 2673 C C . LEU B 1 18 ? -30.585 12.321 45.565 1.00 45.96 26 LEU B C 1
ATOM 2674 O O . LEU B 1 18 ? -30.743 13.500 45.864 1.00 44.76 26 LEU B O 1
ATOM 2679 N N . GLY B 1 19 ? -29.402 11.717 45.617 1.00 42.72 27 GLY B N 1
ATOM 2680 C CA . GLY B 1 19 ? -28.233 12.408 46.128 1.00 40.94 27 GLY B CA 1
ATOM 2681 C C . GLY B 1 19 ? -27.021 11.508 46.145 1.00 39.92 27 GLY B C 1
ATOM 2682 O O . GLY B 1 19 ? -27.126 10.300 45.929 1.00 33.04 27 GLY B O 1
ATOM 2683 N N . LYS B 1 20 ? -25.854 12.092 46.378 1.00 38.74 28 LYS B N 1
ATOM 2684 C CA . LYS B 1 20 ? -24.641 11.295 46.438 1.00 44.42 28 LYS B CA 1
ATOM 2685 C C . LYS B 1 20 ? -23.573 11.963 47.261 1.00 49.50 28 LYS B C 1
ATOM 2686 O O . LYS B 1 20 ? -23.703 13.120 47.662 1.00 51.90 28 LYS B O 1
ATOM 2692 N N . GLY B 1 21 ? -22.508 11.213 47.499 1.00 47.88 29 GLY B N 1
ATOM 2693 C CA . GLY B 1 21 ? -21.385 11.702 48.265 1.00 53.69 29 GLY B CA 1
ATOM 2694 C C . GLY B 1 21 ? -20.366 10.594 48.293 1.00 54.43 29 GLY B C 1
ATOM 2695 O O . GLY B 1 21 ? -20.484 9.625 47.526 1.00 41.49 29 GLY B O 1
ATOM 2696 N N . GLN B 1 22 ? -19.381 10.720 49.179 1.00 51.15 30 GLN B N 1
ATOM 2697 C CA . GLN B 1 22 ? -18.267 9.781 49.212 1.00 58.10 30 GLN B CA 1
ATOM 2698 C C . GLN B 1 22 ? -18.678 8.390 49.709 1.00 52.86 30 GLN B C 1
ATOM 2699 O O . GLN B 1 22 ? -18.051 7.394 49.355 1.00 51.34 30 GLN B O 1
ATOM 2705 N N . THR B 1 23 ? -19.735 8.321 50.516 1.00 58.56 31 THR B N 1
ATOM 2706 C CA . THR B 1 23 ? -20.180 7.038 51.071 1.00 59.42 31 THR B CA 1
ATOM 2707 C C . THR B 1 23 ? -21.178 6.303 50.166 1.00 63.64 31 THR B C 1
ATOM 2708 O O . THR B 1 23 ? -21.686 5.238 50.527 1.00 64.53 31 THR B O 1
ATOM 2712 N N . GLY B 1 24 ? -21.454 6.865 48.992 1.00 60.33 32 GLY B N 1
ATOM 2713 C CA . GLY B 1 24 ? -22.322 6.204 48.034 1.00 55.80 32 GLY B CA 1
ATOM 2714 C C . GLY B 1 24 ? -23.393 7.061 47.370 1.00 50.24 32 GLY B C 1
ATOM 2715 O O . GLY B 1 24 ? -23.551 8.248 47.665 1.00 43.86 32 GLY B O 1
ATOM 2716 N N . LEU B 1 25 ? -24.138 6.437 46.463 1.00 44.28 33 LEU B N 1
ATOM 2717 C CA . LEU B 1 25 ? -25.142 7.135 45.677 1.00 41.22 33 LEU B CA 1
ATOM 2718 C C . LEU B 1 25 ? -26.532 6.676 46.110 1.00 45.58 33 LEU B C 1
ATOM 2719 O O . LEU B 1 25 ? -26.776 5.476 46.282 1.00 45.23 33 LEU B O 1
ATOM 2724 N N . VAL B 1 26 ? -27.449 7.617 46.294 1.00 34.02 34 VAL B N 1
ATOM 2725 C CA . VAL B 1 26 ? -28.789 7.244 46.745 1.00 35.90 34 VAL B CA 1
ATOM 2726 C C . VAL B 1 26 ? -29.826 7.488 45.665 1.00 35.58 34 VAL B C 1
ATOM 2727 O O . VAL B 1 26 ? -29.926 8.601 45.143 1.00 34.51 34 VAL B O 1
ATOM 2731 N N . LYS B 1 27 ? -30.593 6.447 45.340 1.00 33.50 35 LYS B N 1
ATOM 2732 C CA . LYS B 1 27 ? -31.694 6.539 44.383 1.00 40.52 35 LYS B CA 1
ATOM 2733 C C . LYS B 1 27 ? -33.033 6.166 45.016 1.00 41.62 35 LYS B C 1
ATOM 2734 O O . LYS B 1 27 ? -33.095 5.373 45.955 1.00 40.19 35 LYS B O 1
ATOM 2740 N N . LEU B 1 28 ? -34.097 6.756 44.486 1.00 42.25 36 LEU B N 1
ATOM 2741 C CA . LEU B 1 28 ? -35.448 6.406 44.868 1.00 45.14 36 LEU B CA 1
ATOM 2742 C C . LEU B 1 28 ? -35.792 5.038 44.276 1.00 45.78 36 LEU B C 1
ATOM 2743 O O . LEU B 1 28 ? -35.571 4.786 43.080 1.00 39.50 36 LEU B O 1
ATOM 2748 N N . GLY B 1 29 ? -36.303 4.144 45.112 1.00 41.05 37 GLY B N 1
ATOM 2749 C CA . GLY B 1 29 ? -36.682 2.822 44.638 1.00 42.13 37 GLY B CA 1
ATOM 2750 C C . GLY B 1 29 ? -38.179 2.663 44.754 1.00 46.29 37 GLY B C 1
ATOM 2751 O O . GLY B 1 29 ? -38.764 3.163 45.715 1.00 42.23 37 GLY B O 1
ATOM 2752 N N . ILE B 1 30 ? -38.800 1.995 43.777 1.00 41.08 38 ILE B N 1
ATOM 2753 C CA . ILE B 1 30 ? -40.235 1.710 43.843 1.00 47.49 38 ILE B CA 1
ATOM 2754 C C . ILE B 1 30 ? -40.493 0.218 43.834 1.00 52.11 38 ILE B C 1
ATOM 2755 O O . ILE B 1 30 ? -40.036 -0.488 42.932 1.00 43.79 38 ILE B O 1
ATOM 2760 N N . HIS B 1 31 ? -41.232 -0.259 44.831 1.00 45.78 39 HIS B N 1
ATOM 2761 C CA . HIS B 1 31 ? -41.562 -1.666 44.884 1.00 52.36 39 HIS B CA 1
ATOM 2762 C C . HIS B 1 31 ? -42.409 -2.008 43.672 1.00 51.81 39 HIS B C 1
ATOM 2763 O O . HIS B 1 31 ? -43.335 -1.274 43.324 1.00 51.04 39 HIS B O 1
ATOM 2770 N N . CYS B 1 32 ? -42.089 -3.108 43.007 1.00 54.90 40 CYS B N 1
ATOM 2771 C CA . CYS B 1 32 ? -42.779 -3.404 41.755 1.00 57.16 40 CYS B CA 1
ATOM 2772 C C . CYS B 1 32 ? -44.201 -3.955 41.973 1.00 61.34 40 CYS B C 1
ATOM 2773 O O . CYS B 1 32 ? -45.059 -3.818 41.109 1.00 66.55 40 CYS B O 1
ATOM 2776 N N . VAL B 1 33 ? -44.453 -4.540 43.139 1.00 67.91 41 VAL B N 1
ATOM 2777 C CA . VAL B 1 33 ? -45.791 -5.029 43.481 1.00 76.30 41 VAL B CA 1
ATOM 2778 C C . VAL B 1 33 ? -46.618 -3.960 44.214 1.00 76.32 41 VAL B C 1
ATOM 2779 O O . VAL B 1 33 ? -47.714 -3.601 43.784 1.00 70.38 41 VAL B O 1
ATOM 2783 N N . THR B 1 34 ? -46.067 -3.438 45.307 1.00 76.91 42 THR B N 1
ATOM 2784 C CA . THR B 1 34 ? -46.809 -2.573 46.222 1.00 75.07 42 THR B CA 1
ATOM 2785 C C . THR B 1 34 ? -46.619 -1.079 45.963 1.00 74.87 42 THR B C 1
ATOM 2786 O O . THR B 1 34 ? -47.332 -0.251 46.534 1.00 70.56 42 THR B O 1
ATOM 2790 N N . CYS B 1 35 ? -45.647 -0.743 45.117 1.00 78.52 43 CYS B N 1
ATOM 2791 C CA . CYS B 1 35 ? -45.333 0.649 44.764 1.00 70.56 43 CYS B CA 1
ATOM 2792 C C . CYS B 1 35 ? -44.929 1.546 45.950 1.00 65.26 43 CYS B C 1
ATOM 2793 O O . CYS B 1 35 ? -45.063 2.773 45.901 1.00 61.57 43 CYS B O 1
ATOM 2796 N N . GLN B 1 36 ? -44.419 0.934 47.007 1.00 50.99 44 GLN B N 1
ATOM 2797 C CA . GLN B 1 36 ? -43.919 1.704 48.137 1.00 54.56 44 GLN B CA 1
ATOM 2798 C C . GLN B 1 36 ? -42.594 2.375 47.782 1.00 51.38 44 GLN B C 1
ATOM 2799 O O . GLN B 1 36 ? -41.830 1.863 46.959 1.00 50.61 44 GLN B O 1
ATOM 2805 N N . LYS B 1 37 ? -42.335 3.525 48.399 1.00 43.48 45 LYS B N 1
ATOM 2806 C CA . LYS B 1 37 ? -41.092 4.246 48.173 1.00 45.85 45 LYS B CA 1
ATOM 2807 C C . LYS B 1 37 ? -40.020 3.797 49.145 1.00 42.67 45 LYS B C 1
ATOM 2808 O O . LYS B 1 37 ? -40.261 3.694 50.344 1.00 44.16 45 LYS B O 1
ATOM 2814 N N . VAL B 1 38 ? -38.828 3.550 48.625 1.00 36.61 46 VAL B N 1
ATOM 2815 C CA . VAL B 1 38 ? -37.657 3.379 49.474 1.00 27.02 46 VAL B CA 1
ATOM 2816 C C . VAL B 1 38 ? -36.519 4.219 48.916 1.00 30.08 46 VAL B C 1
ATOM 2817 O O . VAL B 1 38 ? -36.555 4.630 47.762 1.00 34.30 46 VAL B O 1
ATOM 2821 N N . ALA B 1 39 ? -35.524 4.498 49.746 1.00 35.21 47 ALA B N 1
ATOM 2822 C CA . ALA B 1 39 ? -34.277 5.064 49.261 1.00 34.82 47 ALA B CA 1
ATOM 2823 C C . ALA B 1 39 ? -33.289 3.924 49.164 1.00 38.82 47 ALA B C 1
ATOM 2824 O O . ALA B 1 39 ? -33.141 3.126 50.096 1.00 39.81 47 ALA B O 1
ATOM 2826 N N . ILE B 1 40 ? -32.626 3.821 48.025 1.00 34.64 48 ILE B N 1
ATOM 2827 C CA . ILE B 1 40 ? -31.648 2.767 47.871 1.00 29.32 48 ILE B CA 1
ATOM 2828 C C . ILE B 1 40 ? -30.244 3.346 47.803 1.00 35.80 48 ILE B C 1
ATOM 2829 O O . ILE B 1 40 ? -29.922 4.134 46.911 1.00 37.97 48 ILE B O 1
ATOM 2834 N N . LYS B 1 41 ? -29.408 2.960 48.751 1.00 36.10 49 LYS B N 1
ATOM 2835 C CA . LYS B 1 41 ? -28.038 3.446 48.757 1.00 38.88 49 LYS B CA 1
ATOM 2836 C C . LYS B 1 41 ? -27.110 2.439 48.109 1.00 37.98 49 LYS B C 1
ATOM 2837 O O . LYS B 1 41 ? -27.029 1.282 48.540 1.00 36.33 49 LYS B O 1
ATOM 2843 N N . ILE B 1 42 ? -26.433 2.889 47.054 1.00 32.94 50 ILE B N 1
ATOM 2844 C CA . ILE B 1 42 ? -25.536 2.057 46.263 1.00 35.96 50 ILE B CA 1
ATOM 2845 C C . ILE B 1 42 ? -24.077 2.308 46.644 1.00 45.64 50 ILE B C 1
ATOM 2846 O O . ILE B 1 42 ? -23.593 3.440 46.543 1.00 46.27 50 ILE B O 1
ATOM 2851 N N . VAL B 1 43 ? -23.391 1.258 47.086 1.00 44.73 51 VAL B N 1
ATOM 2852 C CA . VAL B 1 43 ? -21.999 1.355 47.515 1.00 49.09 51 VAL B CA 1
ATOM 2853 C C . VAL B 1 43 ? -21.093 0.546 46.590 1.00 54.71 51 VAL B C 1
ATOM 2854 O O . VAL B 1 43 ? -21.354 -0.634 46.326 1.00 49.37 51 VAL B O 1
ATOM 2858 N N . ASN B 1 44 ? -20.038 1.185 46.084 1.00 54.07 52 ASN B N 1
ATOM 2859 C CA . ASN B 1 44 ? -19.027 0.479 45.300 1.00 57.25 52 ASN B CA 1
ATOM 2860 C C . ASN B 1 44 ? -18.200 -0.414 46.217 1.00 56.38 52 ASN B C 1
ATOM 2861 O O . ASN B 1 44 ? -17.515 0.080 47.114 1.00 58.71 52 ASN B O 1
ATOM 2866 N N . ARG B 1 45 ? -18.281 -1.726 46.012 1.00 54.91 53 ARG B N 1
ATOM 2867 C CA . ARG B 1 45 ? -17.605 -2.671 46.902 1.00 68.75 53 ARG B CA 1
ATOM 2868 C C . ARG B 1 45 ? -16.167 -2.980 46.499 1.00 69.63 53 ARG B C 1
ATOM 2869 O O . ARG B 1 45 ? -15.402 -3.525 47.291 1.00 68.13 53 ARG B O 1
ATOM 2877 N N . GLU B 1 46 ? -15.799 -2.639 45.271 1.00 77.83 54 GLU B N 1
ATOM 2878 C CA . GLU B 1 46 ? -14.446 -2.904 44.794 1.00 88.56 54 GLU B CA 1
ATOM 2879 C C . GLU B 1 46 ? -13.408 -1.998 45.460 1.00 91.40 54 GLU B C 1
ATOM 2880 O O . GLU B 1 46 ? -12.255 -2.398 45.640 1.00 94.81 54 GLU B O 1
ATOM 2886 N N . LYS B 1 47 ? -13.823 -0.789 45.836 1.00 87.32 55 LYS B N 1
ATOM 2887 C CA . LYS B 1 47 ? -12.903 0.198 46.398 1.00 86.98 55 LYS B CA 1
ATOM 2888 C C . LYS B 1 47 ? -12.841 0.168 47.926 1.00 82.70 55 LYS B C 1
ATOM 2889 O O . LYS B 1 47 ? -12.568 1.191 48.566 1.00 82.44 55 LYS B O 1
ATOM 2895 N N . LEU B 1 48 ? -13.083 -1.002 48.511 1.00 79.53 56 LEU B N 1
ATOM 2896 C CA . LEU B 1 48 ? -13.013 -1.150 49.967 1.00 78.00 56 LEU B CA 1
ATOM 2897 C C . LEU B 1 48 ? -12.039 -2.250 50.390 1.00 68.86 56 LEU B C 1
ATOM 2898 O O . LEU B 1 48 ? -11.934 -3.277 49.731 1.00 57.17 56 LEU B O 1
ATOM 2903 N N . SER B 1 49 ? -11.335 -2.020 51.495 1.00 75.39 57 SER B N 1
ATOM 2904 C CA . SER B 1 49 ? -10.508 -3.048 52.119 1.00 81.96 57 SER B CA 1
ATOM 2905 C C . SER B 1 49 ? -11.370 -4.238 52.523 1.00 80.95 57 SER B C 1
ATOM 2906 O O . SER B 1 49 ? -12.555 -4.075 52.817 1.00 72.60 57 SER B O 1
ATOM 2909 N N . GLU B 1 50 ? -10.783 -5.430 52.549 1.00 83.43 58 GLU B N 1
ATOM 2910 C CA . GLU B 1 50 ? -11.528 -6.615 52.966 1.00 86.33 58 GLU B CA 1
ATOM 2911 C C . GLU B 1 50 ? -11.888 -6.537 54.450 1.00 82.63 58 GLU B C 1
ATOM 2912 O O . GLU B 1 50 ? -12.963 -6.980 54.864 1.00 76.47 58 GLU B O 1
ATOM 2918 N N . SER B 1 51 ? -10.991 -5.954 55.239 1.00 80.71 59 SER B N 1
ATOM 2919 C CA . SER B 1 51 ? -11.244 -5.745 56.658 1.00 77.06 59 SER B CA 1
ATOM 2920 C C . SER B 1 51 ? -12.380 -4.750 56.850 1.00 72.76 59 SER B C 1
ATOM 2921 O O . SER B 1 51 ? -13.204 -4.907 57.745 1.00 72.91 59 SER B O 1
ATOM 2924 N N . VAL B 1 52 ? -12.412 -3.724 56.007 1.00 73.69 60 VAL B N 1
ATOM 2925 C CA . VAL B 1 52 ? -13.507 -2.766 56.019 1.00 72.75 60 VAL B CA 1
ATOM 2926 C C . VAL B 1 52 ? -14.816 -3.466 55.692 1.00 74.22 60 VAL B C 1
ATOM 2927 O O . VAL B 1 52 ? -15.778 -3.368 56.453 1.00 77.44 60 VAL B O 1
ATOM 2931 N N . LEU B 1 53 ? -14.839 -4.178 54.566 1.00 65.44 61 LEU B N 1
ATOM 2932 C CA . LEU B 1 53 ? -16.029 -4.910 54.143 1.00 68.84 61 LEU B CA 1
ATOM 2933 C C . LEU B 1 53 ? -16.562 -5.820 55.239 1.00 66.54 61 LEU B C 1
ATOM 2934 O O . LEU B 1 53 ? -17.773 -5.893 55.461 1.00 64.71 61 LEU B O 1
ATOM 2939 N N . MET B 1 54 ? -15.651 -6.508 55.917 1.00 61.49 62 MET B N 1
ATOM 2940 C CA . MET B 1 54 ? -16.025 -7.369 57.028 1.00 64.95 62 MET B CA 1
ATOM 2941 C C . MET B 1 54 ? -16.746 -6.572 58.105 1.00 54.83 62 MET B C 1
ATOM 2942 O O . MET B 1 54 ? -17.835 -6.955 58.526 1.00 50.02 62 MET B O 1
ATOM 2947 N N . LYS B 1 55 ? -16.140 -5.464 58.532 1.00 55.42 63 LYS B N 1
ATOM 2948 C CA . LYS B 1 55 ? -16.720 -4.606 59.560 1.00 61.77 63 LYS B CA 1
ATOM 2949 C C . LYS B 1 55 ? -18.088 -4.084 59.133 1.00 62.93 63 LYS B C 1
ATOM 2950 O O . LYS B 1 55 ? -19.031 -4.058 59.923 1.00 56.08 63 LYS B O 1
ATOM 2956 N N . VAL B 1 56 ? -18.181 -3.675 57.871 1.00 66.35 64 VAL B N 1
ATOM 2957 C CA . VAL B 1 56 ? -19.421 -3.140 57.328 1.00 65.14 64 VAL B CA 1
ATOM 2958 C C . VAL B 1 56 ? -20.515 -4.203 57.313 1.00 58.14 64 VAL B C 1
ATOM 2959 O O . VAL B 1 56 ? -21.595 -3.985 57.864 1.00 56.16 64 VAL B O 1
ATOM 2963 N N . GLU B 1 57 ? -20.218 -5.354 56.710 1.00 48.31 65 GLU B N 1
ATOM 2964 C CA . GLU B 1 57 ? -21.173 -6.465 56.640 1.00 45.83 65 GLU B CA 1
ATOM 2965 C C . GLU B 1 57 ? -21.697 -6.858 58.026 1.00 52.50 65 GLU B C 1
ATOM 2966 O O . GLU B 1 57 ? -22.842 -7.295 58.163 1.00 55.77 65 GLU B O 1
ATOM 2972 N N . ARG B 1 58 ? -20.854 -6.692 59.045 1.00 44.19 66 ARG B N 1
ATOM 2973 C CA . ARG B 1 58 ? -21.243 -6.943 60.426 1.00 50.12 66 ARG B CA 1
ATOM 2974 C C . ARG B 1 58 ? -22.245 -5.904 60.942 1.00 45.44 66 ARG B C 1
ATOM 2975 O O . ARG B 1 58 ? -23.294 -6.249 61.481 1.00 45.55 66 ARG B O 1
ATOM 2983 N N . GLU B 1 59 ? -21.899 -4.633 60.805 1.00 34.75 67 GLU B N 1
ATOM 2984 C CA . GLU B 1 59 ? -22.775 -3.569 61.281 1.00 38.12 67 GLU B CA 1
ATOM 2985 C C . GLU B 1 59 ? -24.119 -3.604 60.561 1.00 38.06 67 GLU B C 1
ATOM 2986 O O . GLU B 1 59 ? -25.166 -3.363 61.158 1.00 41.86 67 GLU B O 1
ATOM 2992 N N . ILE B 1 60 ? -24.057 -3.901 59.270 1.00 35.24 68 ILE B N 1
ATOM 2993 C CA . ILE B 1 60 ? -25.222 -4.063 58.409 1.00 45.35 68 ILE B CA 1
ATOM 2994 C C . ILE B 1 60 ? -26.159 -5.129 58.946 1.00 45.97 68 ILE B C 1
ATOM 2995 O O . ILE B 1 60 ? -27.374 -4.928 58.982 1.00 37.56 68 ILE B O 1
ATOM 3000 N N . ALA B 1 61 ? -25.591 -6.275 59.327 1.00 36.17 69 ALA B N 1
ATOM 3001 C CA . ALA B 1 61 ? -26.395 -7.395 59.805 1.00 38.28 69 ALA B CA 1
ATOM 3002 C C . ALA B 1 61 ? -27.154 -6.980 61.068 1.00 40.27 69 ALA B C 1
ATOM 3003 O O . ALA B 1 61 ? -28.331 -7.303 61.244 1.00 37.62 69 ALA B O 1
ATOM 3005 N N . ILE B 1 62 ? -26.467 -6.249 61.937 1.00 32.40 70 ILE B N 1
ATOM 3006 C CA . ILE B 1 62 ? -27.091 -5.705 63.135 1.00 35.80 70 ILE B CA 1
ATOM 3007 C C . ILE B 1 62 ? -28.218 -4.733 62.781 1.00 37.22 70 ILE B C 1
ATOM 3008 O O . ILE B 1 62 ? -29.349 -4.884 63.246 1.00 32.66 70 ILE B O 1
ATOM 3013 N N . LEU B 1 63 ? -27.918 -3.779 61.908 1.00 31.46 71 LEU B N 1
ATOM 3014 C CA . LEU B 1 63 ? -28.880 -2.721 61.588 1.00 35.79 71 LEU B CA 1
ATOM 3015 C C . LEU B 1 63 ? -30.125 -3.253 60.888 1.00 34.64 71 LEU B C 1
ATOM 3016 O O . LEU B 1 63 ? -31.220 -2.731 61.089 1.00 29.19 71 LEU B O 1
ATOM 3021 N N . LYS B 1 64 ? -29.955 -4.302 60.080 1.00 24.00 72 LYS B N 1
ATOM 3022 C CA . LYS B 1 64 ? -31.076 -4.930 59.409 1.00 34.94 72 LYS B CA 1
ATOM 3023 C C . LYS B 1 64 ? -32.035 -5.514 60.462 1.00 34.74 72 LYS B C 1
ATOM 3024 O O . LYS B 1 64 ? -33.254 -5.550 60.270 1.00 31.11 72 LYS B O 1
ATOM 3030 N N . LEU B 1 65 ? -31.470 -5.948 61.581 1.00 30.05 73 LEU B N 1
ATOM 3031 C CA . LEU B 1 65 ? -32.238 -6.649 62.615 1.00 33.81 73 LEU B CA 1
ATOM 3032 C C . LEU B 1 65 ? -32.944 -5.760 63.636 1.00 43.51 73 LEU B C 1
ATOM 3033 O O . LEU B 1 65 ? -33.808 -6.243 64.362 1.00 36.00 73 LEU B O 1
ATOM 3038 N N . ILE B 1 66 ? -32.582 -4.478 63.715 1.00 33.08 74 ILE B N 1
ATOM 3039 C CA . ILE B 1 66 ? -33.147 -3.633 64.771 1.00 31.62 74 ILE B CA 1
ATOM 3040 C C . ILE B 1 66 ? -33.910 -2.441 64.207 1.00 37.58 74 ILE B C 1
ATOM 3041 O O . ILE B 1 66 ? -33.723 -2.056 63.047 1.00 33.54 74 ILE B O 1
ATOM 3046 N N . GLU B 1 67 ? -34.772 -1.861 65.036 1.00 30.54 75 GLU B N 1
ATOM 3047 C CA . GLU B 1 67 ? -35.598 -0.752 64.594 1.00 32.66 75 GLU B CA 1
ATOM 3048 C C . GLU B 1 67 ? -35.765 0.275 65.713 1.00 26.58 75 GLU B C 1
ATOM 3049 O O . GLU B 1 67 ? -35.973 -0.080 66.873 1.00 31.06 75 GLU B O 1
ATOM 3055 N N . HIS B 1 68 ? -35.665 1.551 65.354 1.00 33.14 76 HIS B N 1
ATOM 3056 C CA . HIS B 1 68 ? -35.885 2.636 66.308 1.00 23.96 76 HIS B CA 1
ATOM 3057 C C . HIS B 1 68 ? -36.564 3.797 65.569 1.00 28.53 76 HIS B C 1
ATOM 3058 O O . HIS B 1 68 ? -36.193 4.108 64.431 1.00 33.06 76 HIS B O 1
ATOM 3065 N N . PRO B 1 69 ? -37.562 4.446 66.209 1.00 31.99 77 PRO B N 1
ATOM 3066 C CA . PRO B 1 69 ? -38.348 5.479 65.504 1.00 26.62 77 PRO B CA 1
ATOM 3067 C C . PRO B 1 69 ? -37.538 6.688 65.034 1.00 23.38 77 PRO B C 1
ATOM 3068 O O . PRO B 1 69 ? -38.041 7.418 64.188 1.00 26.01 77 PRO B O 1
ATOM 3072 N N . HIS B 1 70 ? -36.333 6.901 65.564 1.00 22.99 78 HIS B N 1
ATOM 3073 C CA . HIS B 1 70 ? -35.481 8.016 65.141 1.00 24.36 78 HIS B CA 1
ATOM 3074 C C . HIS B 1 70 ? -34.153 7.600 64.493 1.00 31.81 78 HIS B C 1
ATOM 3075 O O . HIS B 1 70 ? -33.197 8.387 64.418 1.00 23.39 78 HIS B O 1
ATOM 3082 N N . VAL B 1 71 ? -34.120 6.360 64.020 1.00 27.16 79 VAL B N 1
ATOM 3083 C CA . VAL B 1 71 ? -33.012 5.848 63.225 1.00 31.34 79 VAL B CA 1
ATOM 3084 C C . VAL B 1 71 ? -33.575 5.417 61.885 1.00 25.80 79 VAL B C 1
ATOM 3085 O O . VAL B 1 71 ? -34.545 4.674 61.846 1.00 30.02 79 VAL B O 1
ATOM 3089 N N . LEU B 1 72 ? -32.993 5.924 60.799 1.00 21.95 80 LEU B N 1
ATOM 3090 C CA . LEU B 1 72 ? -33.396 5.546 59.456 1.00 24.14 80 LEU B CA 1
ATOM 3091 C C . LEU B 1 72 ? -33.335 4.024 59.306 1.00 25.47 80 LEU B C 1
ATOM 3092 O O . LEU B 1 72 ? -32.270 3.416 59.437 1.00 24.84 80 LEU B O 1
ATOM 3097 N N . LYS B 1 73 ? -34.482 3.402 59.066 1.00 26.07 81 LYS B N 1
ATOM 3098 C CA . LYS B 1 73 ? -34.538 1.931 59.002 1.00 32.29 81 LYS B CA 1
ATOM 3099 C C . LYS B 1 73 ? -33.845 1.331 57.764 1.00 29.25 81 LYS B C 1
ATOM 3100 O O . LYS B 1 73 ? -34.149 1.694 56.644 1.00 31.22 81 LYS B O 1
ATOM 3106 N N . LEU B 1 74 ? -32.900 0.425 57.994 1.00 28.07 82 LEU B N 1
ATOM 3107 C CA . LEU B 1 74 ? -32.330 -0.397 56.940 1.00 33.53 82 LEU B CA 1
ATOM 3108 C C . LEU B 1 74 ? -33.187 -1.662 56.815 1.00 33.71 82 LEU B C 1
ATOM 3109 O O . LEU B 1 74 ? -33.206 -2.495 57.721 1.00 33.30 82 LEU B O 1
ATOM 3114 N N . HIS B 1 75 ? -33.922 -1.783 55.715 1.00 30.38 83 HIS B N 1
ATOM 3115 C CA . HIS B 1 75 ? -34.867 -2.888 55.548 1.00 40.91 83 HIS B CA 1
ATOM 3116 C C . HIS B 1 75 ? -34.194 -4.158 55.073 1.00 42.74 83 HIS B C 1
ATOM 3117 O O . HIS B 1 75 ? -34.547 -5.250 55.503 1.00 40.74 83 HIS B O 1
ATOM 3124 N N . ASP B 1 76 ? -33.243 -4.011 54.160 1.00 39.34 84 ASP B N 1
ATOM 3125 C CA . ASP B 1 76 ? -32.622 -5.166 53.536 1.00 41.91 84 ASP B CA 1
ATOM 3126 C C . ASP B 1 76 ? -31.346 -4.724 52.851 1.00 45.30 84 ASP B C 1
ATOM 3127 O O . ASP B 1 76 ? -31.084 -3.523 52.709 1.00 34.54 84 ASP B O 1
ATOM 3132 N N . VAL B 1 77 ? -30.534 -5.699 52.467 1.00 41.76 85 VAL B N 1
ATOM 3133 C CA . VAL B 1 77 ? -29.326 -5.433 51.703 1.00 41.40 85 VAL B CA 1
ATOM 3134 C C . VAL B 1 77 ? -29.209 -6.437 50.551 1.00 39.78 85 VAL B C 1
ATOM 3135 O O . VAL B 1 77 ? -29.554 -7.610 50.680 1.00 44.51 85 VAL B O 1
ATOM 3139 N N . TYR B 1 78 ? -28.745 -5.954 49.415 1.00 36.75 86 TYR B N 1
ATOM 3140 C CA . TYR B 1 78 ? -28.583 -6.804 48.246 1.00 49.34 86 TYR B CA 1
ATOM 3141 C C . TYR B 1 78 ? -27.156 -6.649 47.763 1.00 58.45 86 TYR B C 1
ATOM 3142 O O . TYR B 1 78 ? -26.551 -5.587 47.926 1.00 57.45 86 TYR B O 1
ATOM 3151 N N . GLU B 1 79 ? -26.611 -7.713 47.186 1.00 61.46 87 GLU B N 1
ATOM 3152 C CA . GLU B 1 79 ? -25.225 -7.702 46.760 1.00 63.61 87 GLU B CA 1
ATOM 3153 C C . GLU B 1 79 ? -25.071 -8.307 45.379 1.00 69.57 87 GLU B C 1
ATOM 3154 O O . GLU B 1 79 ? -25.651 -9.352 45.084 1.00 72.64 87 GLU B O 1
ATOM 3160 N N . ASN B 1 80 ? -24.310 -7.626 44.530 1.00 63.03 88 ASN B N 1
ATOM 3161 C CA . ASN B 1 80 ? -23.675 -8.278 43.400 1.00 72.20 88 ASN B CA 1
ATOM 3162 C C . ASN B 1 80 ? -22.163 -8.206 43.611 1.00 79.66 88 ASN B C 1
ATOM 3163 O O . ASN B 1 80 ? -21.709 -7.757 44.660 1.00 78.75 88 ASN B O 1
ATOM 3168 N N . LYS B 1 81 ? -21.382 -8.630 42.626 1.00 85.06 89 LYS B N 1
ATOM 3169 C CA . LYS B 1 81 ? -19.932 -8.686 42.801 1.00 83.72 89 LYS B CA 1
ATOM 3170 C C . LYS B 1 81 ? -19.294 -7.306 43.016 1.00 72.70 89 LYS B C 1
ATOM 3171 O O . LYS B 1 81 ? -18.264 -7.195 43.675 1.00 74.29 89 LYS B O 1
ATOM 3177 N N . LYS B 1 82 ? -19.910 -6.261 42.471 1.00 68.50 90 LYS B N 1
ATOM 3178 C CA . LYS B 1 82 ? -19.331 -4.916 42.522 1.00 62.28 90 LYS B CA 1
ATOM 3179 C C . LYS B 1 82 ? -20.076 -3.967 43.457 1.00 68.78 90 LYS B C 1
ATOM 3180 O O . LYS B 1 82 ? -19.462 -3.239 44.239 1.00 65.19 90 LYS B O 1
ATOM 3186 N N . TYR B 1 83 ? -21.400 -3.961 43.359 1.00 70.25 91 TYR B N 1
ATOM 3187 C CA . TYR B 1 83 ? -22.198 -2.991 44.097 1.00 70.03 91 TYR B CA 1
ATOM 3188 C C . TYR B 1 83 ? -22.997 -3.606 45.238 1.00 62.30 91 TYR B C 1
ATOM 3189 O O . TYR B 1 83 ? -23.592 -4.676 45.104 1.00 63.57 91 TYR B O 1
ATOM 3198 N N . LEU B 1 84 ? -22.988 -2.912 46.365 1.00 49.58 92 LEU B N 1
ATOM 3199 C CA . LEU B 1 84 ? -23.851 -3.242 47.473 1.00 45.42 92 LEU B CA 1
ATOM 3200 C C . LEU B 1 84 ? -25.012 -2.263 47.478 1.00 48.78 92 LEU B C 1
ATOM 3201 O O . LEU B 1 84 ? -24.835 -1.060 47.214 1.00 37.54 92 LEU B O 1
ATOM 3206 N N . TYR B 1 85 ? -26.200 -2.786 47.765 1.00 43.42 93 TYR B N 1
ATOM 3207 C CA . TYR B 1 85 ? -27.411 -1.988 47.720 1.00 37.94 93 TYR B CA 1
ATOM 3208 C C . TYR B 1 85 ? -28.088 -2.045 49.073 1.00 42.41 93 TYR B C 1
ATOM 3209 O O . TYR B 1 85 ? -28.442 -3.115 49.569 1.00 44.06 93 TYR B O 1
ATOM 3218 N N . LEU B 1 86 ? -28.260 -0.882 49.679 1.00 43.99 94 LEU B N 1
ATOM 3219 C CA . LEU B 1 86 ? -28.929 -0.803 50.963 1.00 43.96 94 LEU B CA 1
ATOM 3220 C C . LEU B 1 86 ? -30.343 -0.268 50.765 1.00 36.70 94 LEU B C 1
ATOM 3221 O O . LEU B 1 86 ? -30.543 0.838 50.254 1.00 37.87 94 LEU B O 1
ATOM 3226 N N . VAL B 1 87 ? -31.323 -1.047 51.184 1.00 32.06 95 VAL B N 1
ATOM 3227 C CA . VAL B 1 87 ? -32.710 -0.612 51.096 1.00 29.52 95 VAL B CA 1
ATOM 3228 C C . VAL B 1 87 ? -33.132 0.095 52.386 1.00 32.91 95 VAL B C 1
ATOM 3229 O O . VAL B 1 87 ? -33.231 -0.521 53.460 1.00 30.00 95 VAL B O 1
ATOM 3233 N N . LEU B 1 88 ? -33.396 1.393 52.255 1.00 27.86 96 LEU B N 1
ATOM 3234 C CA . LEU B 1 88 ? -33.606 2.280 53.391 1.00 26.65 96 LEU B CA 1
ATOM 3235 C C . LEU B 1 88 ? -34.996 2.913 53.380 1.00 32.15 96 LEU B C 1
ATOM 3236 O O . LEU B 1 88 ? -35.604 3.132 52.333 1.00 29.60 96 LEU B O 1
ATOM 3241 N N . GLU B 1 89 ? -35.488 3.175 54.580 1.00 32.68 97 GLU B N 1
ATOM 3242 C CA . GLU B 1 89 ? -36.657 3.998 54.797 1.00 39.22 97 GLU B CA 1
ATOM 3243 C C . GLU B 1 89 ? -36.529 5.305 54.005 1.00 30.93 97 GLU B C 1
ATOM 3244 O O . GLU B 1 89 ? -35.449 5.928 53.923 1.00 25.18 97 GLU B O 1
ATOM 3250 N N . HIS B 1 90 ? -37.634 5.721 53.410 1.00 32.04 98 HIS B N 1
ATOM 3251 C CA . HIS B 1 90 ? -37.616 6.899 52.565 1.00 37.12 98 HIS B CA 1
ATOM 3252 C C . HIS B 1 90 ? -38.261 8.048 53.306 1.00 34.66 98 HIS B C 1
ATOM 3253 O O . HIS B 1 90 ? -39.412 7.958 53.743 1.00 34.92 98 HIS B O 1
ATOM 3260 N N . VAL B 1 91 ? -37.509 9.125 53.443 1.00 31.66 99 VAL B N 1
ATOM 3261 C CA . VAL B 1 91 ? -37.971 10.285 54.164 1.00 37.29 99 VAL B CA 1
ATOM 3262 C C . VAL B 1 91 ? -37.646 11.514 53.302 1.00 46.04 99 VAL B C 1
ATOM 3263 O O . VAL B 1 91 ? -36.642 11.523 52.586 1.00 46.85 99 VAL B O 1
ATOM 3267 N N . SER B 1 92 ? -38.510 12.526 53.317 1.00 39.29 100 SER B N 1
ATOM 3268 C CA . SER B 1 92 ? -38.315 13.666 52.422 1.00 47.77 100 SER B CA 1
ATOM 3269 C C . SER B 1 92 ? -38.641 15.052 53.005 1.00 40.18 100 SER B C 1
ATOM 3270 O O . SER B 1 92 ? -38.940 15.985 52.250 1.00 43.00 100 SER B O 1
ATOM 3273 N N . GLY B 1 93 ? -38.587 15.191 54.325 1.00 39.77 101 GLY B N 1
ATOM 3274 C CA . GLY B 1 93 ? -38.896 16.462 54.966 1.00 41.86 101 GLY B CA 1
ATOM 3275 C C . GLY B 1 93 ? -37.713 17.417 55.016 1.00 44.01 101 GLY B C 1
ATOM 3276 O O . GLY B 1 93 ? -37.814 18.530 55.534 1.00 43.72 101 GLY B O 1
ATOM 3277 N N . GLY B 1 94 ? -36.589 16.990 54.456 1.00 33.46 102 GLY B N 1
ATOM 3278 C CA . GLY B 1 94 ? -35.375 17.781 54.495 1.00 35.28 102 GLY B CA 1
ATOM 3279 C C . GLY B 1 94 ? -34.465 17.378 55.637 1.00 35.89 102 GLY B C 1
ATOM 3280 O O . GLY B 1 94 ? -34.410 16.208 56.036 1.00 35.16 102 GLY B O 1
ATOM 3281 N N . GLU B 1 95 ? -33.719 18.345 56.160 1.00 26.17 103 GLU B N 1
ATOM 3282 C CA . GLU B 1 95 ? -32.787 18.038 57.217 1.00 25.27 103 GLU B CA 1
ATOM 3283 C C . GLU B 1 95 ? -32.976 19.029 58.360 1.00 30.11 103 GLU B C 1
ATOM 3284 O O . GLU B 1 95 ? -33.573 20.080 58.181 1.00 27.47 103 GLU B O 1
ATOM 3290 N N . LEU B 1 96 ? -32.516 18.651 59.540 1.00 32.08 104 LEU B N 1
ATOM 3291 C CA . LEU B 1 96 ? -32.803 19.393 60.766 1.00 32.96 104 LEU B CA 1
ATOM 3292 C C . LEU B 1 96 ? -32.444 20.903 60.716 1.00 40.78 104 LEU B C 1
ATOM 3293 O O . LEU B 1 96 ? -33.196 21.744 61.218 1.00 29.25 104 LEU B O 1
ATOM 3298 N N . PHE B 1 97 ? -31.324 21.255 60.092 1.00 31.25 105 PHE B N 1
ATOM 3299 C CA . PHE B 1 97 ? -30.941 22.666 60.021 1.00 25.14 105 PHE B CA 1
ATOM 3300 C C . PHE B 1 97 ? -31.811 23.502 59.094 1.00 27.07 105 PHE B C 1
ATOM 3301 O O . PHE B 1 97 ? -31.766 24.726 59.171 1.00 31.11 105 PHE B O 1
ATOM 3309 N N . ASP B 1 98 ? -32.555 22.865 58.183 1.00 28.30 106 ASP B N 1
ATOM 3310 C CA . ASP B 1 98 ? -33.528 23.602 57.371 1.00 33.53 106 ASP B CA 1
ATOM 3311 C C . ASP B 1 98 ? -34.545 24.214 58.318 1.00 31.77 106 ASP B C 1
ATOM 3312 O O . ASP B 1 98 ? -35.013 25.344 58.121 1.00 34.63 106 ASP B O 1
ATOM 3317 N N . TYR B 1 99 ? -34.922 23.435 59.326 1.00 34.13 107 TYR B N 1
ATOM 3318 C CA . TYR B 1 99 ? -35.878 23.888 60.317 1.00 33.24 107 TYR B CA 1
ATOM 3319 C C . TYR B 1 99 ? -35.243 24.937 61.211 1.00 29.44 107 TYR B C 1
ATOM 3320 O O . TYR B 1 99 ? -35.865 25.955 61.518 1.00 31.32 107 TYR B O 1
ATOM 3329 N N . LEU B 1 100 ? -33.999 24.697 61.612 1.00 28.68 108 LEU B N 1
ATOM 3330 C CA . LEU B 1 100 ? -33.268 25.661 62.431 1.00 38.56 108 LEU B CA 1
ATOM 3331 C C . LEU B 1 100 ? -33.116 27.011 61.728 1.00 35.57 108 LEU B C 1
ATOM 3332 O O . LEU B 1 100 ? -33.319 28.089 62.331 1.00 32.78 108 LEU B O 1
ATOM 3337 N N . VAL B 1 101 ? -32.759 26.962 60.448 1.00 29.85 109 VAL B N 1
ATOM 3338 C CA . VAL B 1 101 ? -32.554 28.187 59.698 1.00 26.24 109 VAL B CA 1
ATOM 3339 C C . VAL B 1 101 ? -33.843 29.016 59.673 1.00 37.04 109 VAL B C 1
ATOM 3340 O O . VAL B 1 101 ? -33.800 30.237 59.872 1.00 35.69 109 VAL B O 1
ATOM 3344 N N . LYS B 1 102 ? -34.984 28.355 59.469 1.00 30.38 110 LYS B N 1
ATOM 3345 C CA . LYS B 1 102 ? -36.274 29.066 59.458 1.00 37.56 110 LYS B CA 1
ATOM 3346 C C . LYS B 1 102 ? -36.593 29.756 60.798 1.00 34.72 110 LYS B C 1
ATOM 3347 O O . LYS B 1 102 ? -37.230 30.801 60.821 1.00 38.17 110 LYS B O 1
ATOM 3353 N N . LYS B 1 103 ? -36.152 29.165 61.908 1.00 34.43 111 LYS B N 1
ATOM 3354 C CA . LYS B 1 103 ? -36.454 29.682 63.246 1.00 38.33 111 LYS B CA 1
ATOM 3355 C C . LYS B 1 103 ? -35.378 30.624 63.791 1.00 39.54 111 LYS B C 1
ATOM 3356 O O . LYS B 1 103 ? -35.635 31.401 64.708 1.00 36.43 111 LYS B O 1
ATOM 3362 N N . GLY B 1 104 ? -34.183 30.568 63.207 1.00 41.67 112 GLY B N 1
ATOM 3363 C CA . GLY B 1 104 ? -33.058 31.358 63.679 1.00 40.80 112 GLY B CA 1
ATOM 3364 C C . GLY B 1 104 ? -32.342 30.686 64.836 1.00 43.95 112 GLY B C 1
ATOM 3365 O O . GLY B 1 104 ? -31.153 30.382 64.745 1.00 36.75 112 GLY B O 1
ATOM 3366 N N . ARG B 1 105 ? -33.063 30.504 65.941 1.00 37.17 113 ARG B N 1
ATOM 3367 C CA . ARG B 1 105 ? -32.645 29.632 67.033 1.00 34.09 113 ARG B CA 1
ATOM 3368 C C . ARG B 1 105 ? -33.898 29.068 67.708 1.00 30.29 113 ARG B C 1
ATOM 3369 O O . ARG B 1 105 ? -34.979 29.652 67.627 1.00 30.68 113 ARG B O 1
ATOM 3377 N N . LEU B 1 106 ? -33.759 27.914 68.342 1.00 29.81 114 LEU B N 1
ATOM 3378 C CA . LEU B 1 106 ? -34.897 27.249 68.960 1.00 37.62 114 LEU B CA 1
ATOM 3379 C C . LEU B 1 106 ? -34.964 27.592 70.430 1.00 37.30 114 LEU B C 1
ATOM 3380 O O . LEU B 1 106 ? -33.935 27.838 71.054 1.00 42.56 114 LEU B O 1
ATOM 3385 N N . THR B 1 107 ? -36.174 27.593 70.985 1.00 38.83 115 THR B N 1
ATOM 3386 C CA . THR B 1 107 ? -36.339 27.674 72.427 1.00 37.54 115 THR B CA 1
ATOM 3387 C C . THR B 1 107 ? -35.671 26.453 73.042 1.00 37.63 115 THR B C 1
ATOM 3388 O O . THR B 1 107 ? -35.487 25.436 72.363 1.00 41.19 115 THR B O 1
ATOM 3392 N N . PRO B 1 108 ? -35.315 26.539 74.331 1.00 39.76 116 PRO B N 1
ATOM 3393 C CA . PRO B 1 108 ? -34.812 25.367 75.049 1.00 39.48 116 PRO B CA 1
ATOM 3394 C C . PRO B 1 108 ? -35.802 24.199 75.012 1.00 40.05 116 PRO B C 1
ATOM 3395 O O . PRO B 1 108 ? -35.367 23.045 74.918 1.00 30.57 116 PRO B O 1
ATOM 3399 N N . LYS B 1 109 ? -37.104 24.480 75.086 1.00 31.66 117 LYS B N 1
ATOM 3400 C CA . LYS B 1 109 ? -38.095 23.398 74.992 1.00 43.49 117 LYS B CA 1
ATOM 3401 C C . LYS B 1 109 ? -38.118 22.660 73.643 1.00 37.37 117 LYS B C 1
ATOM 3402 O O . LYS B 1 109 ? -38.231 21.432 73.599 1.00 34.93 117 LYS B O 1
ATOM 3408 N N . GLU B 1 110 ? -38.022 23.391 72.540 1.00 33.89 118 GLU B N 1
ATOM 3409 C CA . GLU B 1 110 ? -38.013 22.720 71.237 1.00 29.41 118 GLU B CA 1
ATOM 3410 C C . GLU B 1 110 ? -36.660 22.034 70.933 1.00 32.30 118 GLU B C 1
ATOM 3411 O O . GLU B 1 110 ? -36.620 20.933 70.361 1.00 29.10 118 GLU B O 1
ATOM 3417 N N . ALA B 1 111 ? -35.563 22.677 71.327 1.00 24.92 119 ALA B N 1
ATOM 3418 C CA . ALA B 1 111 ? -34.227 22.122 71.126 1.00 22.44 119 ALA B CA 1
ATOM 3419 C C . ALA B 1 111 ? -34.139 20.759 71.805 1.00 31.25 119 ALA B C 1
ATOM 3420 O O . ALA B 1 111 ? -33.591 19.796 71.259 1.00 28.80 119 ALA B O 1
ATOM 3422 N N . ARG B 1 112 ? -34.725 20.691 72.994 1.00 28.64 120 ARG B N 1
ATOM 3423 C CA . ARG B 1 112 ? -34.669 19.503 73.826 1.00 33.12 120 ARG B CA 1
ATOM 3424 C C . ARG B 1 112 ? -35.526 18.340 73.288 1.00 27.37 120 ARG B C 1
ATOM 3425 O O . ARG B 1 112 ? -35.194 17.178 73.475 1.00 23.53 120 ARG B O 1
ATOM 3433 N N . LYS B 1 113 ? -36.634 18.661 72.637 1.00 29.53 121 LYS B N 1
ATOM 3434 C CA . LYS B 1 113 ? -37.418 17.642 71.964 1.00 37.68 121 LYS B CA 1
ATOM 3435 C C . LYS B 1 113 ? -36.535 16.922 70.947 1.00 33.05 121 LYS B C 1
ATOM 3436 O O . LYS B 1 113 ? -36.466 15.690 70.940 1.00 26.99 121 LYS B O 1
ATOM 3442 N N . PHE B 1 114 ? -35.840 17.691 70.113 1.00 27.15 122 PHE B N 1
ATOM 3443 C CA . PHE B 1 114 ? -34.944 17.112 69.116 1.00 23.86 122 PHE B CA 1
ATOM 3444 C C . PHE B 1 114 ? -33.761 16.372 69.750 1.00 25.37 122 PHE B C 1
ATOM 3445 O O . PHE B 1 114 ? -33.354 15.298 69.278 1.00 24.46 122 PHE B O 1
ATOM 3453 N N . PHE B 1 115 ? -33.215 16.954 70.811 1.00 24.22 123 PHE B N 1
ATOM 3454 C CA . PHE B 1 115 ? -32.094 16.368 71.524 1.00 27.65 123 PHE B CA 1
ATOM 3455 C C . PHE B 1 115 ? -32.445 14.999 72.136 1.00 22.81 123 PHE B C 1
ATOM 3456 O O . PHE B 1 115 ? -31.635 14.047 72.100 1.00 23.69 123 PHE B O 1
ATOM 3464 N N . ARG B 1 116 ? -33.651 14.893 72.681 1.00 25.30 124 ARG B N 1
ATOM 3465 C CA . ARG B 1 116 ? -34.123 13.612 73.209 1.00 25.69 124 ARG B CA 1
ATOM 3466 C C . ARG B 1 116 ? -34.294 12.556 72.119 1.00 28.83 124 ARG B C 1
ATOM 3467 O O . ARG B 1 116 ? -33.937 11.415 72.341 1.00 28.45 124 ARG B O 1
ATOM 3475 N N . GLN B 1 117 ? -34.841 12.936 70.962 1.00 26.97 125 GLN B N 1
ATOM 3476 C CA . GLN B 1 117 ? -34.855 12.024 69.798 1.00 28.63 125 GLN B CA 1
ATOM 3477 C C . GLN B 1 117 ? -33.468 11.525 69.397 1.00 30.99 125 GLN B C 1
ATOM 3478 O O . GLN B 1 117 ? -33.292 10.337 69.105 1.00 24.80 125 GLN B O 1
ATOM 3484 N N . ILE B 1 118 ? -32.490 12.428 69.389 1.00 23.54 126 ILE B N 1
ATOM 3485 C CA . ILE B 1 118 ? -31.148 12.099 68.946 1.00 24.29 126 ILE B CA 1
ATOM 3486 C C . ILE B 1 118 ? -30.441 11.216 69.955 1.00 28.00 126 ILE B C 1
ATOM 3487 O O . ILE B 1 118 ? -29.830 10.188 69.592 1.00 33.71 126 ILE B O 1
ATOM 3492 N N . ILE B 1 119 ? -30.528 11.606 71.224 1.00 27.53 127 ILE B N 1
ATOM 3493 C CA . ILE B 1 119 ? -29.918 10.842 72.299 1.00 29.30 127 ILE B CA 1
ATOM 3494 C C . ILE B 1 119 ? -30.521 9.440 72.430 1.00 30.31 127 ILE B C 1
ATOM 3495 O O . ILE B 1 119 ? -29.804 8.462 72.666 1.00 27.24 127 ILE B O 1
ATOM 3500 N N . SER B 1 120 ? -31.837 9.357 72.278 1.00 24.74 128 SER B N 1
ATOM 3501 C CA . SER B 1 120 ? -32.541 8.080 72.337 1.00 29.73 128 SER B CA 1
ATOM 3502 C C . SER B 1 120 ? -32.071 7.128 71.221 1.00 28.82 128 SER B C 1
ATOM 3503 O O . SER B 1 120 ? -31.805 5.959 71.465 1.00 27.25 128 SER B O 1
ATOM 3506 N N . ALA B 1 121 ? -31.948 7.653 70.001 1.00 24.44 129 ALA B N 1
ATOM 3507 C CA . ALA B 1 121 ? -31.437 6.874 68.883 1.00 25.32 129 ALA B CA 1
ATOM 3508 C C . ALA B 1 121 ? -29.999 6.426 69.101 1.00 28.61 129 ALA B C 1
ATOM 3509 O O . ALA B 1 121 ? -29.655 5.298 68.783 1.00 25.63 129 ALA B O 1
ATOM 3511 N N . LEU B 1 122 ? -29.170 7.308 69.660 1.00 25.18 130 LEU B N 1
ATOM 3512 C CA . LEU B 1 122 ? -27.775 6.994 69.910 1.00 25.22 130 LEU B CA 1
ATOM 3513 C C . LEU B 1 122 ? -27.635 5.964 70.995 1.00 34.49 130 LEU B C 1
ATOM 3514 O O . LEU B 1 122 ? -26.818 5.036 70.891 1.00 35.08 130 LEU B O 1
ATOM 3519 N N . ASP B 1 123 ? -28.421 6.143 72.053 1.00 26.68 131 ASP B N 1
ATOM 3520 C CA . ASP B 1 123 ? -28.417 5.198 73.152 1.00 30.70 131 ASP B CA 1
ATOM 3521 C C . ASP B 1 123 ? -28.765 3.791 72.635 1.00 25.44 131 ASP B C 1
ATOM 3522 O O . ASP B 1 123 ? -28.103 2.818 72.975 1.00 29.36 131 ASP B O 1
ATOM 3527 N N . PHE B 1 124 ? -29.818 3.710 71.836 1.00 25.64 132 PHE B N 1
ATOM 3528 C CA . PHE B 1 124 ? -30.277 2.451 71.262 1.00 32.65 132 PHE B CA 1
ATOM 3529 C C . PHE B 1 124 ? -29.169 1.804 70.426 1.00 28.65 132 PHE B C 1
ATOM 3530 O O . PHE B 1 124 ? -28.879 0.633 70.605 1.00 27.33 132 PHE B O 1
ATOM 3538 N N . CYS B 1 125 ? -28.559 2.568 69.516 1.00 29.20 133 CYS B N 1
ATOM 3539 C CA . CYS B 1 125 ? -27.554 2.004 68.614 1.00 29.79 133 CYS B CA 1
ATOM 3540 C C . CYS B 1 125 ? -26.292 1.602 69.358 1.00 30.99 133 CYS B C 1
ATOM 3541 O O . CYS B 1 125 ? -25.672 0.565 69.045 1.00 28.09 133 CYS B O 1
ATOM 3544 N N . HIS B 1 126 ? -25.927 2.411 70.354 1.00 25.99 134 HIS B N 1
ATOM 3545 C CA . HIS B 1 126 ? -24.770 2.122 71.192 1.00 31.15 134 HIS B CA 1
ATOM 3546 C C . HIS B 1 126 ? -25.004 0.837 71.968 1.00 33.89 134 HIS B C 1
ATOM 3547 O O . HIS B 1 126 ? -24.077 0.068 72.171 1.00 31.98 134 HIS B O 1
ATOM 3554 N N . SER B 1 127 ? -26.248 0.622 72.397 1.00 29.84 135 SER B N 1
ATOM 3555 C CA . SER B 1 127 ? -26.620 -0.580 73.141 1.00 31.12 135 SER B CA 1
ATOM 3556 C C . SER B 1 127 ? -26.454 -1.822 72.276 1.00 25.93 135 SER B C 1
ATOM 3557 O O . SER B 1 127 ? -26.281 -2.918 72.797 1.00 38.36 135 SER B O 1
ATOM 3560 N N . HIS B 1 128 ? -26.521 -1.652 70.957 1.00 32.72 136 HIS B N 1
ATOM 3561 C CA . HIS B 1 128 ? -26.338 -2.781 70.045 1.00 31.97 136 HIS B CA 1
ATOM 3562 C C . HIS B 1 128 ? -24.943 -2.779 69.420 1.00 32.13 136 HIS B C 1
ATOM 3563 O O . HIS B 1 128 ? -24.764 -3.298 68.328 1.00 37.42 136 HIS B O 1
ATOM 3570 N N . SER B 1 129 ? -23.983 -2.176 70.122 1.00 29.45 137 SER B N 1
ATOM 3571 C CA . SER B 1 129 ? -22.587 -2.089 69.685 1.00 35.55 137 SER B CA 1
ATOM 3572 C C . SER B 1 129 ? -22.381 -1.346 68.361 1.00 36.67 137 SER B C 1
ATOM 3573 O O . SER B 1 129 ? -21.467 -1.677 67.603 1.00 40.22 137 SER B O 1
ATOM 3576 N N . ILE B 1 130 ? -23.223 -0.356 68.082 1.00 34.54 138 ILE B N 1
ATOM 3577 C CA . ILE B 1 130 ? -23.100 0.445 66.861 1.00 33.01 138 ILE B CA 1
ATOM 3578 C C . ILE B 1 130 ? -22.937 1.939 67.187 1.00 41.23 138 ILE B C 1
ATOM 3579 O O . ILE B 1 130 ? -23.862 2.573 67.714 1.00 32.34 138 ILE B O 1
ATOM 3584 N N . CYS B 1 131 ? -21.782 2.508 66.853 1.00 37.59 139 CYS B N 1
ATOM 3585 C CA . CYS B 1 131 ? -21.564 3.945 67.026 1.00 40.49 139 CYS B CA 1
ATOM 3586 C C . CYS B 1 131 ? -21.714 4.642 65.681 1.00 33.00 139 CYS B C 1
ATOM 3587 O O . CYS B 1 131 ? -21.523 4.015 64.655 1.00 34.22 139 CYS B O 1
ATOM 3590 N N . HIS B 1 132 ? -22.070 5.925 65.673 1.00 29.87 140 HIS B N 1
ATOM 3591 C CA . HIS B 1 132 ? -22.153 6.651 64.404 1.00 28.12 140 HIS B CA 1
ATOM 3592 C C . HIS B 1 132 ? -20.784 7.090 63.898 1.00 25.63 140 HIS B C 1
ATOM 3593 O O . HIS B 1 132 ? -20.398 6.777 62.765 1.00 26.84 140 HIS B O 1
ATOM 3600 N N . ARG B 1 133 ? -20.071 7.841 64.739 1.00 24.44 141 ARG B N 1
ATOM 3601 C CA . ARG B 1 133 ? -18.678 8.245 64.491 1.00 34.85 141 ARG B CA 1
ATOM 3602 C C . ARG B 1 133 ? -18.497 9.424 63.535 1.00 34.46 141 ARG B C 1
ATOM 3603 O O . ARG B 1 133 ? -17.397 9.953 63.417 1.00 40.93 141 ARG B O 1
ATOM 3611 N N . ASP B 1 134 ? -19.555 9.842 62.858 1.00 29.85 142 ASP B N 1
ATOM 3612 C CA . ASP B 1 134 ? -19.421 10.910 61.868 1.00 36.19 142 ASP B CA 1
ATOM 3613 C C . ASP B 1 134 ? -20.715 11.725 61.873 1.00 27.31 142 ASP B C 1
ATOM 3614 O O . ASP B 1 134 ? -21.253 12.089 60.836 1.00 29.94 142 ASP B O 1
ATOM 3619 N N . LEU B 1 135 ? -21.248 11.941 63.066 1.00 32.45 143 LEU B N 1
ATOM 3620 C CA . LEU B 1 135 ? -22.549 12.570 63.215 1.00 32.06 143 LEU B CA 1
ATOM 3621 C C . LEU B 1 135 ? -22.447 14.040 62.843 1.00 32.65 143 LEU B C 1
ATOM 3622 O O . LEU B 1 135 ? -21.602 14.767 63.355 1.00 32.37 143 LEU B O 1
ATOM 3627 N N . LYS B 1 136 ? -23.275 14.455 61.902 1.00 34.36 144 LYS B N 1
ATOM 3628 C CA . LYS B 1 136 ? -23.298 15.841 61.479 1.00 30.61 144 LYS B CA 1
ATOM 3629 C C . LYS B 1 136 ? -24.717 16.178 61.040 1.00 27.45 144 LYS B C 1
ATOM 3630 O O . LYS B 1 136 ? -25.545 15.294 60.892 1.00 27.52 144 LYS B O 1
ATOM 3636 N N . PRO B 1 137 ? -25.025 17.470 60.887 1.00 33.89 145 PRO B N 1
ATOM 3637 C CA . PRO B 1 137 ? -26.405 17.877 60.574 1.00 35.15 145 PRO B CA 1
ATOM 3638 C C . PRO B 1 137 ? -27.068 17.176 59.386 1.00 33.20 145 PRO B C 1
ATOM 3639 O O . PRO B 1 137 ? -28.241 16.824 59.489 1.00 32.91 145 PRO B O 1
ATOM 3643 N N . GLU B 1 138 ? -26.359 16.971 58.280 1.00 27.95 146 GLU B N 1
ATOM 3644 C CA . GLU B 1 138 ? -26.978 16.292 57.146 1.00 31.35 146 GLU B CA 1
ATOM 3645 C C . GLU B 1 138 ? -27.425 14.839 57.417 1.00 27.77 146 GLU B C 1
ATOM 3646 O O . GLU B 1 138 ? -28.165 14.254 56.625 1.00 34.39 146 GLU B O 1
ATOM 3652 N N . ASN B 1 139 ? -26.943 14.251 58.505 1.00 26.72 147 ASN B N 1
ATOM 3653 C CA . ASN B 1 139 ? -27.406 12.925 58.926 1.00 26.86 147 ASN B CA 1
ATOM 3654 C C . ASN B 1 139 ? -28.717 12.991 59.703 1.00 27.41 147 ASN B C 1
ATOM 3655 O O . ASN B 1 139 ? -29.308 11.966 60.020 1.00 24.51 147 ASN B O 1
ATOM 3660 N N . LEU B 1 140 ? -29.146 14.199 60.054 1.00 25.01 148 LEU B N 1
ATOM 3661 C CA . LEU B 1 140 ? -30.327 14.347 60.882 1.00 28.89 148 LEU B CA 1
ATOM 3662 C C . LEU B 1 140 ? -31.473 14.733 59.978 1.00 32.96 148 LEU B C 1
ATOM 3663 O O . LEU B 1 140 ? -31.754 15.924 59.778 1.00 23.05 148 LEU B O 1
ATOM 3668 N N . LEU B 1 141 ? -32.112 13.717 59.402 1.00 24.72 149 LEU B N 1
ATOM 3669 C CA . LEU B 1 141 ? -33.179 13.938 58.445 1.00 25.86 149 LEU B CA 1
ATOM 3670 C C . LEU B 1 141 ? -34.491 14.163 59.162 1.00 32.57 149 LEU B C 1
ATOM 3671 O O . LEU B 1 141 ? -34.682 13.710 60.294 1.00 29.71 149 LEU B O 1
ATOM 3676 N N . LEU B 1 142 ? -35.386 14.872 58.490 1.00 31.80 150 LEU B N 1
ATOM 3677 C CA . LEU B 1 142 ? -36.704 15.158 59.025 1.00 34.61 150 LEU B CA 1
ATOM 3678 C C . LEU B 1 142 ? -37.746 14.422 58.221 1.00 30.49 150 LEU B C 1
ATOM 3679 O O . LEU B 1 142 ? -37.697 14.405 56.989 1.00 33.85 150 LEU B O 1
ATOM 3684 N N . ASP B 1 143 ? -38.686 13.796 58.913 1.00 29.13 151 ASP B N 1
ATOM 3685 C CA . ASP B 1 143 ? -39.871 13.289 58.245 1.00 26.02 151 ASP B CA 1
ATOM 3686 C C . ASP B 1 143 ? -40.908 14.421 58.095 1.00 40.32 151 ASP B C 1
ATOM 3687 O O . ASP B 1 143 ? -40.625 15.571 58.452 1.00 40.42 151 ASP B O 1
ATOM 3692 N N . GLU B 1 144 ? -42.101 14.088 57.600 1.00 44.75 152 GLU B N 1
ATOM 3693 C CA . GLU B 1 144 ? -43.138 15.093 57.337 1.00 52.72 152 GLU B CA 1
ATOM 3694 C C . GLU B 1 144 ? -43.738 15.719 58.590 1.00 47.48 152 GLU B C 1
ATOM 3695 O O . GLU B 1 144 ? -44.354 16.789 58.528 1.00 52.66 152 GLU B O 1
ATOM 3701 N N . ARG B 1 145 ? -43.575 15.031 59.715 1.00 40.55 153 ARG B N 1
ATOM 3702 C CA . ARG B 1 145 ? -44.071 15.515 60.991 1.00 40.52 153 ARG B CA 1
ATOM 3703 C C . ARG B 1 145 ? -42.950 16.178 61.753 1.00 36.14 153 ARG B C 1
ATOM 3704 O O . ARG B 1 145 ? -43.064 16.390 62.958 1.00 40.77 153 ARG B O 1
ATOM 3712 N N . ASN B 1 146 ? -41.857 16.457 61.047 1.00 37.75 154 ASN B N 1
ATOM 3713 C CA . ASN B 1 146 ? -40.730 17.200 61.599 1.00 40.88 154 ASN B CA 1
ATOM 3714 C C . ASN B 1 146 ? -39.979 16.421 62.664 1.00 39.23 154 ASN B C 1
ATOM 3715 O O . ASN B 1 146 ? -39.359 17.019 63.543 1.00 37.23 154 ASN B O 1
ATOM 3720 N N . ASN B 1 147 ? -40.054 15.095 62.602 1.00 31.49 155 ASN B N 1
ATOM 3721 C CA . ASN B 1 147 ? -39.277 14.239 63.507 1.00 28.01 155 ASN B CA 1
ATOM 3722 C C . ASN B 1 147 ? -38.024 13.669 62.843 1.00 28.57 155 ASN B C 1
ATOM 3723 O O . ASN B 1 147 ? -38.024 13.312 61.660 1.00 35.54 155 ASN B O 1
ATOM 3728 N N . ILE B 1 148 ? -36.957 13.614 63.626 1.00 28.14 156 ILE B N 1
ATOM 3729 C CA . ILE B 1 148 ? -35.648 13.165 63.174 1.00 26.67 156 ILE B CA 1
ATOM 3730 C C . ILE B 1 148 ? -35.572 11.663 62.810 1.00 29.13 156 ILE B C 1
ATOM 3731 O O . ILE B 1 148 ? -36.187 10.818 63.472 1.00 21.62 156 ILE B O 1
ATOM 3736 N N . ARG B 1 149 ? -34.860 11.354 61.723 1.00 22.69 157 ARG B N 1
ATOM 3737 C CA . ARG B 1 149 ? -34.300 10.029 61.518 1.00 23.21 157 ARG B CA 1
ATOM 3738 C C . ARG B 1 149 ? -32.828 10.215 61.347 1.00 24.66 157 ARG B C 1
ATOM 3739 O O . ARG B 1 149 ? -32.383 10.996 60.496 1.00 34.14 157 ARG B O 1
ATOM 3747 N N . ILE B 1 150 ? -32.053 9.492 62.131 1.00 17.69 158 ILE B N 1
ATOM 3748 C CA . ILE B 1 150 ? -30.599 9.642 62.017 1.00 20.36 158 ILE B CA 1
ATOM 3749 C C . ILE B 1 150 ? -30.165 8.682 60.948 1.00 26.23 158 ILE B C 1
ATOM 3750 O O . ILE B 1 150 ? -30.462 7.480 61.038 1.00 21.31 158 ILE B O 1
ATOM 3755 N N . ALA B 1 151 ? -29.536 9.210 59.902 1.00 24.39 159 ALA B N 1
ATOM 3756 C CA . ALA B 1 151 ? -29.019 8.346 58.831 1.00 27.22 159 ALA B CA 1
ATOM 3757 C C . ALA B 1 151 ? -27.515 8.079 58.980 1.00 25.25 159 ALA B C 1
ATOM 3758 O O . ALA B 1 151 ? -26.800 8.784 59.701 1.00 27.71 159 ALA B O 1
ATOM 3760 N N . ASP B 1 152 ? -27.083 7.018 58.312 1.00 29.18 160 ASP B N 1
ATOM 3761 C CA . ASP B 1 152 ? -25.677 6.717 58.069 1.00 36.45 160 ASP B CA 1
ATOM 3762 C C . ASP B 1 152 ? -24.907 6.105 59.217 1.00 33.94 160 ASP B C 1
ATOM 3763 O O . ASP B 1 152 ? -23.682 6.132 59.233 1.00 29.23 160 ASP B O 1
ATOM 3768 N N . PHE B 1 153 ? -25.637 5.521 60.155 1.00 36.16 161 PHE B N 1
ATOM 3769 C CA . PHE B 1 153 ? -25.025 4.663 61.136 1.00 35.68 161 PHE B CA 1
ATOM 3770 C C . PHE B 1 153 ? -24.274 3.565 60.411 1.00 35.37 161 PHE B C 1
ATOM 3771 O O . PHE B 1 153 ? -24.841 2.882 59.568 1.00 35.27 161 PHE B O 1
ATOM 3779 N N . GLY B 1 154 ? -22.990 3.429 60.727 1.00 43.29 162 GLY B N 1
ATOM 3780 C CA . GLY B 1 154 ? -22.176 2.334 60.242 1.00 49.43 162 GLY B CA 1
ATOM 3781 C C . GLY B 1 154 ? -21.477 2.613 58.933 1.00 52.84 162 GLY B C 1
ATOM 3782 O O . GLY B 1 154 ? -20.865 1.721 58.344 1.00 55.33 162 GLY B O 1
ATOM 3783 N N . MET B 1 155 ? -21.568 3.854 58.474 1.00 48.08 163 MET B N 1
ATOM 3784 C CA . MET B 1 155 ? -20.999 4.231 57.189 1.00 41.14 163 MET B CA 1
ATOM 3785 C C . MET B 1 155 ? -19.606 4.828 57.331 1.00 43.63 163 MET B C 1
ATOM 3786 O O . MET B 1 155 ? -18.903 5.016 56.342 1.00 38.03 163 MET B O 1
ATOM 3791 N N . ALA B 1 156 ? -19.213 5.128 58.564 1.00 37.07 164 ALA B N 1
ATOM 3792 C CA . ALA B 1 156 ? -17.934 5.793 58.809 1.00 49.93 164 ALA B CA 1
ATOM 3793 C C . ALA B 1 156 ? -16.734 5.083 58.144 1.00 54.76 164 ALA B C 1
ATOM 3794 O O . ALA B 1 156 ? -15.864 5.731 57.559 1.00 57.02 164 ALA B O 1
ATOM 3796 N N . SER B 1 157 ? -16.714 3.757 58.208 1.00 55.75 165 SER B N 1
ATOM 3797 C CA . SER B 1 157 ? -15.611 2.971 57.653 1.00 72.75 165 SER B CA 1
ATOM 3798 C C . SER B 1 157 ? -15.333 3.296 56.179 1.00 82.39 165 SER B C 1
ATOM 3799 O O . SER B 1 157 ? -14.203 3.163 55.701 1.00 80.16 165 SER B O 1
ATOM 3802 N N . LEU B 1 158 ? -16.370 3.728 55.468 1.00 87.39 166 LEU B N 1
ATOM 3803 C CA . LEU B 1 158 ? -16.249 4.057 54.051 1.00 84.46 166 LEU B CA 1
ATOM 3804 C C . LEU B 1 158 ? -15.538 5.399 53.848 1.00 80.29 166 LEU B C 1
ATOM 3805 O O . LEU B 1 158 ? -16.127 6.469 54.027 1.00 67.72 166 LEU B O 1
ATOM 3810 N N . SER B 1 171 ? -17.302 19.036 57.615 1.00 82.15 179 SER B N 1
ATOM 3811 C CA . SER B 1 171 ? -17.211 17.931 58.568 1.00 69.14 179 SER B CA 1
ATOM 3812 C C . SER B 1 171 ? -16.432 18.206 59.868 1.00 60.43 179 SER B C 1
ATOM 3813 O O . SER B 1 171 ? -16.902 17.806 60.935 1.00 52.51 179 SER B O 1
ATOM 3816 N N . PRO B 1 172 ? -15.251 18.872 59.794 1.00 50.65 180 PRO B N 1
ATOM 3817 C CA . PRO B 1 172 ? -14.486 19.027 61.040 1.00 49.95 180 PRO B CA 1
ATOM 3818 C C . PRO B 1 172 ? -15.240 19.775 62.128 1.00 37.79 180 PRO B C 1
ATOM 3819 O O . PRO B 1 172 ? -14.913 19.584 63.297 1.00 36.20 180 PRO B O 1
ATOM 3823 N N . HIS B 1 173 ? -16.227 20.591 61.754 1.00 36.25 181 HIS B N 1
ATOM 3824 C CA . HIS B 1 173 ? -16.953 21.419 62.720 1.00 30.10 181 HIS B CA 1
ATOM 3825 C C . HIS B 1 173 ? -17.631 20.584 63.804 1.00 29.22 181 HIS B C 1
ATOM 3826 O O . HIS B 1 173 ? -17.884 21.065 64.903 1.00 33.61 181 HIS B O 1
ATOM 3833 N N . TYR B 1 174 ? -17.932 19.334 63.492 1.00 28.06 182 TYR B N 1
ATOM 3834 C CA . TYR B 1 174 ? -18.733 18.519 64.397 1.00 32.25 182 TYR B CA 1
ATOM 3835 C C . TYR B 1 174 ? -17.928 17.390 65.006 1.00 34.87 182 TYR B C 1
ATOM 3836 O O . TYR B 1 174 ? -18.424 16.672 65.875 1.00 41.58 182 TYR B O 1
ATOM 3845 N N . ALA B 1 175 ? -16.677 17.262 64.573 1.00 33.75 183 ALA B N 1
ATOM 3846 C CA . ALA B 1 175 ? -15.801 16.182 65.044 1.00 35.22 183 ALA B CA 1
ATOM 3847 C C . ALA B 1 175 ? -15.062 16.497 66.341 1.00 38.81 183 ALA B C 1
ATOM 3848 O O . ALA B 1 175 ? -14.578 17.602 66.534 1.00 40.28 183 ALA B O 1
ATOM 3850 N N . CYS B 1 176 ? -14.952 15.513 67.227 1.00 36.53 184 CYS B N 1
ATOM 3851 C CA . CYS B 1 176 ? -14.185 15.700 68.442 1.00 39.26 184 CYS B CA 1
ATOM 3852 C C . CYS B 1 176 ? -12.676 15.766 68.119 1.00 37.50 184 CYS B C 1
ATOM 3853 O O . CYS B 1 176 ? -12.243 15.296 67.061 1.00 35.77 184 CYS B O 1
ATOM 3856 N N . PRO B 1 177 ? -11.884 16.373 69.018 1.00 37.75 185 PRO B N 1
ATOM 3857 C CA . PRO B 1 177 ? -10.435 16.525 68.811 1.00 40.32 185 PRO B CA 1
ATOM 3858 C C . PRO B 1 177 ? -9.731 15.203 68.527 1.00 39.56 185 PRO B C 1
ATOM 3859 O O . PRO B 1 177 ? -8.784 15.179 67.739 1.00 45.81 185 PRO B O 1
ATOM 3863 N N . GLU B 1 178 ? -10.192 14.115 69.131 1.00 37.39 186 GLU B N 1
ATOM 3864 C CA . GLU B 1 178 ? -9.492 12.856 68.950 1.00 42.49 186 GLU B CA 1
ATOM 3865 C C . GLU B 1 178 ? -9.715 12.321 67.540 1.00 43.07 186 GLU B C 1
ATOM 3866 O O . GLU B 1 178 ? -8.847 11.652 66.996 1.00 41.63 186 GLU B O 1
ATOM 3872 N N . VAL B 1 179 ? -10.852 12.673 66.933 1.00 32.47 187 VAL B N 1
ATOM 3873 C CA . VAL B 1 179 ? -11.149 12.284 65.564 1.00 36.82 187 VAL B CA 1
ATOM 3874 C C . VAL B 1 179 ? -10.336 13.149 64.610 1.00 46.13 187 VAL B C 1
ATOM 3875 O O . VAL B 1 179 ? -9.770 12.659 63.634 1.00 40.66 187 VAL B O 1
ATOM 3879 N N . ILE B 1 180 ? -10.265 14.440 64.915 1.00 46.52 188 ILE B N 1
ATOM 3880 C CA . ILE B 1 180 ? -9.493 15.375 64.109 1.00 50.80 188 ILE B CA 1
ATOM 3881 C C . ILE B 1 180 ? -8.002 15.042 64.119 1.00 47.62 188 ILE B C 1
ATOM 3882 O O . ILE B 1 180 ? -7.293 15.282 63.145 1.00 53.24 188 ILE B O 1
ATOM 3887 N N . ARG B 1 181 ? -7.530 14.466 65.214 1.00 46.55 189 ARG B N 1
ATOM 3888 C CA . ARG B 1 181 ? -6.126 14.092 65.298 1.00 49.15 189 ARG B CA 1
ATOM 3889 C C . ARG B 1 181 ? -5.904 12.680 64.762 1.00 54.67 189 ARG B C 1
ATOM 3890 O O . ARG B 1 181 ? -4.798 12.141 64.847 1.00 50.25 189 ARG B O 1
ATOM 3898 N N . GLY B 1 182 ? -6.960 12.081 64.217 1.00 59.63 190 GLY B N 1
ATOM 3899 C CA . GLY B 1 182 ? -6.870 10.738 63.665 1.00 64.94 190 GLY B CA 1
ATOM 3900 C C . GLY B 1 182 ? -6.376 9.705 64.663 1.00 64.65 190 GLY B C 1
ATOM 3901 O O . GLY B 1 182 ? -5.803 8.677 64.292 1.00 63.84 190 GLY B O 1
ATOM 3902 N N . GLU B 1 183 ? -6.591 9.983 65.942 1.00 61.15 191 GLU B N 1
ATOM 3903 C CA . GLU B 1 183 ? -6.173 9.065 66.985 1.00 59.80 191 GLU B CA 1
ATOM 3904 C C . GLU B 1 183 ? -7.197 7.949 67.121 1.00 60.10 191 GLU B C 1
ATOM 3905 O O . GLU B 1 183 ? -8.298 8.033 66.572 1.00 55.46 191 GLU B O 1
ATOM 3911 N N . LYS B 1 184 ? -6.828 6.885 67.820 1.00 64.49 192 LYS B N 1
ATOM 3912 C CA . LYS B 1 184 ? -7.763 5.795 68.035 1.00 72.57 192 LYS B CA 1
ATOM 3913 C C . LYS B 1 184 ? -8.676 6.170 69.187 1.00 73.63 192 LYS B C 1
ATOM 3914 O O . LYS B 1 184 ? -8.225 6.387 70.312 1.00 76.31 192 LYS B O 1
ATOM 3920 N N . TYR B 1 185 ? -9.966 6.250 68.893 1.00 64.80 193 TYR B N 1
ATOM 3921 C CA . TYR B 1 185 ? -10.912 6.828 69.828 1.00 62.06 193 TYR B CA 1
ATOM 3922 C C . TYR B 1 185 ? -12.070 5.899 70.162 1.00 54.74 193 TYR B C 1
ATOM 3923 O O . TYR B 1 185 ? -12.332 4.933 69.452 1.00 47.95 193 TYR B O 1
ATOM 3932 N N . ASP B 1 186 ? -12.742 6.209 71.265 1.00 53.70 194 ASP B N 1
ATOM 3933 C CA . ASP B 1 186 ? -14.006 5.595 71.627 1.00 49.62 194 ASP B CA 1
ATOM 3934 C C . ASP B 1 186 ? -15.090 6.205 70.730 1.00 46.31 194 ASP B C 1
ATOM 3935 O O . ASP B 1 186 ? -15.214 7.425 70.634 1.00 39.94 194 ASP B O 1
ATOM 3940 N N . GLY B 1 187 ? -15.863 5.362 70.060 1.00 41.96 195 GLY B N 1
ATOM 3941 C CA . GLY B 1 187 ? -16.911 5.851 69.170 1.00 38.02 195 GLY B CA 1
ATOM 3942 C C . GLY B 1 187 ? -18.062 6.522 69.908 1.00 37.69 195 GLY B C 1
ATOM 3943 O O . GLY B 1 187 ? -18.650 7.491 69.412 1.00 35.19 195 GLY B O 1
ATOM 3944 N N . ARG B 1 188 ? -18.392 6.002 71.087 1.00 31.41 196 ARG B N 1
ATOM 3945 C CA . ARG B 1 188 ? -19.490 6.537 71.882 1.00 40.24 196 ARG B CA 1
ATOM 3946 C C . ARG B 1 188 ? -19.172 7.959 72.315 1.00 37.15 196 ARG B C 1
ATOM 3947 O O . ARG B 1 188 ? -20.055 8.805 72.395 1.00 29.45 196 ARG B O 1
ATOM 3955 N N . LYS B 1 189 ? -17.898 8.209 72.596 1.00 33.48 197 LYS B N 1
ATOM 3956 C CA . LYS B 1 189 ? -17.469 9.498 73.117 1.00 31.82 197 LYS B CA 1
ATOM 3957 C C . LYS B 1 189 ? -17.466 10.521 72.009 1.00 26.69 197 LYS B C 1
ATOM 3958 O O . LYS B 1 189 ? -17.846 11.672 72.217 1.00 31.34 197 LYS B O 1
ATOM 3964 N N . ALA B 1 190 ? -17.057 10.089 70.816 1.00 32.48 198 ALA B N 1
ATOM 3965 C CA . ALA B 1 190 ? -17.118 10.934 69.626 1.00 31.13 198 ALA B CA 1
ATOM 3966 C C . ALA B 1 190 ? -18.561 11.380 69.329 1.00 31.66 198 ALA B C 1
ATOM 3967 O O . ALA B 1 190 ? -18.798 12.544 69.001 1.00 27.03 198 ALA B O 1
ATOM 3969 N N . ASP B 1 191 ? -19.517 10.456 69.447 1.00 32.96 199 ASP B N 1
ATOM 3970 C CA . ASP B 1 191 ? -20.928 10.782 69.214 1.00 27.14 199 ASP B CA 1
ATOM 3971 C C . ASP B 1 191 ? -21.443 11.802 70.247 1.00 24.18 199 ASP B C 1
ATOM 3972 O O . ASP B 1 191 ? -22.288 12.657 69.918 1.00 24.78 199 ASP B O 1
ATOM 3977 N N . VAL B 1 192 ? -20.968 11.692 71.487 1.00 30.22 200 VAL B N 1
ATOM 3978 C CA . VAL B 1 192 ? -21.388 12.623 72.538 1.00 28.75 200 VAL B CA 1
ATOM 3979 C C . VAL B 1 192 ? -20.908 14.041 72.215 1.00 37.73 200 VAL B C 1
ATOM 3980 O O . VAL B 1 192 ? -21.672 15.010 72.303 1.00 28.21 200 VAL B O 1
ATOM 3984 N N . TRP B 1 193 ? -19.640 14.156 71.833 1.00 31.55 201 TRP B N 1
ATOM 3985 C CA . TRP B 1 193 ? -19.100 15.445 71.404 1.00 33.09 201 TRP B CA 1
ATOM 3986 C C . TRP B 1 193 ? -19.935 16.065 70.290 1.00 29.29 201 TRP B C 1
ATOM 3987 O O . TRP B 1 193 ? -20.337 17.213 70.394 1.00 31.51 201 TRP B O 1
ATOM 3998 N N . SER B 1 194 ? -20.157 15.294 69.225 1.00 28.98 202 SER B N 1
ATOM 3999 C CA . SER B 1 194 ? -20.931 15.715 68.072 1.00 27.31 202 SER B CA 1
ATOM 4000 C C . SER B 1 194 ? -22.331 16.159 68.447 1.00 25.57 202 SER B C 1
ATOM 4001 O O . SER B 1 194 ? -22.813 17.160 67.930 1.00 21.78 202 SER B O 1
ATOM 4004 N N . CYS B 1 195 ? -22.980 15.432 69.353 1.00 29.39 203 CYS B N 1
ATOM 4005 C CA . CYS B 1 195 ? -24.318 15.816 69.800 1.00 29.86 203 CYS B CA 1
ATOM 4006 C C . CYS B 1 195 ? -24.326 17.107 70.580 1.00 28.11 203 CYS B C 1
ATOM 4007 O O . CYS B 1 195 ? -25.293 17.874 70.506 1.00 28.32 203 CYS B O 1
ATOM 4010 N N . GLY B 1 196 ? -23.254 17.336 71.319 1.00 27.98 204 GLY B N 1
ATOM 4011 C CA . GLY B 1 196 ? -23.090 18.589 72.060 1.00 26.42 204 GLY B CA 1
ATOM 4012 C C . GLY B 1 196 ? -23.036 19.773 71.120 1.00 28.65 204 GLY B C 1
ATOM 4013 O O . GLY B 1 196 ? -23.726 20.788 71.333 1.00 30.23 204 GLY B O 1
ATOM 4014 N N . VAL B 1 197 ? -22.213 19.641 70.075 1.00 29.52 205 VAL B N 1
ATOM 4015 C CA . VAL B 1 197 ? -22.086 20.670 69.053 1.00 27.55 205 VAL B CA 1
ATOM 4016 C C . VAL B 1 197 ? -23.446 20.959 68.387 1.00 27.88 205 VAL B C 1
ATOM 4017 O O . VAL B 1 197 ? -23.819 22.111 68.158 1.00 34.58 205 VAL B O 1
ATOM 4021 N N . ILE B 1 198 ? -24.188 19.904 68.091 1.00 24.48 206 ILE B N 1
ATOM 4022 C CA . ILE B 1 198 ? -25.482 20.051 67.439 1.00 24.57 206 ILE B CA 1
ATOM 4023 C C . ILE B 1 198 ? -26.495 20.707 68.380 1.00 27.04 206 ILE B C 1
ATOM 4024 O O . ILE B 1 198 ? -27.236 21.615 67.978 1.00 28.65 206 ILE B O 1
ATOM 4029 N N . LEU B 1 199 ? -26.506 20.277 69.639 1.00 25.59 207 LEU B N 1
ATOM 4030 C CA . LEU B 1 199 ? -27.358 20.902 70.643 1.00 28.55 207 LEU B CA 1
ATOM 4031 C C . LEU B 1 199 ? -27.031 22.389 70.729 1.00 33.95 207 LEU B C 1
ATOM 4032 O O . LEU B 1 199 ? -27.933 23.233 70.795 1.00 31.50 207 LEU B O 1
ATOM 4037 N N . PHE B 1 200 ? -25.736 22.705 70.728 1.00 27.47 208 PHE B N 1
ATOM 4038 C CA . PHE B 1 200 ? -25.317 24.107 70.745 1.00 31.18 208 PHE B CA 1
ATOM 4039 C C . PHE B 1 200 ? -25.938 24.881 69.596 1.00 29.76 208 PHE B C 1
ATOM 4040 O O . PHE B 1 200 ? -26.506 25.949 69.808 1.00 33.14 208 PHE B O 1
ATOM 4048 N N . ALA B 1 201 ? -25.810 24.344 68.383 1.00 29.04 209 ALA B N 1
ATOM 4049 C CA . ALA B 1 201 ? -26.302 25.025 67.196 1.00 31.04 209 ALA B CA 1
ATOM 4050 C C . ALA B 1 201 ? -27.816 25.225 67.266 1.00 30.31 209 ALA B C 1
ATOM 4051 O O . ALA B 1 201 ? -28.319 26.266 66.851 1.00 32.13 209 ALA B O 1
ATOM 4053 N N . LEU B 1 202 ? -28.535 24.238 67.799 1.00 28.25 210 LEU B N 1
ATOM 4054 C CA . LEU B 1 202 ? -29.986 24.354 67.940 1.00 32.69 210 LEU B CA 1
ATOM 4055 C C . LEU B 1 202 ? -30.379 25.544 68.817 1.00 28.99 210 LEU B C 1
ATOM 4056 O O . LEU B 1 202 ? -31.332 26.269 68.513 1.00 27.19 210 LEU B O 1
ATOM 4061 N N . LEU B 1 203 ? -29.624 25.734 69.896 1.00 32.51 211 LEU B N 1
ATOM 4062 C CA . LEU B 1 203 ? -29.929 26.752 70.897 1.00 35.16 211 LEU B CA 1
ATOM 4063 C C . LEU B 1 203 ? -29.406 28.134 70.515 1.00 37.33 211 LEU B C 1
ATOM 4064 O O . LEU B 1 203 ? -29.924 29.142 70.977 1.00 36.16 211 LEU B O 1
ATOM 4069 N N . VAL B 1 204 ? -28.393 28.178 69.658 1.00 40.16 212 VAL B N 1
ATOM 4070 C CA . VAL B 1 204 ? -27.703 29.433 69.369 1.00 40.38 212 VAL B CA 1
ATOM 4071 C C . VAL B 1 204 ? -27.911 29.899 67.933 1.00 38.22 212 VAL B C 1
ATOM 4072 O O . VAL B 1 204 ? -27.944 31.087 67.657 1.00 34.18 212 VAL B O 1
ATOM 4076 N N . GLY B 1 205 ? -28.067 28.964 67.011 1.00 35.31 213 GLY B N 1
ATOM 4077 C CA . GLY B 1 205 ? -28.188 29.349 65.617 1.00 40.64 213 GLY B CA 1
ATOM 4078 C C . GLY B 1 205 ? -26.830 29.601 64.993 1.00 38.34 213 GLY B C 1
ATOM 4079 O O . GLY B 1 205 ? -26.733 30.005 63.844 1.00 37.06 213 GLY B O 1
ATOM 4080 N N . ALA B 1 206 ? -25.778 29.369 65.769 1.00 37.41 214 ALA B N 1
ATOM 4081 C CA . ALA B 1 206 ? -24.415 29.427 65.274 1.00 33.21 214 ALA B CA 1
ATOM 4082 C C . ALA B 1 206 ? -23.622 28.278 65.908 1.00 37.85 214 ALA B C 1
ATOM 4083 O O . ALA B 1 206 ? -24.041 27.708 66.917 1.00 34.03 214 ALA B O 1
ATOM 4085 N N . LEU B 1 207 ? -22.471 27.965 65.327 1.00 40.69 215 LEU B N 1
ATOM 4086 C CA . LEU B 1 207 ? -21.636 26.853 65.781 1.00 44.64 215 LEU B CA 1
ATOM 4087 C C . LEU B 1 207 ? -20.665 27.286 66.873 1.00 44.16 215 LEU B C 1
ATOM 4088 O O . LEU B 1 207 ? -20.218 28.423 66.868 1.00 40.59 215 LEU B O 1
ATOM 4093 N N . PRO B 1 208 ? -20.328 26.379 67.807 1.00 34.21 216 PRO B N 1
ATOM 4094 C CA . PRO B 1 208 ? -19.378 26.760 68.855 1.00 37.13 216 PRO B CA 1
ATOM 4095 C C . PRO B 1 208 ? -17.955 26.970 68.303 1.00 43.75 216 PRO B C 1
ATOM 4096 O O . PRO B 1 208 ? -17.186 27.771 68.853 1.00 42.59 216 PRO B O 1
ATOM 4100 N N . PHE B 1 209 ? -17.616 26.256 67.233 1.00 39.39 217 PHE B N 1
ATOM 4101 C CA . PHE B 1 209 ? -16.307 26.389 66.596 1.00 48.95 217 PHE B CA 1
ATOM 4102 C C . PHE B 1 209 ? -16.492 26.694 65.121 1.00 46.60 217 PHE B C 1
ATOM 4103 O O . PHE B 1 209 ? -17.059 25.889 64.393 1.00 44.58 217 PHE B O 1
ATOM 4111 N N . ASP B 1 210 ? -16.041 27.864 64.680 1.00 51.95 218 ASP B N 1
ATOM 4112 C CA . ASP B 1 210 ? -16.125 28.199 63.263 1.00 50.86 218 ASP B CA 1
ATOM 4113 C C . ASP B 1 210 ? -15.001 29.114 62.804 1.00 61.49 218 ASP B C 1
ATOM 4114 O O . ASP B 1 210 ? -14.542 29.985 63.546 1.00 61.69 218 ASP B O 1
ATOM 4119 N N . ASP B 1 211 ? -14.561 28.907 61.569 1.00 63.64 219 ASP B N 1
ATOM 4120 C CA . ASP B 1 211 ? -13.537 29.755 60.995 1.00 72.77 219 ASP B CA 1
ATOM 4121 C C . ASP B 1 211 ? -13.607 29.777 59.477 1.00 77.30 219 ASP B C 1
ATOM 4122 O O . ASP B 1 211 ? -14.013 28.810 58.840 1.00 75.50 219 ASP B O 1
ATOM 4127 N N . ASP B 1 212 ? -13.201 30.906 58.913 1.00 87.11 220 ASP B N 1
ATOM 4128 C CA . ASP B 1 212 ? -13.098 31.074 57.474 1.00 89.44 220 ASP B CA 1
ATOM 4129 C C . ASP B 1 212 ? -11.994 30.177 56.923 1.00 81.14 220 ASP B C 1
ATOM 4130 O O . ASP B 1 212 ? -12.057 29.726 55.780 1.00 77.10 220 ASP B O 1
ATOM 4135 N N . ASN B 1 213 ? -10.991 29.917 57.756 1.00 77.63 221 ASN B N 1
ATOM 4136 C CA . ASN B 1 213 ? -9.814 29.144 57.370 1.00 78.49 221 ASN B CA 1
ATOM 4137 C C . ASN B 1 213 ? -9.802 27.760 58.022 1.00 68.78 221 ASN B C 1
ATOM 4138 O O . ASN B 1 213 ? -9.978 27.641 59.233 1.00 70.23 221 ASN B O 1
ATOM 4143 N N . LEU B 1 214 ? -9.595 26.715 57.225 1.00 55.29 222 LEU B N 1
ATOM 4144 C CA . LEU B 1 214 ? -9.640 25.349 57.752 1.00 56.75 222 LEU B CA 1
ATOM 4145 C C . LEU B 1 214 ? -8.644 25.092 58.876 1.00 57.69 222 LEU B C 1
ATOM 4146 O O . LEU B 1 214 ? -9.022 24.643 59.956 1.00 56.05 222 LEU B O 1
ATOM 4151 N N . ARG B 1 215 ? -7.372 25.368 58.607 1.00 59.44 223 ARG B N 1
ATOM 4152 C CA . ARG B 1 215 ? -6.299 25.107 59.557 1.00 61.99 223 ARG B CA 1
ATOM 4153 C C . ARG B 1 215 ? -6.605 25.729 60.922 1.00 57.09 223 ARG B C 1
ATOM 4154 O O . ARG B 1 215 ? -6.399 25.105 61.966 1.00 53.01 223 ARG B O 1
ATOM 4162 N N . GLN B 1 216 ? -7.130 26.948 60.904 1.00 58.98 224 GLN B N 1
ATOM 4163 C CA . GLN B 1 216 ? -7.508 27.634 62.135 1.00 66.09 224 GLN B CA 1
ATOM 4164 C C . GLN B 1 216 ? -8.685 26.973 62.853 1.00 60.10 224 GLN B C 1
ATOM 4165 O O . GLN B 1 216 ? -8.687 26.866 64.080 1.00 60.30 224 GLN B O 1
ATOM 4171 N N . LEU B 1 217 ? -9.681 26.540 62.085 1.00 56.54 225 LEU B N 1
ATOM 4172 C CA . LEU B 1 217 ? -10.841 25.853 62.646 1.00 51.10 225 LEU B CA 1
ATOM 4173 C C . LEU B 1 217 ? -10.415 24.604 63.430 1.00 53.52 225 LEU B C 1
ATOM 4174 O O . LEU B 1 217 ? -10.869 24.384 64.556 1.00 55.34 225 LEU B O 1
ATOM 4179 N N . LEU B 1 218 ? -9.533 23.803 62.839 1.00 48.06 226 LEU B N 1
ATOM 4180 C CA . LEU B 1 218 ? -9.048 22.589 63.490 1.00 46.13 226 LEU B CA 1
ATOM 4181 C C . LEU B 1 218 ? -8.422 22.894 64.851 1.00 45.77 226 LEU B C 1
ATOM 4182 O O . LEU B 1 218 ? -8.621 22.157 65.815 1.00 52.77 226 LEU B O 1
ATOM 4187 N N . GLU B 1 219 ? -7.683 23.994 64.938 1.00 51.63 227 GLU B N 1
ATOM 4188 C CA . GLU B 1 219 ? -7.028 24.342 66.186 1.00 56.44 227 GLU B CA 1
ATOM 4189 C C . GLU B 1 219 ? -8.049 24.788 67.221 1.00 53.55 227 GLU B C 1
ATOM 4190 O O . GLU B 1 219 ? -7.943 24.419 68.392 1.00 61.37 227 GLU B O 1
ATOM 4196 N N . LYS B 1 220 ? -9.034 25.576 66.793 1.00 48.95 228 LYS B N 1
ATOM 4197 C CA . LYS B 1 220 ? -10.134 25.957 67.676 1.00 50.45 228 LYS B CA 1
ATOM 4198 C C . LYS B 1 220 ? -10.772 24.714 68.289 1.00 46.99 228 LYS B C 1
ATOM 4199 O O . LYS B 1 220 ? -10.966 24.636 69.505 1.00 46.08 228 LYS B O 1
ATOM 4205 N N . VAL B 1 221 ? -11.086 23.734 67.448 1.00 47.52 229 VAL B N 1
ATOM 4206 C CA . VAL B 1 221 ? -11.742 22.521 67.932 1.00 51.65 229 VAL B CA 1
ATOM 4207 C C . VAL B 1 221 ? -10.868 21.748 68.918 1.00 50.13 229 VAL B C 1
ATOM 4208 O O . VAL B 1 221 ? -11.337 21.309 69.973 1.00 50.77 229 VAL B O 1
ATOM 4212 N N . LYS B 1 222 ? -9.598 21.576 68.568 1.00 44.44 230 LYS B N 1
ATOM 4213 C CA . LYS B 1 222 ? -8.673 20.878 69.448 1.00 43.03 230 LYS B CA 1
ATOM 4214 C C . LYS B 1 222 ? -8.546 21.618 70.780 1.00 49.35 230 LYS B C 1
ATOM 4215 O O . LYS B 1 222 ? -8.508 21.002 71.839 1.00 50.84 230 LYS B O 1
ATOM 4221 N N . ARG B 1 223 ? -8.515 22.946 70.720 1.00 50.36 231 ARG B N 1
ATOM 4222 C CA . ARG B 1 223 ? -8.450 23.760 71.928 1.00 54.49 231 ARG B CA 1
ATOM 4223 C C . ARG B 1 223 ? -9.738 23.646 72.743 1.00 49.43 231 ARG B C 1
ATOM 4224 O O . ARG B 1 223 ? -9.707 23.654 73.970 1.00 52.75 231 ARG B O 1
ATOM 4232 N N . GLY B 1 224 ? -10.869 23.537 72.055 1.00 47.61 232 GLY B N 1
ATOM 4233 C CA . GLY B 1 224 ? -12.137 23.258 72.714 1.00 52.09 232 GLY B CA 1
ATOM 4234 C C . GLY B 1 224 ? -12.719 24.391 73.551 1.00 52.53 232 GLY B C 1
ATOM 4235 O O . GLY B 1 224 ? -13.602 24.157 74.378 1.00 53.87 232 GLY B O 1
ATOM 4236 N N . VAL B 1 225 ? -12.232 25.613 73.349 1.00 44.11 233 VAL B N 1
ATOM 4237 C CA . VAL B 1 225 ? -12.797 26.760 74.043 1.00 50.85 233 VAL B CA 1
ATOM 4238 C C . VAL B 1 225 ? -13.879 27.419 73.193 1.00 50.09 233 VAL B C 1
ATOM 4239 O O . VAL B 1 225 ? -13.650 27.779 72.034 1.00 45.20 233 VAL B O 1
ATOM 4243 N N . PHE B 1 226 ? -15.064 27.568 73.773 1.00 50.46 234 PHE B N 1
ATOM 4244 C CA . PHE B 1 226 ? -16.179 28.225 73.090 1.00 46.39 234 PHE B CA 1
ATOM 4245 C C . PHE B 1 226 ? -16.963 29.116 74.063 1.00 48.86 234 PHE B C 1
ATOM 4246 O O . PHE B 1 226 ? -16.877 28.951 75.281 1.00 49.28 234 PHE B O 1
ATOM 4254 N N . HIS B 1 227 ? -17.727 30.055 73.517 1.00 54.28 235 HIS B N 1
ATOM 4255 C CA . HIS B 1 227 ? -18.523 30.965 74.336 1.00 53.10 235 HIS B CA 1
ATOM 4256 C C . HIS B 1 227 ? -19.997 30.601 74.276 1.00 49.51 235 HIS B C 1
ATOM 4257 O O . HIS B 1 227 ? -20.574 30.507 73.193 1.00 42.33 235 HIS B O 1
ATOM 4264 N N . MET B 1 228 ? -20.599 30.406 75.442 1.00 42.97 236 MET B N 1
ATOM 4265 C CA . MET B 1 228 ? -22.031 30.193 75.529 1.00 44.06 236 MET B CA 1
ATOM 4266 C C . MET B 1 228 ? -22.783 31.475 75.859 1.00 44.40 236 MET B C 1
ATOM 4267 O O . MET B 1 228 ? -22.493 32.142 76.847 1.00 47.36 236 MET B O 1
ATOM 4272 N N . PRO B 1 229 ? -23.752 31.832 75.014 1.00 50.40 237 PRO B N 1
ATOM 4273 C CA . PRO B 1 229 ? -24.575 33.018 75.276 1.00 50.89 237 PRO B CA 1
ATOM 4274 C C . PRO B 1 229 ? -25.390 32.886 76.567 1.00 49.64 237 PRO B C 1
ATOM 4275 O O . PRO B 1 229 ? -25.707 31.771 76.998 1.00 48.12 237 PRO B O 1
ATOM 4279 N N . HIS B 1 230 ? -25.726 34.030 77.157 1.00 58.08 238 HIS B N 1
ATOM 4280 C CA . HIS B 1 230 ? -26.417 34.110 78.441 1.00 56.01 238 HIS B CA 1
ATOM 4281 C C . HIS B 1 230 ? -27.796 33.478 78.397 1.00 53.37 238 HIS B C 1
ATOM 4282 O O . HIS B 1 230 ? -28.314 33.020 79.415 1.00 50.76 238 HIS B O 1
ATOM 4289 N N . PHE B 1 231 ? -28.398 33.479 77.213 1.00 42.78 239 PHE B N 1
ATOM 4290 C CA . PHE B 1 231 ? -29.767 33.010 77.071 1.00 48.88 239 PHE B CA 1
ATOM 4291 C C . PHE B 1 231 ? -29.876 31.479 77.081 1.00 50.13 239 PHE B C 1
ATOM 4292 O O . PHE B 1 231 ? -30.976 30.928 77.041 1.00 50.39 239 PHE B O 1
ATOM 4300 N N . ILE B 1 232 ? -28.743 30.786 77.113 1.00 45.21 240 ILE B N 1
ATOM 4301 C CA . ILE B 1 232 ? -28.791 29.361 77.403 1.00 44.44 240 ILE B CA 1
ATOM 4302 C C . ILE B 1 232 ? -28.903 29.212 78.913 1.00 50.76 240 ILE B C 1
ATOM 4303 O O . ILE B 1 232 ? -28.089 29.769 79.649 1.00 49.06 240 ILE B O 1
ATOM 4308 N N . PRO B 1 233 ? -29.930 28.476 79.382 1.00 53.30 241 PRO B N 1
ATOM 4309 C CA . PRO B 1 233 ? -30.166 28.318 80.824 1.00 57.10 241 PRO B CA 1
ATOM 4310 C C . PRO B 1 233 ? -29.016 27.534 81.471 1.00 50.92 241 PRO B C 1
ATOM 4311 O O . PRO B 1 233 ? -28.380 26.722 80.782 1.00 42.93 241 PRO B O 1
ATOM 4315 N N . PRO B 1 234 ? -28.755 27.770 82.767 1.00 47.43 242 PRO B N 1
ATOM 4316 C CA . PRO B 1 234 ? -27.566 27.249 83.455 1.00 46.11 242 PRO B CA 1
ATOM 4317 C C . PRO B 1 234 ? -27.573 25.734 83.570 1.00 55.04 242 PRO B C 1
ATOM 4318 O O . PRO B 1 234 ? -26.502 25.122 83.620 1.00 55.28 242 PRO B O 1
ATOM 4322 N N . ASP B 1 235 ? -28.766 25.145 83.635 1.00 54.79 243 ASP B N 1
ATOM 4323 C CA . ASP B 1 235 ? -28.887 23.696 83.698 1.00 52.97 243 ASP B CA 1
ATOM 4324 C C . ASP B 1 235 ? -28.388 23.132 82.386 1.00 43.14 243 ASP B C 1
ATOM 4325 O O . ASP B 1 235 ? -27.536 22.236 82.355 1.00 47.38 243 ASP B O 1
ATOM 4330 N N . CYS B 1 236 ? -28.896 23.688 81.300 1.00 37.74 244 CYS B N 1
ATOM 4331 C CA . CYS B 1 236 ? -28.459 23.284 79.980 1.00 37.62 244 CYS B CA 1
ATOM 4332 C C . CYS B 1 236 ? -26.973 23.576 79.749 1.00 43.03 244 CYS B C 1
ATOM 4333 O O . CYS B 1 236 ? -26.283 22.789 79.100 1.00 39.44 244 CYS B O 1
ATOM 4336 N N . GLN B 1 237 ? -26.478 24.695 80.279 1.00 40.39 245 GLN B N 1
ATOM 4337 C CA . GLN B 1 237 ? -25.075 25.043 80.089 1.00 42.84 245 GLN B CA 1
ATOM 4338 C C . GLN B 1 237 ? -24.136 23.989 80.669 1.00 41.89 245 GLN B C 1
ATOM 4339 O O . GLN B 1 237 ? -23.078 23.719 80.105 1.00 44.61 245 GLN B O 1
ATOM 4345 N N . SER B 1 238 ? -24.510 23.427 81.815 1.00 40.61 246 SER B N 1
ATOM 4346 C CA . SER B 1 238 ? -23.664 22.446 82.477 1.00 49.49 246 SER B CA 1
ATOM 4347 C C . SER B 1 238 ? -23.667 21.156 81.678 1.00 38.91 246 SER B C 1
ATOM 4348 O O . SER B 1 238 ? -22.695 20.407 81.690 1.00 39.38 246 SER B O 1
ATOM 4351 N N . LEU B 1 239 ? -24.772 20.904 80.982 1.00 39.19 247 LEU B N 1
ATOM 4352 C CA . LEU B 1 239 ? -24.875 19.744 80.115 1.00 42.25 247 LEU B CA 1
ATOM 4353 C C . LEU B 1 239 ? -23.958 19.910 78.896 1.00 43.94 247 LEU B C 1
ATOM 4354 O O . LEU B 1 239 ? -23.223 18.986 78.517 1.00 42.65 247 LEU B O 1
ATOM 4359 N N . LEU B 1 240 ? -23.992 21.094 78.292 1.00 37.47 248 LEU B N 1
ATOM 4360 C CA . LEU B 1 240 ? -23.184 21.363 77.102 1.00 36.71 248 LEU B CA 1
ATOM 4361 C C . LEU B 1 240 ? -21.690 21.286 77.366 1.00 30.98 248 LEU B C 1
ATOM 4362 O O . LEU B 1 240 ? -20.931 20.810 76.532 1.00 36.31 248 LEU B O 1
ATOM 4367 N N . ARG B 1 241 ? -21.277 21.768 78.532 1.00 41.47 249 ARG B N 1
ATOM 4368 C CA . ARG B 1 241 ? -19.871 21.796 78.881 1.00 41.92 249 ARG B CA 1
ATOM 4369 C C . ARG B 1 241 ? -19.353 20.399 79.164 1.00 40.06 249 ARG B C 1
ATOM 4370 O O . ARG B 1 241 ? -18.183 20.122 78.938 1.00 36.67 249 ARG B O 1
ATOM 4378 N N . GLY B 1 242 ? -20.221 19.530 79.668 1.00 40.95 250 GLY B N 1
ATOM 4379 C CA . GLY B 1 242 ? -19.844 18.147 79.920 1.00 36.17 250 GLY B CA 1
ATOM 4380 C C . GLY B 1 242 ? -19.731 17.322 78.636 1.00 35.42 250 GLY B C 1
ATOM 4381 O O . GLY B 1 242 ? -18.962 16.359 78.570 1.00 33.31 250 GLY B O 1
ATOM 4382 N N . MET B 1 243 ? -20.494 17.699 77.614 1.00 30.47 251 MET B N 1
ATOM 4383 C CA . MET B 1 243 ? -20.464 16.995 76.331 1.00 36.04 251 MET B CA 1
ATOM 4384 C C . MET B 1 243 ? -19.352 17.519 75.438 1.00 32.15 251 MET B C 1
ATOM 4385 O O . MET B 1 243 ? -18.568 16.750 74.900 1.00 34.28 251 MET B O 1
ATOM 4390 N N . ILE B 1 244 ? -19.264 18.836 75.306 1.00 34.28 252 ILE B N 1
ATOM 4391 C CA . ILE B 1 244 ? -18.190 19.422 74.531 1.00 32.67 252 ILE B CA 1
ATOM 4392 C C . ILE B 1 244 ? -16.996 19.568 75.463 1.00 42.86 252 ILE B C 1
ATOM 4393 O O . ILE B 1 244 ? -16.663 20.665 75.920 1.00 43.24 252 ILE B O 1
ATOM 4398 N N . GLU B 1 245 ? -16.384 18.425 75.771 1.00 44.76 253 GLU B N 1
ATOM 4399 C CA . GLU B 1 245 ? -15.253 18.355 76.690 1.00 41.86 253 GLU B CA 1
ATOM 4400 C C . GLU B 1 245 ? -14.084 17.703 75.971 1.00 40.11 253 GLU B C 1
ATOM 4401 O O . GLU B 1 245 ? -14.221 16.616 75.430 1.00 38.83 253 GLU B O 1
ATOM 4407 N N . VAL B 1 246 ? -12.943 18.374 75.954 1.00 40.79 254 VAL B N 1
ATOM 4408 C CA . VAL B 1 246 ? -11.799 17.913 75.189 1.00 44.00 254 VAL B CA 1
ATOM 4409 C C . VAL B 1 246 ? -11.220 16.604 75.748 1.00 46.29 254 VAL B C 1
ATOM 4410 O O . VAL B 1 246 ? -10.841 15.712 74.989 1.00 50.68 254 VAL B O 1
ATOM 4414 N N . ASP B 1 247 ? -11.186 16.481 77.068 1.00 45.70 255 ASP B N 1
ATOM 4415 C CA . ASP B 1 247 ? -10.687 15.269 77.712 1.00 49.60 255 ASP B CA 1
ATOM 4416 C C . ASP B 1 247 ? -11.722 14.153 77.590 1.00 51.87 255 ASP B C 1
ATOM 4417 O O . ASP B 1 247 ? -12.680 14.110 78.356 1.00 55.31 255 ASP B O 1
ATOM 4422 N N . ALA B 1 248 ? -11.506 13.236 76.647 1.00 48.61 256 ALA B N 1
ATOM 4423 C CA . ALA B 1 248 ? -12.480 12.187 76.354 1.00 46.75 256 ALA B CA 1
ATOM 4424 C C . ALA B 1 248 ? -12.845 11.364 77.587 1.00 52.97 256 ALA B C 1
ATOM 4425 O O . ALA B 1 248 ? -13.983 10.902 77.728 1.00 52.00 256 ALA B O 1
ATOM 4427 N N . ALA B 1 249 ? -11.878 11.187 78.479 1.00 46.53 257 ALA B N 1
ATOM 4428 C CA . ALA B 1 249 ? -12.110 10.444 79.706 1.00 51.93 257 ALA B CA 1
ATOM 4429 C C . ALA B 1 249 ? -13.064 11.192 80.639 1.00 55.71 257 ALA B C 1
ATOM 4430 O O . ALA B 1 249 ? -13.838 10.573 81.365 1.00 57.46 257 ALA B O 1
ATOM 4432 N N . ARG B 1 250 ? -13.015 12.520 80.608 1.00 56.81 258 ARG B N 1
ATOM 4433 C CA . ARG B 1 250 ? -13.867 13.342 81.474 1.00 57.48 258 ARG B CA 1
ATOM 4434 C C . ARG B 1 250 ? -15.224 13.651 80.833 1.00 50.25 258 ARG B C 1
ATOM 4435 O O . ARG B 1 250 ? -16.181 14.010 81.519 1.00 45.25 258 ARG B O 1
ATOM 4443 N N . ARG B 1 251 ? -15.293 13.513 79.514 1.00 40.99 259 ARG B N 1
ATOM 4444 C CA . ARG B 1 251 ? -16.517 13.797 78.759 1.00 39.42 259 ARG B CA 1
ATOM 4445 C C . ARG B 1 251 ? -17.689 12.957 79.284 1.00 42.88 259 ARG B C 1
ATOM 4446 O O . ARG B 1 251 ? -17.515 11.789 79.628 1.00 43.18 259 ARG B O 1
ATOM 4454 N N . LEU B 1 252 ? -18.870 13.559 79.370 1.00 41.98 260 LEU B N 1
ATOM 4455 C CA . LEU B 1 252 ? -20.082 12.844 79.782 1.00 38.08 260 LEU B CA 1
ATOM 4456 C C . LEU B 1 252 ? -20.356 11.597 78.928 1.00 37.49 260 LEU B C 1
ATOM 4457 O O . LEU B 1 252 ? -20.112 11.600 77.714 1.00 34.03 260 LEU B O 1
ATOM 4462 N N . THR B 1 253 ? -20.852 10.537 79.564 1.00 31.83 261 THR B N 1
ATOM 4463 C CA . THR B 1 253 ? -21.327 9.354 78.844 1.00 34.01 261 THR B CA 1
ATOM 4464 C C . THR B 1 253 ? -22.806 9.545 78.566 1.00 40.99 261 THR B C 1
ATOM 4465 O O . THR B 1 253 ? -23.445 10.414 79.168 1.00 36.68 261 THR B O 1
ATOM 4469 N N . LEU B 1 254 ? -23.356 8.710 77.688 1.00 37.62 262 LEU B N 1
ATOM 4470 C CA . LEU B 1 254 ? -24.789 8.729 77.405 1.00 39.15 262 LEU B CA 1
ATOM 4471 C C . LEU B 1 254 ? -25.602 8.438 78.653 1.00 32.66 262 LEU B C 1
ATOM 4472 O O . LEU B 1 254 ? -26.748 8.850 78.766 1.00 35.75 262 LEU B O 1
ATOM 4477 N N . GLU B 1 255 ? -24.992 7.724 79.585 1.00 30.26 263 GLU B N 1
ATOM 4478 C CA . GLU B 1 255 ? -25.622 7.417 80.854 1.00 46.01 263 GLU B CA 1
ATOM 4479 C C . GLU B 1 255 ? -25.736 8.683 81.696 1.00 44.92 263 GLU B C 1
ATOM 4480 O O . GLU B 1 255 ? -26.772 8.936 82.307 1.00 46.65 263 GLU B O 1
ATOM 4486 N N . HIS B 1 256 ? -24.663 9.468 81.724 1.00 43.35 264 HIS B N 1
ATOM 4487 C CA . HIS B 1 256 ? -24.647 10.735 82.444 1.00 45.88 264 HIS B CA 1
ATOM 4488 C C . HIS B 1 256 ? -25.713 11.649 81.871 1.00 40.96 264 HIS B C 1
ATOM 4489 O O . HIS B 1 256 ? -26.500 12.229 82.613 1.00 40.07 264 HIS B O 1
ATOM 4496 N N . ILE B 1 257 ? -25.738 11.754 80.545 1.00 39.81 265 ILE B N 1
ATOM 4497 C CA . ILE B 1 257 ? -26.664 12.630 79.840 1.00 36.76 265 ILE B CA 1
ATOM 4498 C C . ILE B 1 257 ? -28.105 12.336 80.220 1.00 37.79 265 ILE B C 1
ATOM 4499 O O . ILE B 1 257 ? -28.898 13.250 80.460 1.00 37.09 265 ILE B O 1
ATOM 4504 N N . GLN B 1 258 ? -28.445 11.053 80.248 1.00 31.08 266 GLN B N 1
ATOM 4505 C CA . GLN B 1 258 ? -29.832 10.629 80.426 1.00 36.23 266 GLN B CA 1
ATOM 4506 C C . GLN B 1 258 ? -30.278 10.727 81.883 1.00 35.52 266 GLN B C 1
ATOM 4507 O O . GLN B 1 258 ? -31.474 10.700 82.184 1.00 41.17 266 GLN B O 1
ATOM 4513 N N . LYS B 1 259 ? -29.308 10.897 82.778 1.00 37.78 267 LYS B N 1
ATOM 4514 C CA . LYS B 1 259 ? -29.590 11.125 84.190 1.00 33.85 267 LYS B CA 1
ATOM 4515 C C . LYS B 1 259 ? -29.687 12.623 84.515 1.00 41.66 267 LYS B C 1
ATOM 4516 O O . LYS B 1 259 ? -30.084 12.989 85.611 1.00 42.67 267 LYS B O 1
ATOM 4522 N N . HIS B 1 260 ? -29.319 13.471 83.559 1.00 43.98 268 HIS B N 1
ATOM 4523 C CA . HIS B 1 260 ? -29.232 14.910 83.778 1.00 38.90 268 HIS B CA 1
ATOM 4524 C C . HIS B 1 260 ? -30.612 15.553 83.769 1.00 34.34 268 HIS B C 1
ATOM 4525 O O . HIS B 1 260 ? -31.429 15.289 82.881 1.00 36.00 268 HIS B O 1
ATOM 4532 N N . ILE B 1 261 ? -30.847 16.416 84.754 1.00 37.82 269 ILE B N 1
ATOM 4533 C CA . ILE B 1 261 ? -32.176 16.966 85.007 1.00 42.26 269 ILE B CA 1
ATOM 4534 C C . ILE B 1 261 ? -32.746 17.734 83.824 1.00 39.48 269 ILE B C 1
ATOM 4535 O O . ILE B 1 261 ? -33.956 17.709 83.584 1.00 39.25 269 ILE B O 1
ATOM 4540 N N . TRP B 1 262 ? -31.883 18.406 83.074 1.00 35.09 270 TRP B N 1
ATOM 4541 C CA . TRP B 1 262 ? -32.365 19.135 81.923 1.00 39.67 270 TRP B CA 1
ATOM 4542 C C . TRP B 1 262 ? -32.890 18.138 80.891 1.00 35.83 270 TRP B C 1
ATOM 4543 O O . TRP B 1 262 ? -33.929 18.349 80.265 1.00 39.10 270 TRP B O 1
ATOM 4554 N N . TYR B 1 263 ? -32.167 17.040 80.732 1.00 36.60 271 TYR B N 1
ATOM 4555 C CA . TYR B 1 263 ? -32.598 15.995 79.823 1.00 30.59 271 TYR B CA 1
ATOM 4556 C C . TYR B 1 263 ? -33.936 15.411 80.262 1.00 33.74 271 TYR B C 1
ATOM 4557 O O . TYR B 1 263 ? -34.889 15.339 79.483 1.00 33.90 271 TYR B O 1
ATOM 4566 N N . ILE B 1 264 ? -33.987 15.007 81.532 1.00 36.61 272 ILE B N 1
ATOM 4567 C CA . ILE B 1 264 ? -35.129 14.306 82.088 1.00 31.92 272 ILE B CA 1
ATOM 4568 C C . ILE B 1 264 ? -36.360 15.205 82.032 1.00 35.72 272 ILE B C 1
ATOM 4569 O O . ILE B 1 264 ? -37.471 14.744 81.781 1.00 39.69 272 ILE B O 1
ATOM 4574 N N . GLY B 1 265 ? -36.135 16.500 82.218 1.00 32.42 273 GLY B N 1
ATOM 4575 C CA . GLY B 1 265 ? -37.204 17.477 82.283 1.00 41.88 273 GLY B CA 1
ATOM 4576 C C . GLY B 1 265 ? -37.952 17.615 80.977 1.00 47.95 273 GLY B C 1
ATOM 4577 O O . GLY B 1 265 ? -38.986 18.278 80.921 1.00 45.34 273 GLY B O 1
ATOM 4578 N N . GLY B 1 266 ? -37.429 16.974 79.933 1.00 47.10 274 GLY B N 1
ATOM 4579 C CA . GLY B 1 266 ? -38.023 17.013 78.613 1.00 34.88 274 GLY B CA 1
ATOM 4580 C C . GLY B 1 266 ? -38.950 15.887 78.229 1.00 36.85 274 GLY B C 1
ATOM 4581 O O . GLY B 1 266 ? -39.555 15.929 77.151 1.00 35.13 274 GLY B O 1
ATOM 4582 N N . LYS B 1 267 ? -39.060 14.884 79.093 1.00 45.55 275 LYS B N 1
ATOM 4583 C CA . LYS B 1 267 ? -39.933 13.747 78.830 1.00 51.24 275 LYS B CA 1
ATOM 4584 C C . LYS B 1 267 ? -41.354 14.197 78.482 1.00 57.12 275 LYS B C 1
ATOM 4585 O O . LYS B 1 267 ? -42.017 14.874 79.272 1.00 56.47 275 LYS B O 1
ATOM 4591 N N . ASN B 1 268 ? -41.791 13.839 77.277 1.00 59.89 276 ASN B N 1
ATOM 4592 C CA . ASN B 1 268 ? -43.124 14.174 76.775 1.00 57.24 276 ASN B CA 1
ATOM 4593 C C . ASN B 1 268 ? -43.439 15.665 76.696 1.00 59.16 276 ASN B C 1
ATOM 4594 O O . ASN B 1 268 ? -44.598 16.062 76.815 1.00 62.39 276 ASN B O 1
ATOM 4599 N N . GLU B 1 269 ? -42.413 16.482 76.480 1.00 53.12 277 GLU B N 1
ATOM 4600 C CA . GLU B 1 269 ? -42.603 17.929 76.357 1.00 59.57 277 GLU B CA 1
ATOM 4601 C C . GLU B 1 269 ? -41.870 18.473 75.129 1.00 65.94 277 GLU B C 1
ATOM 4602 O O . GLU B 1 269 ? -40.655 18.294 74.994 1.00 63.24 277 GLU B O 1
ATOM 4608 N N . PRO B 1 270 ? -42.601 19.164 74.237 1.00 64.93 278 PRO B N 1
ATOM 4609 C CA . PRO B 1 270 ? -44.011 19.555 74.380 1.00 67.11 278 PRO B CA 1
ATOM 4610 C C . PRO B 1 270 ? -45.012 18.455 74.025 1.00 68.55 278 PRO B C 1
ATOM 4611 O O . PRO B 1 270 ? -46.192 18.569 74.360 1.00 70.91 278 PRO B O 1
ATOM 4615 N N . GLU B 1 271 ? -44.546 17.403 73.360 1.00 63.54 279 GLU B N 1
ATOM 4616 C CA . GLU B 1 271 ? -45.442 16.381 72.836 1.00 57.89 279 GLU B CA 1
ATOM 4617 C C . GLU B 1 271 ? -45.038 14.997 73.337 1.00 53.41 279 GLU B C 1
ATOM 4618 O O . GLU B 1 271 ? -43.872 14.776 73.678 1.00 51.00 279 GLU B O 1
ATOM 4624 N N . PRO B 1 272 ? -45.999 14.057 73.390 1.00 54.54 280 PRO B N 1
ATOM 4625 C CA . PRO B 1 272 ? -45.661 12.671 73.735 1.00 47.00 280 PRO B CA 1
ATOM 4626 C C . PRO B 1 272 ? -44.619 12.101 72.777 1.00 42.03 280 PRO B C 1
ATOM 4627 O O . PRO B 1 272 ? -44.564 12.449 71.601 1.00 45.02 280 PRO B O 1
ATOM 4631 N N . GLU B 1 273 ? -43.792 11.215 73.292 1.00 41.97 281 GLU B N 1
ATOM 4632 C CA . GLU B 1 273 ? -42.657 10.728 72.543 1.00 45.37 281 GLU B CA 1
ATOM 4633 C C . GLU B 1 273 ? -42.949 9.348 71.970 1.00 52.12 281 GLU B C 1
ATOM 4634 O O . GLU B 1 273 ? -43.755 8.602 72.524 1.00 39.19 281 GLU B O 1
ATOM 4640 N N . GLN B 1 274 ? -42.303 9.042 70.848 1.00 37.58 282 GLN B N 1
ATOM 4641 C CA . GLN B 1 274 ? -42.463 7.766 70.157 1.00 47.12 282 GLN B CA 1
ATOM 4642 C C . GLN B 1 274 ? -42.228 6.566 71.075 1.00 47.88 282 GLN B C 1
ATOM 4643 O O . GLN B 1 274 ? -41.469 6.666 72.038 1.00 44.89 282 GLN B O 1
ATOM 4649 N N . PRO B 1 275 ? -42.894 5.426 70.780 1.00 50.73 283 PRO B N 1
ATOM 4650 C CA . PRO B 1 275 ? -42.731 4.178 71.545 1.00 52.17 283 PRO B CA 1
ATOM 4651 C C . PRO B 1 275 ? -41.272 3.720 71.620 1.00 52.35 283 PRO B C 1
ATOM 4652 O O . PRO B 1 275 ? -40.530 3.843 70.650 1.00 53.49 283 PRO B O 1
ATOM 4656 N N . ILE B 1 276 ? -40.876 3.220 72.783 1.00 55.74 284 ILE B N 1
ATOM 4657 C CA . ILE B 1 276 ? -39.525 2.731 73.009 1.00 61.54 284 ILE B CA 1
ATOM 4658 C C . ILE B 1 276 ? -39.442 1.284 72.559 1.00 54.61 284 ILE B C 1
ATOM 4659 O O . ILE B 1 276 ? -40.145 0.425 73.081 1.00 51.48 284 ILE B O 1
ATOM 4664 N N . PRO B 1 277 ? -38.579 1.012 71.579 1.00 52.70 285 PRO B N 1
ATOM 4665 C CA . PRO B 1 277 ? -38.476 -0.356 71.069 1.00 56.34 285 PRO B CA 1
ATOM 4666 C C . PRO B 1 277 ? -37.711 -1.219 72.065 1.00 48.15 285 PRO B C 1
ATOM 4667 O O . PRO B 1 277 ? -36.870 -0.712 72.802 1.00 46.54 285 PRO B O 1
ATOM 4671 N N . ARG B 1 278 ? -38.025 -2.505 72.109 1.00 40.83 286 ARG B N 1
ATOM 4672 C CA . ARG B 1 278 ? -37.376 -3.411 73.048 1.00 55.96 286 ARG B CA 1
ATOM 4673 C C . ARG B 1 278 ? -35.907 -3.636 72.668 1.00 52.88 286 ARG B C 1
ATOM 4674 O O . ARG B 1 278 ? -35.597 -3.917 71.515 1.00 54.44 286 ARG B O 1
ATOM 4682 N N . LYS B 1 279 ? -35.001 -3.491 73.632 1.00 53.54 287 LYS B N 1
ATOM 4683 C CA . LYS B 1 279 ? -33.605 -3.874 73.411 1.00 57.57 287 LYS B CA 1
ATOM 4684 C C . LYS B 1 279 ? -33.414 -5.366 73.687 1.00 56.15 287 LYS B C 1
ATOM 4685 O O . LYS B 1 279 ? -34.009 -5.916 74.614 1.00 46.93 287 LYS B O 1
ATOM 4691 N N . VAL B 1 280 ? -32.567 -6.016 72.900 1.00 66.06 288 VAL B N 1
ATOM 4692 C CA . VAL B 1 280 ? -32.334 -7.449 73.076 1.00 71.59 288 VAL B CA 1
ATOM 4693 C C . VAL B 1 280 ? -31.423 -7.730 74.274 1.00 73.52 288 VAL B C 1
ATOM 4694 O O . VAL B 1 280 ? -30.411 -7.053 74.465 1.00 73.80 288 VAL B O 1
ATOM 4698 N N . GLN B 1 281 ? -31.806 -8.712 75.089 1.00 72.94 289 GLN B N 1
ATOM 4699 C CA . GLN B 1 281 ? -31.005 -9.106 76.245 1.00 82.42 289 GLN B CA 1
ATOM 4700 C C . GLN B 1 281 ? -29.821 -9.992 75.841 1.00 79.29 289 GLN B C 1
ATOM 4701 O O . GLN B 1 281 ? -30.000 -11.106 75.344 1.00 70.36 289 GLN B O 1
ATOM 4707 N N . ILE B 1 282 ? -28.612 -9.477 76.048 1.00 82.50 290 ILE B N 1
ATOM 4708 C CA . ILE B 1 282 ? -27.387 -10.195 75.699 1.00 83.74 290 ILE B CA 1
ATOM 4709 C C . ILE B 1 282 ? -26.733 -10.813 76.944 1.00 79.10 290 ILE B C 1
ATOM 4710 O O . ILE B 1 282 ? -26.509 -10.133 77.944 1.00 80.46 290 ILE B O 1
ATOM 4715 N N . ARG B 1 283 ? -26.445 -12.111 76.874 1.00 75.21 291 ARG B N 1
ATOM 4716 C CA . ARG B 1 283 ? -25.910 -12.848 78.013 1.00 75.32 291 ARG B CA 1
ATOM 4717 C C . ARG B 1 283 ? -24.527 -13.418 77.705 1.00 66.91 291 ARG B C 1
ATOM 4718 O O . ARG B 1 283 ? -24.014 -13.273 76.605 1.00 72.02 291 ARG B O 1
ATOM 4726 N N . SER B 1 284 ? -23.916 -14.064 78.683 1.00 71.37 292 SER B N 1
ATOM 4727 C CA . SER B 1 284 ? -22.625 -14.680 78.442 1.00 76.85 292 SER B CA 1
ATOM 4728 C C . SER B 1 284 ? -22.806 -16.064 77.833 1.00 69.73 292 SER B C 1
ATOM 4729 O O . SER B 1 284 ? -23.855 -16.700 77.974 1.00 57.52 292 SER B O 1
ATOM 4732 N N . LEU B 1 285 ? -21.775 -16.518 77.142 1.00 68.77 293 LEU B N 1
ATOM 4733 C CA . LEU B 1 285 ? -21.760 -17.863 76.605 1.00 64.45 293 LEU B CA 1
ATOM 4734 C C . LEU B 1 285 ? -20.650 -18.609 77.313 1.00 63.25 293 LEU B C 1
ATOM 4735 O O . LEU B 1 285 ? -19.484 -18.502 76.930 1.00 64.99 293 LEU B O 1
ATOM 4740 N N . PRO B 1 286 ? -21.013 -19.347 78.376 1.00 62.37 294 PRO B N 1
ATOM 4741 C CA . PRO B 1 286 ? -20.048 -19.983 79.274 1.00 70.22 294 PRO B CA 1
ATOM 4742 C C . PRO B 1 286 ? -19.198 -21.015 78.544 1.00 67.61 294 PRO B C 1
ATOM 4743 O O . PRO B 1 286 ? -18.004 -21.139 78.816 1.00 66.10 294 PRO B O 1
ATOM 4747 N N . SER B 1 287 ? -19.808 -21.745 77.619 1.00 65.66 295 SER B N 1
ATOM 4748 C CA . SER B 1 287 ? -19.083 -22.785 76.896 1.00 62.51 295 SER B CA 1
ATOM 4749 C C . SER B 1 287 ? -19.729 -23.086 75.555 1.00 60.57 295 SER B C 1
ATOM 4750 O O . SER B 1 287 ? -20.845 -22.642 75.275 1.00 62.09 295 SER B O 1
ATOM 4753 N N . LEU B 1 288 ? -19.012 -23.849 74.738 1.00 59.63 296 LEU B N 1
ATOM 4754 C CA . LEU B 1 288 ? -19.499 -24.318 73.445 1.00 57.76 296 LEU B CA 1
ATOM 4755 C C . LEU B 1 288 ? -20.905 -24.910 73.554 1.00 57.36 296 LEU B C 1
ATOM 4756 O O . LEU B 1 288 ? -21.747 -24.693 72.683 1.00 57.52 296 LEU B O 1
ATOM 4761 N N . GLU B 1 289 ? -21.139 -25.646 74.637 1.00 49.45 297 GLU B N 1
ATOM 4762 C CA . GLU B 1 289 ? -22.412 -26.307 74.901 1.00 69.88 297 GLU B CA 1
ATOM 4763 C C . GLU B 1 289 ? -23.584 -25.333 74.872 1.00 62.35 297 GLU B C 1
ATOM 4764 O O . GLU B 1 289 ? -24.678 -25.685 74.435 1.00 62.99 297 GLU B O 1
ATOM 4770 N N . ASP B 1 290 ? -23.347 -24.110 75.336 1.00 54.49 298 ASP B N 1
ATOM 4771 C CA . ASP B 1 290 ? -24.423 -23.141 75.511 1.00 60.30 298 ASP B CA 1
ATOM 4772 C C . ASP B 1 290 ? -24.698 -22.333 74.250 1.00 55.49 298 ASP B C 1
ATOM 4773 O O . ASP B 1 290 ? -25.449 -21.359 74.282 1.00 57.53 298 ASP B O 1
ATOM 4778 N N . ILE B 1 291 ? -24.097 -22.742 73.140 1.00 51.52 299 ILE B N 1
ATOM 4779 C CA . ILE B 1 291 ? -24.330 -22.080 71.862 1.00 56.95 299 ILE B CA 1
ATOM 4780 C C . ILE B 1 291 ? -25.395 -22.841 71.067 1.00 57.24 299 ILE B C 1
ATOM 4781 O O . ILE B 1 291 ? -25.323 -24.066 70.939 1.00 52.59 299 ILE B O 1
ATOM 4786 N N . ASP B 1 292 ? -26.395 -22.111 70.567 1.00 50.75 300 ASP B N 1
ATOM 4787 C CA . ASP B 1 292 ? -27.491 -22.703 69.794 1.00 45.60 300 ASP B CA 1
ATOM 4788 C C . ASP B 1 292 ? -27.027 -23.089 68.392 1.00 50.31 300 ASP B C 1
ATOM 478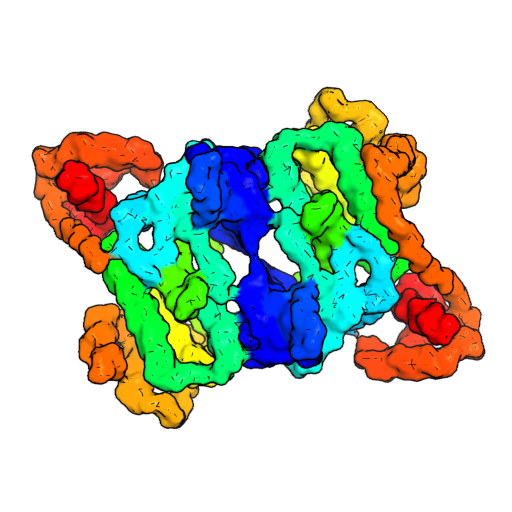9 O O . ASP B 1 292 ? -26.550 -22.242 67.636 1.00 45.42 300 ASP B O 1
ATOM 4794 N N . PRO B 1 293 ? -27.179 -24.380 68.042 1.00 55.65 301 PRO B N 1
ATOM 4795 C CA . PRO B 1 293 ? -26.696 -24.981 66.791 1.00 55.70 301 PRO B CA 1
ATOM 4796 C C . PRO B 1 293 ? -27.248 -24.340 65.521 1.00 54.61 301 PRO B C 1
ATOM 4797 O O . PRO B 1 293 ? -26.487 -24.153 64.570 1.00 51.46 301 PRO B O 1
ATOM 4801 N N . ASP B 1 294 ? -28.544 -24.032 65.502 1.00 53.35 302 ASP B N 1
ATOM 4802 C CA . ASP B 1 294 ? -29.183 -23.437 64.329 1.00 52.89 302 ASP B CA 1
ATOM 4803 C C . ASP B 1 294 ? -28.813 -21.962 64.157 1.00 51.53 302 ASP B C 1
ATOM 4804 O O . ASP B 1 294 ? -28.654 -21.481 63.036 1.00 45.98 302 ASP B O 1
ATOM 4809 N N . VAL B 1 295 ? -28.695 -21.233 65.261 1.00 48.53 303 VAL B N 1
ATOM 4810 C CA . VAL B 1 295 ? -28.264 -19.843 65.156 1.00 47.18 303 VAL B CA 1
ATOM 4811 C C . VAL B 1 295 ? -26.809 -19.790 64.675 1.00 46.57 303 VAL B C 1
ATOM 4812 O O . VAL B 1 295 ? -26.470 -19.000 63.794 1.00 46.63 303 VAL B O 1
ATOM 4816 N N . LEU B 1 296 ? -25.961 -20.646 65.243 1.00 50.08 304 LEU B N 1
ATOM 4817 C CA . LEU B 1 296 ? -24.561 -20.712 64.838 1.00 45.94 304 LEU B CA 1
ATOM 4818 C C . LEU B 1 296 ? -24.460 -21.018 63.339 1.00 53.55 304 LEU B C 1
ATOM 4819 O O . LEU B 1 296 ? -23.671 -20.403 62.619 1.00 46.06 304 LEU B O 1
ATOM 4824 N N . ASP B 1 297 ? -25.288 -21.950 62.876 1.00 58.14 305 ASP B N 1
ATOM 4825 C CA . ASP B 1 297 ? -25.293 -22.337 61.471 1.00 69.42 305 ASP B CA 1
ATOM 4826 C C . ASP B 1 297 ? -25.675 -21.170 60.562 1.00 64.47 305 ASP B C 1
ATOM 4827 O O . ASP B 1 297 ? -24.979 -20.893 59.585 1.00 58.17 305 ASP B O 1
ATOM 4832 N N . SER B 1 298 ? -26.758 -20.472 60.896 1.00 63.06 306 SER B N 1
ATOM 4833 C CA . SER B 1 298 ? -27.195 -19.330 60.091 1.00 63.77 306 SER B CA 1
ATOM 4834 C C . SER B 1 298 ? -26.184 -18.174 60.095 1.00 62.58 306 SER B C 1
ATOM 4835 O O . SER B 1 298 ? -25.995 -17.506 59.082 1.00 65.66 306 SER B O 1
ATOM 4838 N N . MET B 1 299 ? -25.540 -17.938 61.234 1.00 54.59 307 MET B N 1
ATOM 4839 C CA . MET B 1 299 ? -24.478 -16.933 61.314 1.00 54.07 307 MET B CA 1
ATOM 4840 C C . MET B 1 299 ? -23.275 -17.357 60.482 1.00 54.81 307 MET B C 1
ATOM 4841 O O . MET B 1 299 ? -22.660 -16.547 59.787 1.00 43.30 307 MET B O 1
ATOM 4846 N N . HIS B 1 300 ? -22.934 -18.637 60.586 1.00 47.08 308 HIS B N 1
ATOM 4847 C CA . HIS B 1 300 ? -21.774 -19.170 59.893 1.00 57.04 308 HIS B CA 1
ATOM 4848 C C . HIS B 1 300 ? -21.903 -19.034 58.375 1.00 57.12 308 HIS B C 1
ATOM 4849 O O . HIS B 1 300 ? -20.904 -18.969 57.660 1.00 59.62 308 HIS B O 1
ATOM 4856 N N . SER B 1 301 ? -23.136 -18.952 57.895 1.00 53.90 309 SER B N 1
ATOM 4857 C CA . SER B 1 301 ? -23.396 -18.892 56.464 1.00 64.32 309 SER B CA 1
ATOM 4858 C C . SER B 1 301 ? -23.178 -17.506 55.856 1.00 69.65 309 SER B C 1
ATOM 4859 O O . SER B 1 301 ? -23.144 -17.366 54.634 1.00 75.03 309 SER B O 1
ATOM 4862 N N . LEU B 1 302 ? -23.024 -16.490 56.697 1.00 64.62 310 LEU B N 1
ATOM 4863 C CA . LEU B 1 302 ? -23.123 -15.106 56.232 1.00 70.15 310 LEU B CA 1
ATOM 4864 C C . LEU B 1 302 ? -22.007 -14.593 55.325 1.00 76.29 310 LEU B C 1
ATOM 4865 O O . LEU B 1 302 ? -22.262 -13.794 54.424 1.00 86.04 310 LEU B O 1
ATOM 4870 N N . GLY B 1 303 ? -20.779 -15.031 55.546 1.00 71.07 311 GLY B N 1
ATOM 4871 C CA . GLY B 1 303 ? -19.700 -14.557 54.699 1.00 72.23 311 GLY B CA 1
ATOM 4872 C C . GLY B 1 303 ? -18.606 -13.878 55.489 1.00 66.39 311 GLY B C 1
ATOM 4873 O O . GLY B 1 303 ? -17.433 -14.229 55.365 1.00 66.51 311 GLY B O 1
ATOM 4874 N N . CYS B 1 304 ? -18.983 -12.904 56.310 1.00 61.27 312 CYS B N 1
ATOM 4875 C CA . CYS B 1 304 ? -18.025 -12.312 57.236 1.00 59.27 312 CYS B CA 1
ATOM 4876 C C . CYS B 1 304 ? -17.732 -13.275 58.384 1.00 55.05 312 CYS B C 1
ATOM 4877 O O . CYS B 1 304 ? -16.801 -13.060 59.153 1.00 60.61 312 CYS B O 1
ATOM 4880 N N . PHE B 1 305 ? -18.533 -14.334 58.487 1.00 51.92 313 PHE B N 1
ATOM 4881 C CA . PHE B 1 305 ? -18.363 -15.343 59.528 1.00 49.91 313 PHE B CA 1
ATOM 4882 C C . PHE B 1 305 ? -18.125 -16.740 58.941 1.00 49.91 313 PHE B C 1
ATOM 4883 O O . PHE B 1 305 ? -18.611 -17.728 59.483 1.00 55.04 313 PHE B O 1
ATOM 4891 N N . ARG B 1 306 ? -17.387 -16.823 57.841 1.00 41.60 314 ARG B N 1
ATOM 4892 C CA . ARG B 1 306 ? -17.180 -18.100 57.170 1.00 61.00 314 ARG B CA 1
ATOM 4893 C C . ARG B 1 306 ? -16.244 -19.022 57.952 1.00 58.15 314 ARG B C 1
ATOM 4894 O O . ARG B 1 306 ? -16.342 -20.246 57.847 1.00 52.91 314 ARG B O 1
ATOM 4902 N N . ASP B 1 307 ? -15.343 -18.433 58.732 1.00 57.83 315 ASP B N 1
ATOM 4903 C CA . ASP B 1 307 ? -14.422 -19.207 59.570 1.00 58.81 315 ASP B CA 1
ATOM 4904 C C . ASP B 1 307 ? -15.119 -19.624 60.866 1.00 52.72 315 ASP B C 1
ATOM 4905 O O . ASP B 1 307 ? -15.222 -18.838 61.798 1.00 44.91 315 ASP B O 1
ATOM 4910 N N . ARG B 1 308 ? -15.589 -20.866 60.928 1.00 55.50 316 ARG B N 1
ATOM 4911 C CA . ARG B 1 308 ? -16.389 -21.288 62.064 1.00 50.25 316 ARG B CA 1
ATOM 4912 C C . ARG B 1 308 ? -15.632 -21.166 63.381 1.00 45.22 316 ARG B C 1
ATOM 4913 O O . ARG B 1 308 ? -16.181 -20.697 64.378 1.00 50.55 316 ARG B O 1
ATOM 4921 N N . ASN B 1 309 ? -14.368 -21.579 63.383 1.00 47.81 317 ASN B N 1
ATOM 4922 C CA . ASN B 1 309 ? -13.554 -21.525 64.596 1.00 51.97 317 ASN B CA 1
ATOM 4923 C C . ASN B 1 309 ? -13.324 -20.104 65.117 1.00 48.42 317 ASN B C 1
ATOM 4924 O O . ASN B 1 309 ? -13.376 -19.860 66.329 1.00 51.42 317 ASN B O 1
ATOM 4929 N N . LYS B 1 310 ? -13.047 -19.175 64.211 1.00 47.29 318 LYS B N 1
ATOM 4930 C CA . LYS B 1 310 ? -12.866 -17.778 64.616 1.00 44.32 318 LYS B CA 1
ATOM 4931 C C . LYS B 1 310 ? -14.200 -17.223 65.122 1.00 47.69 318 LYS B C 1
ATOM 4932 O O . LYS B 1 310 ? -14.244 -16.387 66.035 1.00 49.27 318 LYS B O 1
ATOM 4938 N N . LEU B 1 311 ? -15.287 -17.702 64.525 1.00 48.52 319 LEU B N 1
ATOM 4939 C CA . LEU B 1 311 ? -16.638 -17.374 64.980 1.00 48.92 319 LEU B CA 1
ATOM 4940 C C . LEU B 1 311 ? -16.890 -17.912 66.392 1.00 39.98 319 LEU B C 1
ATOM 4941 O O . LEU B 1 311 ? -17.434 -17.217 67.243 1.00 44.25 319 LEU B O 1
ATOM 4946 N N . LEU B 1 312 ? -16.493 -19.154 66.638 1.00 40.79 320 LEU B N 1
ATOM 4947 C CA . LEU B 1 312 ? -16.641 -19.743 67.959 1.00 48.16 320 LEU B CA 1
ATOM 4948 C C . LEU B 1 312 ? -15.820 -18.967 68.981 1.00 52.36 320 LEU B C 1
ATOM 4949 O O . LEU B 1 312 ? -16.297 -18.694 70.078 1.00 42.70 320 LEU B O 1
ATOM 4954 N N . GLN B 1 313 ? -14.596 -18.596 68.613 1.00 63.14 321 GLN B N 1
ATOM 4955 C CA . GLN B 1 313 ? -13.723 -17.853 69.524 1.00 62.62 321 GLN B CA 1
ATOM 4956 C C . GLN B 1 313 ? -14.307 -16.492 69.886 1.00 57.49 321 GLN B C 1
ATOM 4957 O O . GLN B 1 313 ? -14.274 -16.076 71.052 1.00 64.29 321 GLN B O 1
ATOM 4963 N N . ASP B 1 314 ? -14.829 -15.792 68.887 1.00 45.63 322 ASP B N 1
ATOM 4964 C CA . ASP B 1 314 ? -15.393 -14.467 69.125 1.00 46.75 322 ASP B CA 1
ATOM 4965 C C . ASP B 1 314 ? -16.662 -14.547 69.965 1.00 52.00 322 ASP B C 1
ATOM 4966 O O . ASP B 1 314 ? -16.938 -13.637 70.745 1.00 45.78 322 ASP B O 1
ATOM 4971 N N . LEU B 1 315 ? -17.427 -15.631 69.815 1.00 50.87 323 LEU B N 1
ATOM 4972 C CA . LEU B 1 315 ? -18.638 -15.811 70.621 1.00 46.11 323 LEU B CA 1
ATOM 4973 C C . LEU B 1 315 ? -18.345 -16.191 72.068 1.00 50.40 323 LEU B C 1
ATOM 4974 O O . LEU B 1 315 ? -19.072 -15.781 72.974 1.00 45.37 323 LEU B O 1
ATOM 4979 N N . LEU B 1 316 ? -17.283 -16.972 72.283 1.00 42.17 324 LEU B N 1
ATOM 4980 C CA . LEU B 1 316 ? -16.938 -17.440 73.621 1.00 42.28 324 LEU B CA 1
ATOM 4981 C C . LEU B 1 316 ? -15.987 -16.518 74.390 1.00 59.83 324 LEU B C 1
ATOM 4982 O O . LEU B 1 316 ? -15.801 -16.683 75.598 1.00 59.99 324 LEU B O 1
ATOM 4987 N N . SER B 1 317 ? -15.385 -15.556 73.699 1.00 53.50 325 SER B N 1
ATOM 4988 C CA . SER B 1 317 ? -14.461 -14.634 74.353 1.00 63.79 325 SER B CA 1
ATOM 4989 C C . SER B 1 317 ? -15.181 -13.801 75.415 1.00 65.50 325 SER B C 1
ATOM 4990 O O . SER B 1 317 ? -16.406 -13.682 75.409 1.00 58.30 325 SER B O 1
ATOM 4993 N N . GLU B 1 318 ? -14.411 -13.239 76.338 1.00 73.70 326 GLU B N 1
ATOM 4994 C CA . GLU B 1 318 ? -14.983 -12.460 77.427 1.00 83.06 326 GLU B CA 1
ATOM 4995 C C . GLU B 1 318 ? -15.421 -11.085 76.926 1.00 80.70 326 GLU B C 1
ATOM 4996 O O . GLU B 1 318 ? -16.305 -10.449 77.499 1.00 77.55 326 GLU B O 1
ATOM 5002 N N . GLU B 1 319 ? -14.803 -10.654 75.832 1.00 78.13 327 GLU B N 1
ATOM 5003 C CA . GLU B 1 319 ? -15.020 -9.329 75.271 1.00 75.07 327 GLU B CA 1
ATOM 5004 C C . GLU B 1 319 ? -16.425 -9.149 74.693 1.00 62.52 327 GLU B C 1
ATOM 5005 O O . GLU B 1 319 ? -16.995 -10.069 74.123 1.00 53.74 327 GLU B O 1
ATOM 5011 N N . GLU B 1 320 ? -16.982 -7.955 74.843 1.00 62.84 328 GLU B N 1
ATOM 5012 C CA . GLU B 1 320 ? -18.254 -7.622 74.224 1.00 60.77 328 GLU B CA 1
ATOM 5013 C C . GLU B 1 320 ? -17.986 -7.276 72.772 1.00 61.37 328 GLU B C 1
ATOM 5014 O O . GLU B 1 320 ? -17.090 -6.487 72.479 1.00 68.62 328 GLU B O 1
ATOM 5020 N N . ASN B 1 321 ? -18.753 -7.856 71.853 1.00 49.20 329 ASN B N 1
ATOM 5021 C CA . ASN B 1 321 ? -18.489 -7.623 70.445 1.00 48.41 329 ASN B CA 1
ATOM 5022 C C . ASN B 1 321 ? -19.717 -7.755 69.556 1.00 45.01 329 ASN B C 1
ATOM 5023 O O . ASN B 1 321 ? -20.795 -8.139 70.008 1.00 45.64 329 ASN B O 1
ATOM 5028 N N . GLN B 1 322 ? -19.548 -7.433 68.285 1.00 40.04 330 GLN B N 1
ATOM 5029 C CA . GLN B 1 322 ? -20.670 -7.445 67.367 1.00 39.53 330 GLN B CA 1
ATOM 5030 C C . GLN B 1 322 ? -21.087 -8.872 67.006 1.00 43.78 330 GLN B C 1
ATOM 5031 O O . GLN B 1 322 ? -22.231 -9.097 66.628 1.00 35.29 330 GLN B O 1
ATOM 5037 N N . GLU B 1 323 ? -20.156 -9.820 67.140 1.00 35.94 331 GLU B N 1
ATOM 5038 C CA . GLU B 1 323 ? -20.447 -11.233 66.889 1.00 41.92 331 GLU B CA 1
ATOM 5039 C C . GLU B 1 323 ? -21.493 -11.716 67.889 1.00 38.13 331 GLU B C 1
ATOM 5040 O O . GLU B 1 323 ? -22.516 -12.280 67.520 1.00 37.67 331 GLU B O 1
ATOM 5046 N N . LYS B 1 324 ? -21.220 -11.471 69.161 1.00 36.63 332 LYS B N 1
ATOM 5047 C CA . LYS B 1 324 ? -22.170 -11.771 70.216 1.00 49.21 332 LYS B CA 1
ATOM 5048 C C . LYS B 1 324 ? -23.512 -11.066 69.998 1.00 51.75 332 LYS B C 1
ATOM 5049 O O . LYS B 1 324 ? -24.573 -11.655 70.204 1.00 36.87 332 LYS B O 1
ATOM 5055 N N . MET B 1 325 ? -23.463 -9.803 69.583 1.00 45.58 333 MET B N 1
ATOM 5056 C CA . MET B 1 325 ? -24.691 -9.024 69.424 1.00 43.19 333 MET B CA 1
ATOM 5057 C C . MET B 1 325 ? -25.597 -9.648 68.366 1.00 44.23 333 MET B C 1
ATOM 5058 O O . MET B 1 325 ? -26.794 -9.833 68.594 1.00 40.23 333 MET B O 1
ATOM 5063 N N . ILE B 1 326 ? -25.018 -9.947 67.205 1.00 35.44 334 ILE B N 1
ATOM 5064 C CA . ILE B 1 326 ? -25.741 -10.597 66.123 1.00 35.65 334 ILE B CA 1
ATOM 5065 C C . ILE B 1 326 ? -26.341 -11.919 66.594 1.00 36.36 334 ILE B C 1
ATOM 5066 O O . ILE B 1 326 ? -27.510 -12.195 66.331 1.00 41.18 334 ILE B O 1
ATOM 5071 N N . TYR B 1 327 ? -25.533 -12.733 67.275 1.00 36.96 335 TYR B N 1
ATOM 5072 C CA . TYR B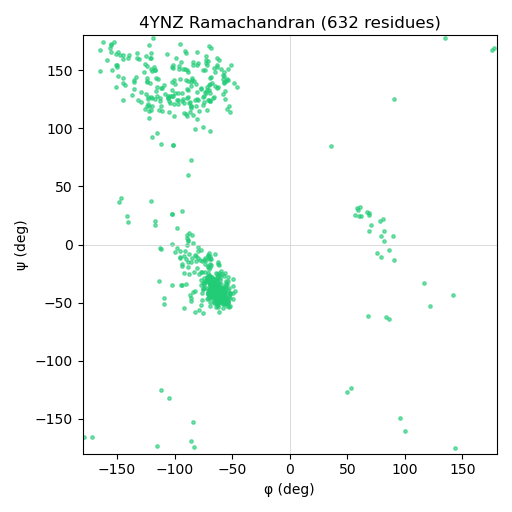 1 327 ? -26.007 -14.017 67.791 1.00 42.72 335 TYR B CA 1
ATOM 5073 C C . TYR B 1 327 ? -27.264 -13.863 68.640 1.00 46.38 335 TYR B C 1
ATOM 5074 O O . TYR B 1 327 ? -28.249 -14.552 68.404 1.00 38.63 335 TYR B O 1
ATOM 5083 N N . PHE B 1 328 ? -27.223 -12.959 69.620 1.00 39.99 336 PHE B N 1
ATOM 5084 C CA . PHE B 1 328 ? -28.367 -12.759 70.509 1.00 43.64 336 PHE B CA 1
ATOM 5085 C C . PHE B 1 328 ? -29.577 -12.123 69.821 1.00 44.68 336 PHE B C 1
ATOM 5086 O O . PHE B 1 328 ? -30.710 -12.423 70.185 1.00 44.67 336 PHE B O 1
ATOM 5094 N N . LEU B 1 329 ? -29.341 -11.278 68.817 1.00 37.08 337 LEU B N 1
ATOM 5095 C CA . LEU B 1 329 ? -30.432 -10.757 68.006 1.00 36.95 337 LEU B CA 1
ATOM 5096 C C . LEU B 1 329 ? -31.131 -11.873 67.254 1.00 51.51 337 LEU B C 1
ATOM 5097 O O . LEU B 1 329 ? -32.359 -11.916 67.200 1.00 44.49 337 LEU B O 1
ATOM 5102 N N . LEU B 1 330 ? -30.340 -12.765 66.661 1.00 52.26 338 LEU B N 1
ATOM 5103 C CA . LEU B 1 330 ? -30.886 -13.878 65.894 1.00 51.50 338 LEU B CA 1
ATOM 5104 C C . LEU B 1 330 ? -31.568 -14.866 66.823 1.00 51.36 338 LEU B C 1
ATOM 5105 O O . LEU B 1 330 ? -32.644 -15.364 66.520 1.00 55.24 338 LEU B O 1
ATOM 5110 N N . LEU B 1 331 ? -30.929 -15.146 67.953 1.00 42.79 339 LEU B N 1
ATOM 5111 C CA . LEU B 1 331 ? -31.510 -16.013 68.964 1.00 46.16 339 LEU B CA 1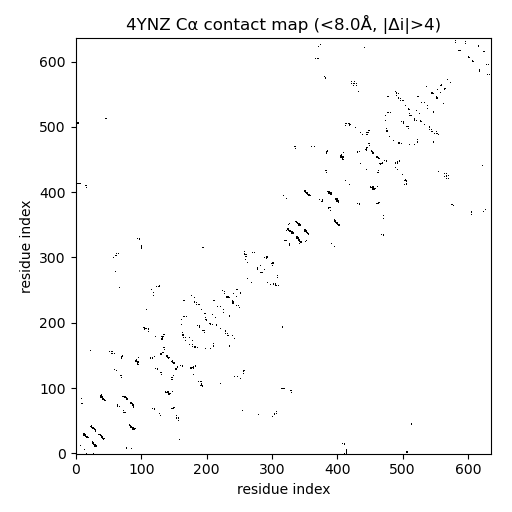
ATOM 5112 C C . LEU B 1 331 ? -32.873 -15.468 69.383 1.00 53.19 339 LEU B C 1
ATOM 5113 O O . LEU B 1 331 ? -33.866 -16.194 69.385 1.00 50.37 339 LEU B O 1
ATOM 5118 N N . ASP B 1 332 ? -32.908 -14.179 69.714 1.00 49.52 340 ASP B N 1
ATOM 5119 C CA . ASP B 1 332 ? -34.142 -13.495 70.077 1.00 56.56 340 ASP B CA 1
ATOM 5120 C C . ASP B 1 332 ? -35.192 -13.615 68.978 1.00 57.98 340 ASP B C 1
ATOM 5121 O O . ASP B 1 332 ? -36.376 -13.787 69.257 1.00 64.53 340 ASP B O 1
ATOM 5126 N N . ARG B 1 333 ? -34.743 -13.527 67.730 1.00 58.46 341 ARG B N 1
ATOM 5127 C CA . ARG B 1 333 ? -35.626 -13.596 66.563 1.00 62.18 341 ARG B CA 1
ATOM 5128 C C . ARG B 1 333 ? -36.275 -14.973 66.404 1.00 61.55 341 ARG B C 1
ATOM 5129 O O . ARG B 1 333 ? -37.427 -15.081 65.973 1.00 63.24 341 ARG B O 1
ATOM 5137 N N . LYS B 1 334 ? -35.537 -16.020 66.754 1.00 59.98 342 LYS B N 1
ATOM 5138 C CA . LYS B 1 334 ? -36.047 -17.381 66.632 1.00 76.26 342 LYS B CA 1
ATOM 5139 C C . LYS B 1 334 ? -37.195 -17.607 67.610 1.00 88.92 342 LYS B C 1
ATOM 5140 O O . LYS B 1 334 ? -38.224 -18.181 67.256 1.00 94.36 342 LYS B O 1
ATOM 5146 N N . LEU B 1 335 ? -37.009 -17.137 68.838 1.00 92.22 343 LEU B N 1
ATOM 5147 C CA . LEU B 1 335 ? -38.016 -17.248 69.882 1.00 95.92 343 LEU B CA 1
ATOM 5148 C C . LEU B 1 335 ? -39.158 -16.259 69.652 1.00 93.51 343 LEU B C 1
ATOM 5149 O O . LEU B 1 335 ? -39.858 -16.317 68.642 1.00 92.30 343 LEU B O 1
#

Radius of gyration: 27.54 Å; Cα contacts (8 Å, |Δi|>4): 1067; chains: 2; bounding box: 45×84×76 Å

Secondary structure (DSSP, 8-state):
--TT--SEETTEEEEEEEEEETTEEEEEEEETTT--EEEEEEEESTTS-HHHHHHHHHHHHHHTT---TTB--EEEEEE-SSEEEEEE----S-BHHHHHHHHSS--HHHHHHHHHHHHHHHHHHHHTT---SS--GGGEEE-TTS-EEE--TT-GGG--GGGS-HHHHTT----HHHHHHHHHHHHHHHHHHSS-SS--SSHHHHHHHHHH------TTS-HHHHHHHHHHS-S-TTTSPPHHHHHT-HHHH--PPPPP----SGGGS-HHHHHHHHTTSS---HHHHHHHHHSSS--HHHHHHHHHHHHH-/--TT--SEETTEEEEEEEEEETTEEEEEEEETTT--EEEEEEEESTTS-HHHHHHHHHHHHHHHH---TTB--EEEEEE-SSEEEEEE----S-BHHHHHHHHSS--HHHHHHHHHHHHHHHHHHHHTT---SS--GGGEEE-TTS-EEE--TT-TT--GGG--HHHHTT----HHHHHHHHHHHHHHHHHHSS-SS--SSHHHHHHHHHHT-----TTS-HHHHHHHHHHS-S-TTTSPPHHHHHHSHHHHTTTT-SSPPPPPPPPP------SGGGS-HHHHHHHHTSSTT--HHHHHHHHHSSS--HHHHHHHHHHHHH-

GO terms:
  GO:0010975 regulation of neuron projection development (P, IGI)
  GO:0050770 regulation of axonogenesis (P, IGI)
  GO:0090176 microtubule cytoskeleton organization involved in establishment of planar polarity (P, IGI)
  GO:0050321 tau-protein kinase activity (F, IDA)
  GO:0050321 tau-protein kinase activity (F, TAS)
  GO:0030010 establishment of cell polarity (P, IMP)
  GO:0007409 axonogenesis (P, IMP)
  GO:0061178 regulation of insulin secretion involved in cellular response to glucose stimulus (P, IMP)
  GO:0019901 protein kinase binding (F, IPI)
  GO:0004674 protein serine/threonine kinase activity (F, IDA)
  GO:0018105 peptidyl-serine phosphorylation (P, IDA)
  GO:0030010 establishment of cell polarity (P, IGI)
  GO:0030182 neuron differentiation (P, IGI)
  GO:0048812 neuron projection morphogenesis (P, IGI)
  GO:0005515 protein binding (F, IPI)
  GO:0006468 protein phosphorylation (P, IDA)
  GO:0000287 magnesium ion binding (F, IC)

Foldseek 3Di:
DDPPDDQDDVQWGWDAWDDADLLFTWTWIARNPPRDIWIKTKGFLVVDDLVLSLLLLLLLLLQCLFDDPQAWHFPDWDDDPGIIITTTHDADQAWLVVVCVVVLADDLVVLLVQLLSLLVVQVQQVQLVWFQQDDDRRQFGQHPVRHTHGYRTSRVSSDDLLQFALCVVVVHDDDSQLRSLSSSLQVSQCRHRVDGQFDDPDPVVRSVCRQVLDGDDDPPQDVLNVVSSCLRSPNPSVSRDGSVRSCVRVSSVCGDHFHQDADQDPVSQDPVLLVVVVPSPSPPPSVVLVCVRHDPDDDSSSSSSRSSVVVVD/DDPPDDCDDVQWGWDDWPDADQLFTWTWTARNPPRDTWIKGKGFPVPADPVLVLLLLLLLLLQCLDDDPQAWHFPDWDDDPTIIITTTHDADPAWLVVVLVVVLADDLLVLLLQLLSLLLVQVQCVLLVWFQQADDGRQFGQHPVRHTHGDRTSSVSSHLLQFALCVLVVHDDDRQLRSLSSSLQVSQCRHRVDGQFDDPDDVVSSVCRLVLDGDDDPSQDPLVVVSSCLSSDNPSVSRDGSVNNCPRPSNVVNDQPPHHDDDRDDHFDFDADQDPVSQDPVLLVVLCPSPSNVPSVVLRCVRHDPDDDSSSSSSRSVVVVVD

CATH classification: 3.30.200.20 (+1 more: 1.10.510.10)

Organism: Mus musculus (NCBI:txid10090)

InterPro domains:
  IPR000719 Protein kinase domain [PF00069] (20-270)
  IPR000719 Protein kinase domain [PS50011] (20-271)
  IPR000719 Protein kinase domain [SM00220] (20-271)
  IPR008271 Serine/threonine-protein kinase, active site [PS00108] (138-150)
  IPR011009 Protein kinase-like domain superfamily [SSF56112] (17-422)
  IPR017441 Protein kinase, ATP binding site [PS00107] (26-49)
  IPR048622 BRSK1/2-like, UBA domain [PF21115] (300-342)
  IPR048622 BRSK1/2-like, UBA domain [cd14340] (298-351)
  IPR059249 BRSK1/2-like, KA1 domain [PF21122] (524-636)

Nearest PDB structures (foldseek):
  4ynz-assembly1_B  TM=1.003E+00  e=1.140E-57  Mus musculus
  8uol-assembly1_B  TM=7.707E-01  e=2.271E-25  Homo sapiens
  5ih9-assembly1_A  TM=7.527E-01  e=3.254E-25  Homo sapiens
  8txy-assembly2_B  TM=7.326E-01  e=1.106E-25  Homo sapiens
  5ih8-assembly1_A  TM=7.438E-01  e=2.067E-24  Homo sapiens